Protein AF-A0A9J7LS93-F1 (afdb_monomer_lite)

InterPro domains:
  IPR001002 Chitin-binding, type 1 [PS50941] (354-412)
  IPR001002 Chitin-binding, type 1 [PS50941] (517-577)
  IPR001002 Chitin-binding, type 1 [SM00270] (356-398)
  IPR001002 Chitin-binding, type 1 [SM00270] (409-451)
  IPR001002 Chitin-binding, type 1 [SM00270] (464-506)
  IPR001002 Chitin-binding, type 1 [SM00270] (519-561)
  IPR001002 Chitin-binding, type 1 [SM00270] (574-616)
  IPR001002 Chitin-binding, type 1 [SM00270] (631-673)
  IPR036861 Endochitinase-like superfamily [G3DSA:3.30.60.10] (354-400)
  IPR036861 Endochitinase-like superfamily [G3DSA:3.30.60.10] (407-456)
  IPR036861 Endochitinase-like superfamily [G3DSA:3.30.60.10] (462-511)
  IPR036861 Endochitinase-like superfamily [G3DSA:3.30.60.10] (571-618)
  IPR036861 Endochitinase-like superfamily [G3DSA:3.30.60.10] (628-675)
  IPR036861 Endochitinase-like superfamily [SSF57016] (646-674)

Foldseek 3Di:
DPPFPWDCWLNCQPVVQCWTAGQLQIWHADPVFQWTAQAPSSQVRSCVRVPDDPDRRHGHGWWGWAFPDLLVVCVVQFLPQFPHFDDFAPWDFDPVFWAFQAPPLGKKKKFKKAKLAWKKKWWAPDVVQLQRIWMWIAACQWIFIDHSRTTDATFGDNQFHHPNDHDPDIWMKMKTWHADQVQQKIKIWIFTADPVDNATETQDIDIGNHHRSRTTGMTMGGDPIDMDIPDIDMDRNNPLPRYHYDQQWDDDPSDTDHNEAPQAPDFHDSDGNDHAQQRHPDGNFAWEQWPPRTIGHDPAAPPQWDQDPVRHYTDGPAAWEQDPVRTIDHDNDQPPQFAQAPVSHYTFGQADPQQFFAQVPGGRRGHRRAGDLLDQFRKAAPVRGTHDDCNRHPDDVIQGLHQADPVQFFDQVPGDSNDHGRAADQPDQFQKAAPVGGTHDDCNGPPDDVIGGRHQAQADPVQFADQVPGDNNHHRRAADQPDQFRKAAPVGGTHDDCNGQPDDVIGGSHCDQADPQQFFAQVPGDSNDRGRAADLPDQFQKAAPVRGTHDDCNRDPDPPMQGRNLALADPVQFFDQVPPDNNDRGRAADLPDQFQKAAPVGGTHDDCNGHVDDVIGGRVQPFDLADPVQFFAQVPGDSNDHRRAADQPDQFRKAAPVGGTHDDCNGDPDPPMGGRHDDDPDPDDDDPDPVGIDIGTD

pLDDT: mean 77.53, std 13.91, range [22.27, 96.0]

Structure (mmCIF, N/CA/C/O backbone):
data_AF-A0A9J7LS93-F1
#
_entry.id   AF-A0A9J7LS93-F1
#
loop_
_atom_site.group_PDB
_atom_site.id
_atom_site.type_symbol
_atom_site.label_atom_id
_atom_site.label_alt_id
_atom_site.label_comp_id
_atom_site.label_asym_id
_atom_site.label_entity_id
_atom_site.label_seq_id
_atom_site.pdbx_PDB_ins_code
_atom_site.Cartn_x
_atom_site.Cartn_y
_atom_site.Cartn_z
_atom_site.occupancy
_atom_site.B_iso_or_equiv
_atom_site.auth_seq_id
_atom_site.auth_comp_id
_atom_site.auth_asym_id
_atom_site.auth_atom_id
_atom_site.pdbx_PDB_model_num
ATOM 1 N N . MET A 1 1 ? -6.285 16.596 32.555 1.00 22.27 1 MET A N 1
ATOM 2 C CA . MET A 1 1 ? -5.382 17.615 31.987 1.00 22.27 1 MET A CA 1
ATOM 3 C C . MET A 1 1 ? -4.119 17.607 32.835 1.00 22.27 1 MET A C 1
ATOM 5 O O . MET A 1 1 ? -4.048 18.311 33.831 1.00 22.27 1 MET A O 1
ATOM 9 N N . HIS A 1 2 ? -3.165 16.728 32.522 1.00 24.47 2 HIS A N 1
ATOM 10 C CA . HIS A 1 2 ? -1.851 16.765 33.163 1.00 24.47 2 HIS A CA 1
ATOM 11 C C . HIS A 1 2 ? -1.003 17.787 32.398 1.00 24.47 2 HIS A C 1
ATOM 13 O O . HIS A 1 2 ? -0.443 17.478 31.352 1.00 24.47 2 HIS A O 1
ATOM 19 N N . MET A 1 3 ? -0.966 19.036 32.872 1.00 26.36 3 MET A N 1
ATOM 20 C CA . MET A 1 3 ? 0.056 19.990 32.434 1.00 26.36 3 MET A CA 1
ATOM 21 C C . MET A 1 3 ? 1.389 19.531 33.023 1.00 26.36 3 MET A C 1
ATOM 23 O O . MET A 1 3 ? 1.681 19.799 34.186 1.00 26.36 3 MET A O 1
ATOM 27 N N . TYR A 1 4 ? 2.180 18.789 32.251 1.00 41.97 4 TYR A N 1
ATOM 28 C CA . TYR A 1 4 ? 3.537 18.439 32.651 1.00 41.97 4 TYR A CA 1
ATOM 29 C C . TYR A 1 4 ? 4.398 19.700 32.596 1.00 41.97 4 TYR A C 1
ATOM 31 O O . TYR A 1 4 ? 4.711 20.204 31.521 1.00 41.97 4 TYR A O 1
ATOM 39 N N . ASN A 1 5 ? 4.778 20.220 33.761 1.00 47.03 5 ASN A N 1
ATOM 40 C CA . ASN A 1 5 ? 5.806 21.247 33.849 1.00 47.03 5 ASN A CA 1
ATOM 41 C C . ASN A 1 5 ? 7.158 20.548 33.615 1.00 47.03 5 ASN A C 1
ATOM 43 O O . ASN A 1 5 ? 7.636 19.812 34.485 1.00 47.03 5 ASN A O 1
ATOM 47 N N . SER A 1 6 ? 7.720 20.668 32.411 1.00 56.47 6 SER A N 1
ATOM 48 C CA . SER A 1 6 ? 9.019 20.079 32.073 1.00 56.47 6 SER A CA 1
ATOM 49 C C . SER A 1 6 ? 10.132 20.924 32.687 1.00 56.47 6 SER A C 1
ATOM 51 O O . SER A 1 6 ? 10.254 22.104 32.361 1.00 56.47 6 SER A O 1
ATOM 53 N N . ARG A 1 7 ? 10.949 20.335 33.566 1.00 65.31 7 ARG A N 1
ATOM 54 C CA . ARG A 1 7 ? 12.167 20.985 34.072 1.00 65.31 7 ARG A CA 1
ATOM 55 C C . ARG A 1 7 ? 13.378 20.529 33.265 1.00 65.31 7 ARG A C 1
ATOM 57 O O . ARG A 1 7 ? 13.436 19.384 32.824 1.00 65.31 7 ARG A O 1
ATOM 64 N N . ASP A 1 8 ? 14.344 21.418 33.080 1.00 75.88 8 ASP A N 1
ATOM 65 C CA . ASP A 1 8 ? 15.638 21.053 32.509 1.00 75.88 8 ASP A CA 1
ATOM 66 C C . ASP A 1 8 ? 16.573 20.604 33.640 1.00 75.88 8 ASP A C 1
ATOM 68 O O . ASP A 1 8 ? 17.196 21.421 34.317 1.00 75.88 8 ASP A O 1
ATOM 72 N N . ASN A 1 9 ? 16.584 19.302 33.934 1.00 78.62 9 ASN A N 1
ATOM 73 C CA . ASN A 1 9 ? 17.452 18.710 34.945 1.00 78.62 9 ASN A CA 1
ATOM 74 C C . ASN A 1 9 ? 17.945 17.327 34.515 1.00 78.62 9 ASN A C 1
ATOM 76 O O . ASN A 1 9 ? 17.273 16.588 33.801 1.00 78.62 9 ASN A O 1
ATOM 80 N N . GLY A 1 10 ? 19.164 16.976 34.928 1.00 76.75 10 GLY A N 1
ATOM 81 C CA . GLY A 1 10 ? 19.780 15.698 34.554 1.00 76.75 10 GLY A CA 1
ATOM 82 C C . GLY A 1 10 ? 20.063 15.535 33.059 1.00 76.75 10 GLY A C 1
ATOM 83 O O . GLY A 1 10 ? 20.255 14.404 32.613 1.00 76.75 10 GLY A O 1
ATOM 84 N N . GLY A 1 11 ? 20.087 16.639 32.302 1.00 77.00 11 GLY A N 1
ATOM 85 C CA . GLY A 1 11 ? 20.284 16.653 30.851 1.00 77.00 11 GLY A CA 1
ATOM 86 C C . GLY A 1 11 ? 19.007 16.437 30.033 1.00 77.00 11 GLY A C 1
ATOM 87 O O . GLY A 1 11 ? 19.118 16.095 28.858 1.00 77.00 11 GLY A O 1
ATOM 88 N N . SER A 1 12 ? 17.816 16.603 30.629 1.00 72.50 12 SER A N 1
ATOM 89 C CA . SER A 1 12 ? 16.518 16.473 29.944 1.00 72.50 12 SER A CA 1
ATOM 90 C C . SER A 1 12 ? 16.231 17.566 28.905 1.00 72.50 12 SER A C 1
ATOM 92 O O . SER A 1 12 ? 15.365 17.363 28.057 1.00 72.50 12 SER A O 1
ATOM 94 N N . GLY A 1 13 ? 16.933 18.703 28.938 1.00 61.56 13 GLY A N 1
ATOM 95 C CA . GLY A 1 13 ? 16.843 19.750 27.915 1.00 61.56 13 GLY A CA 1
ATOM 96 C C . GLY A 1 13 ? 17.552 19.420 26.598 1.00 61.56 13 GLY A C 1
ATOM 97 O O . GLY A 1 13 ? 17.266 20.055 25.583 1.00 61.56 13 GLY A O 1
ATOM 98 N N . ASP A 1 14 ? 18.435 18.415 26.584 1.00 70.94 14 ASP A N 1
ATOM 99 C CA . ASP A 1 14 ? 19.139 17.955 25.384 1.00 70.94 14 ASP A CA 1
ATOM 100 C C . ASP A 1 14 ? 18.499 16.673 24.837 1.00 70.94 14 ASP A C 1
ATOM 102 O O . ASP A 1 14 ? 18.544 15.596 25.440 1.00 70.94 14 ASP A O 1
ATOM 106 N N . THR A 1 15 ? 17.928 16.785 23.639 1.00 62.09 15 THR A N 1
ATOM 107 C CA . THR A 1 15 ? 17.251 15.686 22.946 1.00 62.09 15 THR A CA 1
ATOM 108 C C . THR A 1 15 ? 18.174 14.513 22.616 1.00 62.09 15 THR A C 1
ATOM 110 O O . THR A 1 15 ? 17.688 13.389 22.495 1.00 62.09 15 THR A O 1
ATOM 113 N N . ASN A 1 16 ? 19.491 14.726 22.511 1.00 71.44 16 ASN A N 1
ATOM 114 C CA . ASN A 1 16 ? 20.452 13.652 22.236 1.00 71.44 16 ASN A CA 1
ATOM 115 C C . ASN A 1 16 ? 20.626 12.704 23.425 1.00 71.44 16 ASN A C 1
ATOM 117 O O . ASN A 1 16 ? 20.915 11.522 23.238 1.00 71.44 16 ASN A O 1
ATOM 121 N N . ASN A 1 17 ? 20.393 13.200 24.642 1.00 73.31 17 ASN A N 1
ATOM 122 C CA . ASN A 1 17 ? 20.507 12.401 25.858 1.00 73.31 17 ASN A CA 1
ATOM 123 C C . ASN A 1 17 ? 19.332 11.439 26.038 1.00 73.31 17 ASN A C 1
ATOM 125 O O . ASN A 1 17 ? 19.402 10.546 26.881 1.00 73.31 17 ASN A O 1
ATOM 129 N N . LYS A 1 18 ? 18.259 11.605 25.249 1.00 82.88 18 LYS A N 1
ATOM 130 C CA . LYS A 1 18 ? 17.032 10.798 25.324 1.00 82.88 18 LYS A CA 1
ATOM 131 C C . LYS A 1 18 ? 16.448 10.789 26.737 1.00 82.88 18 LYS A C 1
ATOM 133 O O . LYS A 1 18 ? 15.942 9.771 27.199 1.00 82.88 18 LYS A O 1
ATOM 138 N N . LYS A 1 19 ? 16.527 11.916 27.442 1.00 81.50 19 LYS A N 1
ATOM 139 C CA . LYS A 1 19 ? 16.004 12.069 28.801 1.00 81.50 19 LYS A CA 1
ATOM 140 C C . LYS A 1 19 ? 14.760 12.937 28.805 1.00 81.50 19 LYS A C 1
ATOM 142 O O . LYS A 1 19 ? 14.656 13.894 28.049 1.00 81.50 19 LYS A O 1
ATOM 147 N N . VAL A 1 20 ? 13.824 12.602 29.679 1.00 81.12 20 VAL A N 1
ATOM 148 C CA . VAL A 1 20 ? 12.590 13.353 29.902 1.00 81.12 20 VAL A CA 1
ATOM 149 C C . VAL A 1 20 ? 12.481 13.646 31.386 1.00 81.12 20 VAL A C 1
ATOM 151 O O . VAL A 1 20 ? 12.702 12.763 32.211 1.00 81.12 20 VAL A O 1
ATOM 154 N N . SER A 1 21 ? 12.140 14.887 31.720 1.00 82.94 21 SER A N 1
ATOM 155 C CA . SER A 1 21 ? 11.851 15.294 33.092 1.00 82.94 21 SER A CA 1
ATOM 156 C C . SER A 1 21 ? 10.379 15.649 33.229 1.00 82.94 21 SER A C 1
ATOM 158 O O . SER A 1 21 ? 9.891 16.597 32.609 1.00 82.94 21 SER A O 1
ATOM 160 N N . CYS A 1 22 ? 9.670 14.891 34.058 1.00 77.12 22 CYS A N 1
ATOM 161 C CA . CYS A 1 22 ? 8.277 15.147 34.397 1.00 77.12 22 CYS A CA 1
ATOM 162 C C . CYS A 1 22 ? 8.222 15.745 35.804 1.00 77.12 22 CYS A C 1
ATOM 164 O O . CYS A 1 22 ? 8.534 15.060 36.775 1.00 77.12 22 CYS A O 1
ATOM 166 N N . PHE A 1 23 ? 7.854 17.026 35.926 1.00 75.44 23 PHE A N 1
ATOM 167 C CA . PHE A 1 23 ? 7.813 17.755 37.204 1.00 75.44 23 PHE A CA 1
ATOM 168 C C . PHE A 1 23 ? 9.147 17.794 37.975 1.00 75.44 23 PHE A C 1
ATOM 170 O O . PHE A 1 23 ? 9.154 18.110 39.159 1.00 75.44 23 PHE A O 1
ATOM 177 N N . GLY A 1 24 ? 10.280 17.515 37.321 1.00 79.19 24 GLY A N 1
ATOM 178 C CA . GLY A 1 24 ? 11.589 17.385 37.969 1.00 79.19 24 GLY A CA 1
ATOM 179 C C . GLY A 1 24 ? 12.057 15.945 38.174 1.00 79.19 24 GLY A C 1
ATOM 180 O O . GLY A 1 24 ? 13.207 15.743 38.555 1.00 79.19 24 GLY A O 1
ATOM 181 N N . PHE A 1 25 ? 11.214 14.946 37.902 1.00 86.38 25 PHE A N 1
ATOM 182 C CA . PHE A 1 25 ? 11.595 13.536 37.918 1.00 86.38 25 PHE A CA 1
ATOM 183 C C . PHE A 1 25 ? 12.172 13.133 36.558 1.00 86.38 25 PHE A C 1
ATOM 185 O O . PHE A 1 25 ? 11.453 13.106 35.558 1.00 86.38 25 PHE A O 1
ATOM 192 N N . VAL A 1 26 ? 13.472 12.849 36.526 1.00 88.69 26 VAL A N 1
ATOM 193 C CA . VAL A 1 26 ? 14.244 12.534 35.320 1.00 88.69 26 VAL A CA 1
ATOM 194 C C . VAL A 1 26 ? 14.154 11.049 35.011 1.00 88.69 26 VAL A C 1
ATOM 196 O O . VAL A 1 26 ? 14.281 10.198 35.890 1.00 88.69 26 VAL A O 1
ATOM 199 N N . MET A 1 27 ? 13.961 10.736 33.737 1.00 88.81 27 MET A N 1
ATOM 200 C CA . MET A 1 27 ? 13.884 9.377 33.227 1.00 88.81 27 MET A CA 1
ATOM 201 C C . MET A 1 27 ? 14.570 9.299 31.865 1.00 88.81 27 MET A C 1
ATOM 203 O O . MET A 1 27 ? 14.435 10.203 31.043 1.00 88.81 27 MET A O 1
ATOM 207 N N . THR A 1 28 ? 15.254 8.195 31.595 1.00 87.62 28 THR A N 1
ATOM 208 C CA . THR A 1 28 ? 15.874 7.908 30.298 1.00 87.62 28 THR A CA 1
ATOM 209 C C . THR A 1 28 ? 14.935 7.075 29.423 1.00 87.62 28 THR A C 1
ATOM 211 O O . THR A 1 28 ? 14.448 6.024 29.843 1.00 87.62 28 THR A O 1
ATOM 214 N N . TYR A 1 29 ? 14.695 7.534 28.196 1.00 80.44 29 TYR A N 1
ATOM 215 C CA . TYR A 1 29 ? 13.845 6.908 27.187 1.00 80.44 29 TYR A CA 1
ATOM 216 C C . TYR A 1 29 ? 14.617 5.893 26.339 1.00 80.44 29 TYR A C 1
ATOM 218 O O . TYR A 1 29 ? 15.659 6.197 25.756 1.00 80.44 29 TYR A O 1
ATOM 226 N N . ASN A 1 30 ? 14.065 4.689 26.208 1.00 74.69 30 ASN A N 1
ATOM 227 C CA . ASN A 1 30 ? 14.567 3.663 25.306 1.00 74.69 30 ASN A CA 1
ATOM 228 C C . ASN A 1 30 ? 13.686 3.582 24.050 1.00 74.69 30 ASN A C 1
ATOM 230 O O . ASN A 1 30 ? 12.601 3.004 24.079 1.00 74.69 30 ASN A O 1
ATOM 234 N N . GLU A 1 31 ? 14.182 4.106 22.928 1.00 62.72 31 GLU A N 1
ATOM 235 C CA . GLU A 1 31 ? 13.453 4.162 21.650 1.00 62.72 31 GLU A CA 1
ATOM 236 C C . GLU A 1 31 ? 13.032 2.793 21.103 1.00 62.72 31 GLU A C 1
ATOM 238 O O . GLU A 1 31 ? 11.980 2.681 20.480 1.00 62.72 31 GLU A O 1
ATOM 243 N N . ALA A 1 32 ? 13.825 1.743 21.341 1.00 57.41 32 ALA A N 1
ATOM 244 C CA . ALA A 1 32 ? 13.527 0.403 20.837 1.00 57.41 32 ALA A CA 1
ATOM 245 C C . ALA A 1 32 ? 12.339 -0.242 21.564 1.00 57.41 32 ALA A C 1
ATOM 247 O O . ALA A 1 32 ? 11.621 -1.057 20.990 1.00 57.41 32 ALA A O 1
ATOM 248 N N . THR A 1 33 ? 12.135 0.110 22.833 1.00 57.53 33 THR A N 1
ATOM 249 C CA . THR A 1 33 ? 11.108 -0.506 23.689 1.00 57.53 33 THR A CA 1
ATOM 250 C C . THR A 1 33 ? 9.956 0.435 24.029 1.00 57.53 33 THR A C 1
ATOM 252 O O . THR A 1 33 ? 8.924 -0.027 24.514 1.00 57.53 33 THR A O 1
ATOM 255 N N . GLY A 1 34 ? 10.117 1.741 23.800 1.00 63.84 34 GLY A N 1
ATOM 256 C CA . GLY A 1 34 ? 9.169 2.775 24.210 1.00 63.84 34 GLY A CA 1
ATOM 257 C C . GLY A 1 34 ? 9.104 2.985 25.727 1.00 63.84 34 GLY A C 1
ATOM 258 O O . GLY A 1 34 ? 8.177 3.625 26.213 1.00 63.84 34 GLY A O 1
ATOM 259 N N . VAL A 1 35 ? 10.038 2.423 26.500 1.00 73.38 35 VAL A N 1
ATOM 260 C CA . VAL A 1 35 ? 10.008 2.427 27.972 1.00 73.38 35 VAL A CA 1
ATOM 261 C C . VAL A 1 35 ? 10.943 3.495 28.531 1.00 73.38 35 VAL A C 1
ATOM 263 O O . VAL A 1 35 ? 12.035 3.715 28.011 1.00 73.38 35 VAL A O 1
ATOM 266 N N . PHE A 1 36 ? 10.522 4.116 29.628 1.00 80.44 36 PHE A N 1
ATOM 267 C CA . PHE A 1 36 ? 11.331 5.006 30.447 1.00 80.44 36 PHE A CA 1
ATOM 268 C C . PHE A 1 36 ? 11.883 4.263 31.660 1.00 80.44 36 PHE A C 1
ATOM 270 O O . PHE A 1 36 ? 11.144 3.617 32.412 1.00 80.44 36 PHE A O 1
ATOM 277 N N . SER A 1 37 ? 13.186 4.389 31.870 1.00 89.69 37 SER A N 1
ATOM 278 C CA . SER A 1 37 ? 13.888 3.853 33.033 1.00 89.69 37 SER A CA 1
ATOM 279 C C . SER A 1 37 ? 14.663 4.942 33.755 1.00 89.69 37 SER A C 1
ATOM 281 O O . SER A 1 37 ? 15.164 5.862 33.117 1.00 89.69 37 SER A O 1
ATOM 283 N N . VAL A 1 38 ? 14.808 4.821 35.069 1.00 90.19 38 VAL A N 1
ATOM 284 C CA . VAL A 1 38 ? 15.604 5.760 35.869 1.00 90.19 38 VAL A CA 1
ATOM 285 C C . VAL A 1 38 ? 17.008 5.195 36.016 1.00 90.19 38 VAL A C 1
ATOM 287 O O . VAL A 1 38 ? 17.194 4.150 36.631 1.00 90.19 38 VAL A O 1
ATOM 290 N N . THR A 1 39 ? 18.019 5.855 35.464 1.00 90.88 39 THR A N 1
ATOM 291 C CA . THR A 1 39 ? 19.419 5.501 35.744 1.00 90.88 39 THR A CA 1
ATOM 292 C C . THR A 1 39 ? 19.844 6.041 37.118 1.00 90.88 39 THR A C 1
ATOM 294 O O . THR A 1 39 ? 19.195 6.942 37.652 1.00 90.88 39 THR A O 1
ATOM 297 N N . PRO A 1 40 ? 20.948 5.561 37.720 1.00 91.00 40 PRO A N 1
ATOM 298 C CA . PRO A 1 40 ? 21.476 6.158 38.952 1.00 91.00 40 PRO A CA 1
ATOM 299 C C . PRO A 1 40 ? 21.732 7.672 38.836 1.00 91.00 40 PRO A C 1
ATOM 301 O O . PRO A 1 40 ? 21.520 8.414 39.791 1.00 91.00 40 PRO A O 1
ATOM 304 N N . GLN A 1 41 ? 22.126 8.137 37.647 1.00 90.06 41 GLN A N 1
ATOM 305 C CA . GLN A 1 41 ? 22.315 9.558 37.346 1.00 90.06 41 GLN A CA 1
ATOM 306 C C . GLN A 1 41 ? 20.979 10.311 37.308 1.00 90.06 41 GLN A C 1
ATOM 308 O O . GLN A 1 41 ? 20.886 11.424 37.818 1.00 90.06 41 GLN A O 1
ATOM 313 N N . ASP A 1 42 ? 19.934 9.694 36.752 1.00 90.88 42 ASP A N 1
ATOM 314 C CA . ASP A 1 42 ? 18.588 10.273 36.724 1.00 90.88 42 ASP A CA 1
ATOM 315 C C . ASP A 1 42 ? 17.983 10.360 38.128 1.00 90.88 42 ASP A C 1
ATOM 317 O O . ASP A 1 42 ? 17.349 11.357 38.465 1.00 90.88 42 ASP A O 1
ATOM 321 N N . GLN A 1 43 ? 18.219 9.350 38.973 1.00 90.44 43 GLN A N 1
ATOM 322 C CA . GLN A 1 43 ? 17.806 9.357 40.378 1.00 90.44 43 GLN A CA 1
ATOM 323 C C . GLN A 1 43 ? 18.430 10.549 41.113 1.00 90.44 43 GLN A C 1
ATOM 325 O O . GLN A 1 43 ? 17.730 11.258 41.833 1.00 90.44 43 GLN A O 1
ATOM 330 N N . GLU A 1 44 ? 19.727 10.791 40.924 1.00 90.31 44 GLU A N 1
ATOM 331 C CA . GLU A 1 44 ? 20.418 11.898 41.586 1.00 90.31 44 GLU A CA 1
ATOM 332 C C . GLU A 1 44 ? 19.966 13.261 41.048 1.00 90.31 44 GLU A C 1
ATOM 334 O O . GLU A 1 44 ? 19.636 14.160 41.822 1.00 90.31 44 GLU A O 1
ATOM 339 N N . ALA A 1 45 ? 19.819 13.388 39.728 1.00 88.88 45 ALA A N 1
ATOM 340 C CA . ALA A 1 45 ? 19.280 14.591 39.099 1.00 88.88 45 ALA A CA 1
ATOM 341 C C . ALA A 1 45 ? 17.829 14.892 39.511 1.00 88.88 45 ALA A C 1
ATOM 343 O O . ALA A 1 45 ? 17.432 16.056 39.605 1.00 88.88 45 ALA A O 1
ATOM 344 N N . SER A 1 46 ? 17.035 13.852 39.776 1.00 90.19 46 SER A N 1
ATOM 345 C CA . SER A 1 46 ? 15.673 13.989 40.292 1.00 90.19 46 SER A CA 1
ATOM 346 C C . SER A 1 46 ? 15.673 14.483 41.734 1.00 90.19 46 SER A C 1
ATOM 348 O O . SER A 1 46 ? 14.895 15.374 42.068 1.00 90.19 46 SER A O 1
ATOM 350 N N . LYS A 1 47 ? 16.571 13.969 42.588 1.00 90.81 47 LYS A N 1
ATOM 351 C CA . LYS A 1 47 ? 16.694 14.421 43.984 1.00 90.81 47 LYS A CA 1
ATOM 352 C C . LYS A 1 47 ? 17.109 15.882 44.105 1.00 90.81 47 LYS A C 1
ATOM 354 O O . LYS A 1 47 ? 16.611 16.579 44.980 1.00 90.81 47 LYS A O 1
ATOM 359 N N . GLN A 1 48 ? 17.983 16.364 43.222 1.00 87.50 48 GLN A N 1
ATOM 360 C CA . GLN A 1 48 ? 18.404 17.772 43.225 1.00 87.50 48 GLN A CA 1
ATOM 361 C C . GLN A 1 48 ? 17.224 18.741 43.065 1.00 87.50 48 GLN A C 1
ATOM 363 O O . GLN A 1 48 ? 17.286 19.878 43.523 1.00 87.50 48 GLN A O 1
ATOM 368 N N . VAL A 1 49 ? 16.145 18.285 42.427 1.00 84.50 49 VAL A N 1
ATOM 369 C CA . VAL A 1 49 ? 14.972 19.099 42.107 1.00 84.50 49 VAL A CA 1
ATOM 370 C C . VAL A 1 49 ? 13.780 18.800 43.016 1.00 84.50 49 VAL A C 1
ATOM 372 O O . VAL A 1 49 ? 13.050 19.719 43.383 1.00 84.50 49 VAL A O 1
ATOM 375 N N . LEU A 1 50 ? 13.575 17.530 43.367 1.00 85.94 50 LEU A N 1
ATOM 376 C CA . LEU A 1 50 ? 12.431 17.041 44.143 1.00 85.94 50 LEU A CA 1
ATOM 377 C C . LEU A 1 50 ? 12.758 16.785 45.623 1.00 85.94 50 LEU A C 1
ATOM 379 O O . LEU A 1 50 ? 11.863 16.445 46.394 1.00 85.94 50 LEU A O 1
ATOM 383 N N . GLY A 1 51 ? 14.020 16.934 46.032 1.00 86.31 51 GLY A N 1
ATOM 384 C CA . GLY A 1 51 ? 14.493 16.577 47.366 1.00 86.31 51 GLY A CA 1
ATOM 385 C C . GLY A 1 51 ? 14.558 15.061 47.576 1.00 86.31 51 GLY A C 1
ATOM 386 O O . GLY A 1 51 ? 14.873 14.292 46.665 1.00 86.31 51 GLY A O 1
ATOM 387 N N . ASN A 1 52 ? 14.263 14.605 48.795 1.00 84.19 52 ASN A N 1
ATOM 388 C CA . ASN A 1 52 ? 14.233 13.174 49.093 1.00 84.19 52 ASN A CA 1
ATOM 389 C C . ASN A 1 52 ? 13.042 12.501 48.405 1.00 84.19 52 ASN A C 1
ATOM 391 O O . ASN A 1 52 ? 11.885 12.719 48.759 1.00 84.19 52 ASN A O 1
ATOM 395 N N . LEU A 1 53 ? 13.343 11.633 47.441 1.00 82.06 53 LEU A N 1
ATOM 396 C CA . LEU A 1 53 ? 12.341 10.798 46.793 1.00 82.06 53 LEU A CA 1
ATOM 397 C C . LEU A 1 53 ? 11.832 9.711 47.761 1.00 82.06 53 LEU A C 1
ATOM 399 O O . LEU A 1 53 ? 12.626 9.178 48.538 1.00 82.06 53 LEU A O 1
ATOM 403 N N . PRO A 1 54 ? 10.547 9.305 47.681 1.00 81.12 54 PRO A N 1
ATOM 404 C CA . PRO A 1 54 ? 9.959 8.317 48.596 1.00 81.12 54 PRO A CA 1
ATOM 405 C C . PRO A 1 54 ? 10.655 6.950 48.587 1.00 81.12 54 PRO A C 1
ATOM 407 O O . PRO A 1 54 ? 10.532 6.177 49.534 1.00 81.12 54 PRO A O 1
ATOM 410 N N . ARG A 1 55 ? 11.329 6.618 47.480 1.00 85.19 55 ARG A N 1
ATOM 411 C CA . ARG A 1 55 ? 12.049 5.363 47.247 1.00 85.19 55 ARG A CA 1
ATOM 412 C C . ARG A 1 55 ? 13.264 5.625 46.358 1.00 85.19 55 ARG A C 1
ATOM 414 O O . ARG A 1 55 ? 13.358 6.660 45.692 1.00 85.19 55 ARG A O 1
ATOM 421 N N . ASN A 1 56 ? 14.181 4.662 46.322 1.00 88.88 56 ASN A N 1
ATOM 422 C CA . ASN A 1 56 ? 15.237 4.635 45.319 1.00 88.88 56 ASN A CA 1
ATOM 423 C C . ASN A 1 56 ? 14.707 3.983 44.034 1.00 88.88 56 ASN A C 1
ATOM 425 O O . ASN A 1 56 ? 14.444 2.782 44.033 1.00 88.88 56 ASN A O 1
ATOM 429 N N . TYR A 1 57 ? 14.551 4.765 42.965 1.00 85.62 57 TYR A N 1
ATOM 430 C CA . TYR A 1 57 ? 14.041 4.290 41.676 1.00 85.62 57 TYR A CA 1
ATOM 431 C C . TYR A 1 57 ? 15.157 3.907 40.699 1.00 85.62 57 TYR A C 1
ATOM 433 O O . TYR A 1 57 ? 14.865 3.528 39.569 1.00 85.62 57 TYR A O 1
ATOM 441 N N . ALA A 1 58 ? 16.432 3.976 41.099 1.00 87.50 58 ALA A N 1
ATOM 442 C CA . ALA A 1 58 ? 17.539 3.607 40.223 1.00 87.50 58 ALA A CA 1
ATOM 443 C C . ALA A 1 58 ? 17.360 2.184 39.652 1.00 87.50 58 ALA A C 1
ATOM 445 O O . ALA A 1 58 ? 17.123 1.218 40.378 1.00 87.50 58 ALA A O 1
ATOM 446 N N . ASN A 1 59 ? 17.504 2.073 38.333 1.00 84.62 59 ASN A N 1
ATOM 447 C CA . ASN A 1 59 ? 17.300 0.899 37.481 1.00 84.62 59 ASN A CA 1
ATOM 448 C C . ASN A 1 59 ? 15.846 0.419 37.331 1.00 84.62 59 ASN A C 1
ATOM 450 O O . ASN A 1 59 ? 15.610 -0.635 36.737 1.00 84.62 59 ASN A O 1
ATOM 454 N N . TRP A 1 60 ? 14.859 1.167 37.824 1.00 83.88 60 TRP A N 1
ATOM 455 C CA . TRP A 1 60 ? 13.453 0.814 37.637 1.00 83.88 60 TRP A CA 1
ATOM 456 C C . TRP A 1 60 ? 12.949 1.283 36.275 1.00 83.88 60 TRP A C 1
ATOM 458 O O . TRP A 1 60 ? 13.322 2.348 35.783 1.00 83.88 60 TRP A O 1
ATOM 468 N N . LYS A 1 61 ? 12.054 0.489 35.683 1.00 81.88 61 LYS A N 1
ATOM 469 C CA . LYS A 1 61 ? 11.203 0.914 34.567 1.00 81.88 61 LYS A CA 1
ATOM 470 C C . LYS A 1 61 ? 9.987 1.594 35.175 1.00 81.88 61 LYS A C 1
ATOM 472 O O . LYS A 1 61 ? 9.230 0.943 35.885 1.00 81.88 61 LYS A O 1
ATOM 477 N N . VAL A 1 62 ? 9.848 2.888 34.935 1.00 78.75 62 VAL A N 1
ATOM 478 C CA . VAL A 1 62 ? 8.914 3.751 35.674 1.00 78.75 62 VAL A CA 1
ATOM 479 C C . VAL A 1 62 ? 7.809 4.312 34.800 1.00 78.75 62 VAL A C 1
ATOM 481 O O . VAL A 1 62 ? 6.792 4.731 35.333 1.00 78.75 62 VAL A O 1
ATOM 484 N N . ALA A 1 63 ? 7.986 4.317 33.478 1.00 71.12 63 ALA A N 1
ATOM 485 C CA . ALA A 1 63 ? 6.949 4.763 32.562 1.00 71.12 63 ALA A CA 1
ATOM 486 C C . ALA A 1 63 ? 7.097 4.156 31.162 1.00 71.12 63 ALA A C 1
ATOM 488 O O . ALA A 1 63 ? 8.086 3.489 30.848 1.00 71.12 63 ALA A O 1
ATOM 489 N N . ARG A 1 64 ? 6.123 4.415 30.292 1.00 69.44 64 ARG A N 1
ATOM 490 C CA . ARG A 1 64 ? 6.131 4.074 28.864 1.00 69.44 64 ARG A CA 1
ATOM 491 C C . ARG A 1 64 ? 5.586 5.239 28.038 1.00 69.44 64 ARG A C 1
ATOM 493 O O . ARG A 1 64 ? 4.655 5.906 28.472 1.00 69.44 64 ARG A O 1
ATOM 500 N N . ALA A 1 65 ? 6.155 5.466 26.857 1.00 63.19 65 ALA A N 1
ATOM 501 C CA . ALA A 1 65 ? 5.587 6.350 25.845 1.00 63.19 65 ALA A CA 1
ATOM 502 C C . ALA A 1 65 ? 4.497 5.607 25.055 1.00 63.19 65 ALA A C 1
ATOM 504 O O . ALA A 1 65 ? 4.773 4.575 24.442 1.00 63.19 65 ALA A O 1
ATOM 505 N N . GLU A 1 66 ? 3.280 6.140 25.041 1.00 55.22 66 GLU A N 1
ATOM 506 C CA . GLU A 1 66 ? 2.141 5.618 24.275 1.00 55.22 66 GLU A CA 1
ATOM 507 C C . GLU A 1 66 ? 1.614 6.681 23.314 1.00 55.22 66 GLU A C 1
ATOM 509 O O . GLU A 1 66 ? 1.701 7.866 23.613 1.00 55.22 66 GLU A O 1
ATOM 514 N N . TYR A 1 67 ? 1.061 6.287 22.166 1.00 53.41 67 TYR A N 1
ATOM 515 C CA . TYR A 1 67 ? 0.423 7.235 21.248 1.00 53.41 67 TYR A CA 1
ATOM 516 C C . TYR A 1 67 ? -0.901 7.751 21.815 1.00 53.41 67 TYR A C 1
ATOM 518 O O . TYR A 1 67 ? -1.633 7.012 22.460 1.00 53.41 67 TYR A O 1
ATOM 526 N N . VAL A 1 68 ? -1.223 9.011 21.519 1.00 49.16 68 VAL A N 1
ATOM 527 C CA . VAL A 1 68 ? -2.473 9.652 21.970 1.00 49.16 68 VAL A CA 1
ATOM 528 C C . VAL A 1 68 ? -3.699 9.177 21.168 1.00 49.16 68 VAL A C 1
ATOM 530 O O . VAL A 1 68 ? -4.807 9.205 21.687 1.00 49.16 68 VAL A O 1
ATOM 533 N N . SER A 1 69 ? -3.521 8.715 19.921 1.00 50.81 69 SER A N 1
ATOM 534 C CA . SER A 1 69 ? -4.602 8.147 19.102 1.00 50.81 69 SER A CA 1
ATOM 535 C C . SER A 1 69 ? -4.151 6.890 18.342 1.00 50.81 69 SER A C 1
ATOM 537 O O . SER A 1 69 ? -3.202 6.956 17.546 1.00 50.81 69 SER A O 1
ATOM 539 N N . PRO A 1 70 ? -4.861 5.757 18.498 1.00 48.25 70 PRO A N 1
ATOM 540 C CA . PRO A 1 70 ? -4.651 4.560 17.683 1.00 48.25 70 PRO A CA 1
ATOM 541 C C . PRO A 1 70 ? -4.897 4.788 16.181 1.00 48.25 70 PRO A C 1
ATOM 543 O O . PRO A 1 70 ? -4.223 4.177 15.348 1.00 48.25 70 PRO A O 1
ATOM 546 N N . LEU A 1 71 ? -5.822 5.690 15.815 1.00 48.59 71 LEU A N 1
ATOM 547 C CA . LEU A 1 71 ? -6.195 5.974 14.423 1.00 48.59 71 LEU A CA 1
ATOM 548 C C . LEU A 1 71 ? -5.079 6.723 13.678 1.00 48.59 71 LEU A C 1
ATOM 550 O O . LEU A 1 71 ? -4.702 6.322 12.577 1.00 48.59 71 LEU A O 1
ATOM 554 N N . GLU A 1 72 ? -4.500 7.756 14.297 1.00 48.97 72 GLU A N 1
ATOM 555 C CA . GLU A 1 72 ? -3.377 8.507 13.716 1.00 48.97 72 GLU A CA 1
ATOM 556 C C . GLU A 1 72 ? -2.125 7.630 13.570 1.00 48.97 72 GLU A C 1
ATOM 558 O O . GLU A 1 72 ? -1.392 7.736 12.585 1.00 48.97 72 GLU A O 1
ATOM 563 N N . HIS A 1 73 ? -1.894 6.710 14.513 1.00 47.97 73 HIS A N 1
ATOM 564 C CA . HIS A 1 73 ? -0.770 5.782 14.441 1.00 47.97 73 HIS A CA 1
ATOM 565 C C . HIS A 1 73 ? -0.971 4.680 13.384 1.00 47.97 73 HIS A C 1
ATOM 567 O O . HIS A 1 73 ? -0.049 4.388 12.619 1.00 47.97 73 HIS A O 1
ATOM 573 N N . SER A 1 74 ? -2.182 4.117 13.283 1.00 45.91 74 SER A N 1
ATOM 574 C CA . SER A 1 74 ? -2.562 3.167 12.225 1.00 45.91 74 SER A CA 1
ATOM 575 C C . SER A 1 74 ? -2.394 3.778 10.827 1.00 45.91 74 SER A C 1
ATOM 577 O O . SER A 1 74 ? -1.855 3.137 9.921 1.00 45.91 74 SER A O 1
ATOM 579 N N . GLN A 1 75 ? -2.779 5.048 10.662 1.00 47.72 75 GLN A N 1
ATOM 580 C CA . GLN A 1 75 ? -2.595 5.799 9.417 1.00 47.72 75 GLN A CA 1
ATOM 581 C C . GLN A 1 75 ? -1.116 6.108 9.126 1.00 47.72 75 GLN A C 1
ATOM 583 O O . GLN A 1 75 ? -0.697 6.056 7.970 1.00 47.72 75 GLN A O 1
ATOM 588 N N . ALA A 1 76 ? -0.303 6.376 10.153 1.00 42.12 76 ALA A N 1
ATOM 589 C CA . ALA A 1 76 ? 1.113 6.714 9.997 1.00 42.12 76 ALA A CA 1
ATOM 590 C C . ALA A 1 76 ? 2.027 5.515 9.673 1.00 42.12 76 ALA A C 1
ATOM 592 O O . ALA A 1 76 ? 3.116 5.715 9.135 1.00 42.12 76 ALA A O 1
ATOM 593 N N . LYS A 1 77 ? 1.624 4.278 10.003 1.00 40.78 77 LYS A N 1
ATOM 594 C CA . LYS A 1 77 ? 2.502 3.092 9.945 1.00 40.78 77 LYS A CA 1
ATOM 595 C C . LYS A 1 77 ? 2.042 1.964 9.025 1.00 40.78 77 LYS A C 1
ATOM 597 O O . LYS A 1 77 ? 2.422 0.820 9.262 1.00 40.78 77 LYS A O 1
ATOM 602 N N . GLY A 1 78 ? 1.269 2.278 7.981 1.00 43.00 78 GLY A N 1
ATOM 603 C CA . GLY A 1 78 ? 1.029 1.393 6.833 1.00 43.00 78 GLY A CA 1
ATOM 604 C C . GLY A 1 78 ? 0.965 -0.095 7.196 1.00 43.00 78 GLY A C 1
ATOM 605 O O . GLY A 1 78 ? 1.943 -0.816 7.032 1.00 43.00 78 GLY A O 1
ATOM 606 N N . ARG A 1 79 ? -0.187 -0.552 7.701 1.00 41.19 79 ARG A N 1
ATOM 607 C CA . ARG A 1 79 ? -0.535 -1.975 7.927 1.00 41.19 79 ARG A CA 1
ATOM 608 C C . ARG A 1 79 ? 0.207 -2.740 9.025 1.00 41.19 79 ARG A C 1
ATOM 610 O O . ARG A 1 79 ? -0.202 -3.857 9.327 1.00 41.19 79 ARG A O 1
ATOM 617 N N . SER A 1 80 ? 1.215 -2.178 9.690 1.00 41.59 80 SER A N 1
ATOM 618 C CA . SER A 1 80 ? 1.839 -2.835 10.851 1.00 41.59 80 SER A CA 1
ATOM 619 C C . SER A 1 80 ? 1.081 -2.525 12.152 1.00 41.59 80 SER A C 1
ATOM 621 O O . SER A 1 80 ? 1.577 -1.808 13.020 1.00 41.59 80 SER A O 1
ATOM 623 N N . LEU A 1 81 ? -0.119 -3.090 12.314 1.00 45.41 81 LEU A N 1
ATOM 624 C CA . LEU A 1 81 ? -0.951 -2.926 13.522 1.00 45.41 81 LEU A CA 1
ATOM 625 C C . LEU A 1 81 ? -0.428 -3.713 14.740 1.00 45.41 81 LEU A C 1
ATOM 627 O O . LEU A 1 81 ? -0.801 -3.433 15.874 1.00 45.41 81 LEU A O 1
ATOM 631 N N . ALA A 1 82 ? 0.493 -4.659 14.530 1.00 39.50 82 ALA A N 1
ATOM 632 C CA . ALA A 1 82 ? 1.019 -5.537 15.578 1.00 39.50 82 ALA A CA 1
ATOM 633 C C . ALA A 1 82 ? 1.915 -4.838 16.624 1.00 39.50 82 ALA A C 1
ATOM 635 O O . ALA A 1 82 ? 2.265 -5.459 17.629 1.00 39.50 82 ALA A O 1
ATOM 636 N N . SER A 1 83 ? 2.313 -3.578 16.399 1.00 40.59 83 SER A N 1
ATOM 637 C CA . SER A 1 83 ? 3.150 -2.810 17.334 1.00 40.59 83 SER A CA 1
ATOM 638 C C . SER A 1 83 ? 2.368 -1.864 18.249 1.00 40.59 83 SER A C 1
ATOM 640 O O . SER A 1 83 ? 2.991 -1.172 19.051 1.00 40.59 83 SER A O 1
ATOM 642 N N . ILE A 1 84 ? 1.037 -1.799 18.124 1.00 50.50 84 ILE A N 1
ATOM 643 C CA . ILE A 1 84 ? 0.197 -0.922 18.949 1.00 50.50 84 ILE A CA 1
ATOM 644 C C . ILE A 1 84 ? -0.103 -1.641 20.263 1.00 50.50 84 ILE A C 1
ATOM 646 O O . ILE A 1 84 ? -0.810 -2.650 20.281 1.00 50.50 84 ILE A O 1
ATOM 650 N N . VAL A 1 85 ? 0.491 -1.129 21.339 1.00 55.66 85 VAL A N 1
ATOM 651 C CA . VAL A 1 85 ? 0.287 -1.591 22.710 1.00 55.66 85 VAL A CA 1
ATOM 652 C C . VAL A 1 85 ? -0.376 -0.455 23.470 1.00 55.66 85 VAL A C 1
ATOM 654 O O . VAL A 1 85 ? 0.277 0.554 23.722 1.00 55.66 85 VAL A O 1
ATOM 657 N N . GLU A 1 86 ? -1.641 -0.629 23.832 1.00 62.16 86 GLU A N 1
ATOM 658 C CA . GLU A 1 86 ? -2.349 0.264 24.747 1.00 62.16 86 GLU A CA 1
ATOM 659 C C . GLU A 1 86 ? -2.777 -0.544 25.970 1.00 62.16 86 GLU A C 1
ATOM 661 O O . GLU A 1 86 ? -3.191 -1.697 25.838 1.00 62.16 86 GLU A O 1
ATOM 666 N N . ALA A 1 87 ? -2.570 0.003 27.169 1.00 66.38 87 ALA A N 1
ATOM 667 C CA . ALA A 1 87 ? -2.870 -0.685 28.414 1.00 66.38 87 ALA A CA 1
ATOM 668 C C . ALA A 1 87 ? -3.951 0.049 29.206 1.00 66.38 87 ALA A C 1
ATOM 670 O O . ALA A 1 87 ? -3.817 1.249 29.428 1.00 66.38 87 ALA A O 1
ATOM 671 N N . PRO A 1 88 ? -4.977 -0.660 29.706 1.00 74.50 88 PRO A N 1
ATOM 672 C CA . PRO A 1 88 ? -5.956 -0.045 30.586 1.00 74.50 88 PRO A CA 1
ATOM 673 C C . PRO A 1 88 ? -5.295 0.413 31.892 1.00 74.50 88 PRO A C 1
ATOM 675 O O . PRO A 1 88 ? -4.530 -0.336 32.517 1.00 74.50 88 PRO A O 1
ATOM 678 N N . CYS A 1 89 ? -5.628 1.624 32.330 1.00 69.38 89 CYS A N 1
ATOM 679 C CA . CYS A 1 89 ? -5.373 2.078 33.690 1.00 69.38 89 CYS A CA 1
ATOM 680 C C . CYS A 1 89 ? -6.375 1.405 34.644 1.00 69.38 89 CYS A C 1
ATOM 682 O O . CYS A 1 89 ? -7.433 0.930 34.233 1.00 69.38 89 CYS A O 1
ATOM 684 N N . THR A 1 90 ? -6.051 1.392 35.941 1.00 68.62 90 THR A N 1
ATOM 685 C CA . THR A 1 90 ? -7.031 1.187 37.032 1.00 68.62 90 THR A CA 1
ATOM 686 C C . THR A 1 90 ? -7.886 -0.094 36.985 1.00 68.62 90 THR A C 1
ATOM 688 O O . THR A 1 90 ? -8.932 -0.149 37.628 1.00 68.62 90 THR A O 1
ATOM 691 N N . VAL A 1 91 ? -7.425 -1.162 36.323 1.00 81.75 91 VAL A N 1
ATOM 692 C CA . VAL A 1 91 ? -8.135 -2.456 36.290 1.00 81.75 91 VAL A CA 1
ATOM 693 C C . VAL A 1 91 ? -8.184 -3.084 37.685 1.00 81.75 91 VAL A C 1
ATOM 695 O O . VAL A 1 91 ? -7.143 -3.393 38.274 1.00 81.75 91 VAL A O 1
ATOM 698 N N . LYS A 1 92 ? -9.394 -3.311 38.208 1.00 82.06 92 LYS A N 1
ATOM 699 C CA . LYS A 1 92 ? -9.620 -3.934 39.523 1.00 82.06 92 LYS A CA 1
ATOM 700 C C . LYS A 1 92 ? -10.300 -5.288 39.381 1.00 82.06 92 LYS A C 1
ATOM 702 O O . LYS A 1 92 ? -11.428 -5.395 38.902 1.00 82.06 92 LYS A O 1
ATOM 707 N N . TRP A 1 93 ? -9.623 -6.328 39.845 1.00 84.94 93 TRP A N 1
ATOM 708 C CA . TRP A 1 93 ? -10.133 -7.694 39.813 1.00 84.94 93 TRP A CA 1
ATOM 709 C C . TRP A 1 93 ? -10.895 -8.019 41.094 1.00 84.94 93 TRP A C 1
ATOM 711 O O . TRP A 1 93 ? -10.491 -7.615 42.184 1.00 84.94 93 TRP A O 1
ATOM 721 N N . SER A 1 94 ? -11.986 -8.765 40.955 1.00 82.94 94 SER A N 1
ATOM 722 C CA . SER A 1 94 ? -12.806 -9.242 42.066 1.00 82.94 94 SER A CA 1
ATOM 723 C C . SER A 1 94 ? -13.285 -10.658 41.777 1.00 82.94 94 SER A C 1
ATOM 725 O O . SER A 1 94 ? -13.559 -11.001 40.628 1.00 82.94 94 SER A O 1
ATOM 727 N N . ASN A 1 95 ? -13.461 -11.464 42.826 1.00 80.75 95 ASN A N 1
ATOM 728 C CA . ASN A 1 95 ? -14.051 -12.798 42.706 1.00 80.75 95 ASN A CA 1
ATOM 729 C C . ASN A 1 95 ? -15.518 -12.761 42.256 1.00 80.75 95 ASN A C 1
ATOM 731 O O . ASN A 1 95 ? -16.021 -13.781 41.798 1.00 80.75 95 ASN A O 1
ATOM 735 N N . SER A 1 96 ? -16.188 -11.609 42.368 1.00 84.31 96 SER A N 1
ATOM 736 C CA . SER A 1 96 ? -17.536 -11.392 41.831 1.00 84.31 96 SER A CA 1
ATOM 737 C C . SER A 1 96 ? -17.566 -11.258 40.305 1.00 84.31 96 SER A C 1
ATOM 739 O O . SER A 1 96 ? -18.631 -11.393 39.715 1.00 84.31 96 SER A O 1
ATOM 741 N N . TYR A 1 97 ? -16.427 -10.995 39.653 1.00 90.19 97 TYR A N 1
ATOM 742 C CA . TYR A 1 97 ? -16.352 -10.773 38.207 1.00 90.19 97 TYR A CA 1
ATOM 743 C C . TYR A 1 97 ? -15.887 -12.027 37.474 1.00 90.19 97 TYR A C 1
ATOM 745 O O . TYR A 1 97 ? -14.779 -12.090 36.935 1.00 90.19 97 TYR A O 1
ATOM 753 N N . GLN A 1 98 ? -16.743 -13.045 37.486 1.00 92.19 98 GLN A N 1
ATOM 754 C CA . GLN A 1 98 ? -16.500 -14.315 36.809 1.00 92.19 98 GLN A CA 1
ATOM 755 C C . GLN A 1 98 ? -17.354 -14.448 35.552 1.00 92.19 98 GLN A C 1
ATOM 757 O O . GLN A 1 98 ? -18.497 -14.002 35.507 1.00 92.19 98 GLN A O 1
ATOM 762 N N . ILE A 1 99 ? -16.797 -15.097 34.535 1.00 93.19 99 ILE A N 1
ATOM 763 C CA . ILE A 1 99 ? -17.478 -15.429 33.283 1.00 93.19 99 ILE A CA 1
ATOM 764 C C . ILE A 1 99 ? -16.985 -16.796 32.805 1.00 93.19 99 ILE A C 1
ATOM 766 O O . ILE A 1 99 ? -15.835 -17.156 33.050 1.00 93.19 99 ILE A O 1
ATOM 770 N N . LYS A 1 100 ? -17.846 -17.564 32.130 1.00 91.81 100 LYS A N 1
ATOM 771 C CA . LYS A 1 100 ? -17.522 -18.908 31.622 1.00 91.81 100 LYS A CA 1
ATOM 772 C C . LYS A 1 100 ? -17.848 -19.052 30.129 1.00 91.81 100 LYS A C 1
ATOM 774 O O . LYS A 1 100 ? -18.869 -19.637 29.781 1.00 91.81 100 LYS A O 1
ATOM 779 N N . PRO A 1 101 ? -17.001 -18.528 29.229 1.00 90.38 101 PRO A N 1
ATOM 780 C CA . PRO A 1 101 ? -17.256 -18.543 27.784 1.00 90.38 101 PRO A CA 1
ATOM 781 C C . PRO A 1 101 ? -17.273 -19.927 27.125 1.00 90.38 101 PRO A C 1
ATOM 783 O O . PRO A 1 101 ? -17.731 -20.040 25.993 1.00 90.38 101 PRO A O 1
ATOM 786 N N . ALA A 1 102 ? -16.753 -20.951 27.806 1.00 88.38 102 ALA A N 1
ATOM 787 C CA . ALA A 1 102 ? -16.712 -22.332 27.321 1.00 88.38 102 ALA A CA 1
ATOM 788 C C . ALA A 1 102 ? -18.037 -23.101 27.516 1.00 88.38 102 ALA A C 1
ATOM 790 O O . ALA A 1 102 ? -18.141 -24.254 27.107 1.00 88.38 102 ALA A O 1
ATOM 791 N N . GLU A 1 103 ? -19.037 -22.501 28.170 1.00 86.69 103 GLU A N 1
ATOM 792 C CA . GLU A 1 103 ? -20.378 -23.088 28.273 1.00 86.69 103 GLU A CA 1
ATOM 793 C C . GLU A 1 103 ? -21.121 -22.994 26.927 1.00 86.69 103 GLU A C 1
ATOM 795 O O . GLU A 1 103 ? -20.856 -22.104 26.115 1.00 86.69 103 GLU A O 1
ATOM 800 N N . GLU A 1 104 ? -22.060 -23.915 26.681 1.00 79.31 104 GLU A N 1
ATOM 801 C CA . GLU A 1 104 ? -22.814 -23.974 25.423 1.00 79.31 104 GLU A CA 1
ATOM 802 C C . GLU A 1 104 ? -23.518 -22.635 25.128 1.00 79.31 104 GLU A C 1
ATOM 804 O O . GLU A 1 104 ? -24.121 -22.010 26.007 1.00 79.31 104 GLU A O 1
ATOM 809 N N . GLY A 1 105 ? -23.375 -22.152 23.889 1.00 76.44 105 GLY A N 1
ATOM 810 C CA . GLY A 1 105 ? -23.870 -20.839 23.459 1.00 76.44 105 GLY A CA 1
ATOM 811 C C . GLY A 1 105 ? -23.013 -19.637 23.886 1.00 76.44 105 GLY A C 1
ATOM 812 O O . GLY A 1 105 ? -23.318 -18.513 23.487 1.00 76.44 105 GLY A O 1
ATOM 813 N N . GLY A 1 106 ? -21.935 -19.844 24.650 1.00 88.19 106 GLY A N 1
ATOM 814 C CA . GLY A 1 106 ? -21.058 -18.783 25.144 1.00 88.19 106 GLY A CA 1
ATOM 815 C C . GLY A 1 106 ? -21.709 -17.896 26.211 1.00 88.19 106 GLY A C 1
ATOM 816 O O . GLY A 1 106 ? -22.838 -18.119 26.665 1.00 88.19 106 GLY A O 1
ATOM 817 N N . ARG A 1 107 ? -20.989 -16.855 26.641 1.00 91.06 107 ARG A N 1
ATOM 818 C CA . ARG A 1 107 ? -21.463 -15.893 27.652 1.00 91.06 107 ARG A CA 1
ATOM 819 C C . ARG A 1 107 ? -21.210 -14.463 27.199 1.00 91.06 107 ARG A C 1
ATOM 821 O O . ARG A 1 107 ? -20.174 -14.170 26.602 1.00 91.06 107 ARG A O 1
ATOM 828 N N . CYS A 1 108 ? -22.148 -13.578 27.511 1.00 89.50 108 CYS A N 1
ATOM 829 C CA . CYS A 1 108 ? -22.045 -12.152 27.239 1.00 89.50 108 CYS A CA 1
ATOM 830 C C . CYS A 1 108 ? -21.949 -11.366 28.538 1.00 89.50 108 CYS A C 1
ATOM 832 O O . CYS A 1 108 ? -22.724 -11.595 29.460 1.00 89.50 108 CYS A O 1
ATOM 834 N N . LEU A 1 109 ? -21.038 -10.403 28.587 1.00 92.50 109 LEU A N 1
ATOM 835 C CA . LEU A 1 109 ? -21.067 -9.326 29.562 1.00 92.50 109 LEU A CA 1
ATOM 836 C C . LEU A 1 109 ? -21.890 -8.182 28.973 1.00 92.50 109 LEU A C 1
ATOM 838 O O . LEU A 1 109 ? -21.443 -7.541 28.023 1.00 92.50 109 LEU A O 1
ATOM 842 N N . TYR A 1 110 ? -23.071 -7.944 29.534 1.00 90.88 110 TYR A N 1
ATOM 843 C CA . TYR A 1 110 ? -23.896 -6.773 29.252 1.00 90.88 110 TYR A CA 1
ATOM 844 C C . TYR A 1 110 ? -23.649 -5.728 30.335 1.00 90.88 110 TYR A C 1
ATOM 846 O O . TYR A 1 110 ? -23.669 -6.060 31.521 1.00 90.88 110 TYR A O 1
ATOM 854 N N . PHE A 1 111 ? -23.406 -4.478 29.952 1.00 91.38 111 PHE A N 1
ATOM 855 C CA . PHE A 1 111 ? -23.135 -3.413 30.909 1.00 91.38 111 PHE A CA 1
ATOM 856 C C . PHE A 1 111 ? -23.562 -2.041 30.393 1.00 91.38 111 PHE A C 1
ATOM 858 O O . PHE A 1 111 ? -23.541 -1.775 29.196 1.00 91.38 111 PHE A O 1
ATOM 865 N N . VAL A 1 112 ? -23.919 -1.155 31.316 1.00 90.81 112 VAL A N 1
ATOM 866 C CA . VAL A 1 112 ? -24.307 0.228 31.036 1.00 90.81 112 VAL A CA 1
ATOM 867 C C . VAL A 1 112 ? -23.230 1.140 31.598 1.00 90.81 112 VAL A C 1
ATOM 869 O O . VAL A 1 112 ? -22.963 1.110 32.802 1.00 90.81 112 VAL A O 1
ATOM 872 N N . ALA A 1 113 ? -22.591 1.926 30.731 1.00 90.69 113 ALA A N 1
ATOM 873 C CA . ALA A 1 113 ? -21.432 2.726 31.112 1.00 90.69 113 ALA A CA 1
ATOM 874 C C . ALA A 1 113 ? -21.411 4.127 30.498 1.00 90.69 113 ALA A C 1
ATOM 876 O O . ALA A 1 113 ? -21.948 4.350 29.410 1.00 90.69 113 ALA A O 1
ATOM 877 N N . ALA A 1 114 ? -20.726 5.039 31.188 1.00 89.19 114 ALA A N 1
ATOM 878 C CA . ALA A 1 114 ? -20.417 6.390 30.733 1.00 89.19 114 ALA A CA 1
ATOM 879 C C . ALA A 1 114 ? -18.950 6.738 31.031 1.00 89.19 114 ALA A C 1
ATOM 881 O O . ALA A 1 114 ? -18.392 6.356 32.063 1.00 89.19 114 ALA A O 1
ATOM 882 N N . SER A 1 115 ? -18.311 7.468 30.116 1.00 86.69 115 SER A N 1
ATOM 883 C CA . SER A 1 115 ? -16.991 8.061 30.335 1.00 86.69 115 SER A CA 1
ATOM 884 C C . SER A 1 115 ? -16.710 9.153 29.304 1.00 86.69 115 SER A C 1
ATOM 886 O O . SER A 1 115 ? -17.085 9.047 28.137 1.00 86.69 115 SER A O 1
ATOM 888 N N . SER A 1 116 ? -15.975 10.182 29.734 1.00 83.00 116 SER A N 1
ATOM 889 C CA . SER A 1 116 ? -15.425 11.235 28.869 1.00 83.00 116 SER A CA 1
ATOM 890 C C . SER A 1 116 ? -14.080 10.852 28.253 1.00 83.00 116 SER A C 1
ATOM 892 O O . SER A 1 116 ? -13.481 11.639 27.522 1.00 83.00 116 SER A O 1
ATOM 894 N N . GLY A 1 117 ? -13.588 9.653 28.567 1.00 81.69 117 GLY A N 1
ATOM 895 C CA . GLY A 1 117 ? -12.420 9.042 27.953 1.00 81.69 117 GLY A CA 1
ATOM 896 C C . GLY A 1 117 ? -12.716 7.609 27.529 1.00 81.69 117 GLY A C 1
ATOM 897 O O . GLY A 1 117 ? -13.859 7.242 27.253 1.00 81.69 117 GLY A O 1
ATOM 898 N N . ASP A 1 118 ? -11.664 6.804 27.474 1.00 85.56 118 ASP A N 1
ATOM 899 C CA . ASP A 1 118 ? -11.756 5.426 27.008 1.00 85.56 118 ASP A CA 1
ATOM 900 C C . ASP A 1 118 ? -12.290 4.498 28.096 1.00 85.56 118 ASP A C 1
ATOM 902 O O . ASP A 1 118 ? -11.804 4.493 29.232 1.00 85.56 118 ASP A O 1
ATOM 906 N N . ILE A 1 119 ? -13.256 3.669 27.708 1.00 90.38 119 ILE A N 1
ATOM 907 C CA . ILE A 1 119 ? -13.773 2.575 28.524 1.00 90.38 119 ILE A CA 1
ATOM 908 C C . ILE A 1 119 ? -13.027 1.311 28.119 1.00 90.38 119 ILE A C 1
ATOM 910 O O . ILE A 1 119 ? -13.107 0.885 26.966 1.00 90.38 119 ILE A O 1
ATOM 914 N N . PHE A 1 120 ? -12.332 0.684 29.064 1.00 92.06 120 PHE A N 1
ATOM 915 C CA . PHE A 1 120 ? -11.706 -0.609 28.840 1.00 92.06 120 PHE A CA 1
ATOM 916 C C . PHE A 1 120 ? -12.498 -1.728 29.500 1.00 92.06 120 PHE A C 1
ATOM 918 O O . PHE A 1 120 ? -12.839 -1.652 30.679 1.00 92.06 120 PHE A O 1
ATOM 925 N N . VAL A 1 121 ? -12.716 -2.810 28.758 1.00 94.88 121 VAL A N 1
ATOM 926 C CA . VAL A 1 121 ? -13.258 -4.063 29.287 1.00 94.88 121 VAL A CA 1
ATOM 927 C C . VAL A 1 121 ? -12.227 -5.157 29.084 1.00 94.88 121 VAL A C 1
ATOM 929 O O . VAL A 1 121 ? -11.795 -5.408 27.961 1.00 94.88 121 VAL A O 1
ATOM 932 N N . VAL A 1 122 ? -11.804 -5.796 30.169 1.00 94.81 122 VAL A N 1
ATOM 933 C CA . VAL A 1 122 ? -10.683 -6.739 30.186 1.00 94.81 122 VAL A CA 1
ATOM 934 C C . VAL A 1 122 ? -11.189 -8.122 30.559 1.00 94.81 122 VAL A C 1
ATOM 936 O O . VAL A 1 122 ? -11.808 -8.283 31.601 1.00 94.81 122 VAL A O 1
ATOM 939 N N . PHE A 1 123 ? -10.867 -9.123 29.750 1.00 96.00 123 PHE A N 1
ATOM 940 C CA . PHE A 1 123 ? -11.108 -10.541 29.994 1.00 96.00 123 PHE A CA 1
ATOM 941 C C . PHE A 1 123 ? -9.777 -11.256 30.197 1.00 96.00 123 PHE A C 1
ATOM 943 O O . PHE A 1 123 ? -8.819 -11.009 29.462 1.00 96.00 123 PHE A O 1
ATOM 950 N N . SER A 1 124 ? -9.693 -12.143 31.187 1.00 94.19 124 SER A N 1
ATOM 951 C CA . SER A 1 124 ? -8.431 -12.800 31.528 1.00 94.19 124 SER A CA 1
ATOM 952 C C . SER A 1 124 ? -8.608 -14.201 32.107 1.00 94.19 124 SER A C 1
ATOM 954 O O . SER A 1 124 ? -9.613 -14.522 32.749 1.00 94.19 124 SER A O 1
ATOM 956 N N . VAL A 1 125 ? -7.579 -15.023 31.899 1.00 93.50 125 VAL A N 1
ATOM 957 C CA . VAL A 1 125 ? -7.358 -16.283 32.623 1.00 93.50 125 VAL A CA 1
ATOM 958 C C . VAL A 1 125 ? -6.581 -16.009 33.904 1.00 93.50 125 VAL A C 1
ATOM 960 O O . VAL A 1 125 ? -6.991 -16.404 34.994 1.00 93.50 125 VAL A O 1
ATOM 963 N N . ILE A 1 126 ? -5.450 -15.314 33.757 1.00 89.81 126 ILE A N 1
ATOM 964 C CA . ILE A 1 126 ? -4.535 -14.958 34.831 1.00 89.81 126 ILE A CA 1
ATOM 965 C C . ILE A 1 126 ? -4.450 -13.431 34.847 1.00 89.81 126 ILE A C 1
ATOM 967 O O . ILE A 1 126 ? -3.657 -12.847 34.104 1.00 89.81 126 ILE A O 1
ATOM 971 N N . PRO A 1 127 ? -5.212 -12.761 35.729 1.00 88.00 127 PRO A N 1
ATOM 972 C CA . PRO A 1 127 ? -5.197 -11.310 35.863 1.00 88.00 127 PRO A CA 1
ATOM 973 C C . PRO A 1 127 ? -3.802 -10.687 35.919 1.00 88.00 127 PRO A C 1
ATOM 975 O O . PRO A 1 127 ? -3.577 -9.629 35.360 1.00 88.00 127 PRO A O 1
ATOM 978 N N . ARG A 1 128 ? -2.815 -11.336 36.540 1.00 84.81 128 ARG A N 1
ATOM 979 C CA . ARG A 1 128 ? -1.450 -10.791 36.617 1.00 84.81 128 ARG A CA 1
ATOM 980 C C . ARG A 1 128 ? -0.648 -10.927 35.313 1.00 84.81 128 ARG A C 1
ATOM 982 O O . ARG A 1 128 ? 0.288 -10.160 35.103 1.00 84.81 128 ARG A O 1
ATOM 989 N N . ASP A 1 129 ? -0.991 -11.886 34.457 1.00 85.06 129 ASP A N 1
ATOM 990 C CA . ASP A 1 129 ? -0.285 -12.166 33.208 1.00 85.06 129 ASP A CA 1
ATOM 991 C C . ASP A 1 129 ? -1.046 -11.586 32.011 1.00 85.06 129 ASP A C 1
ATOM 993 O O . ASP A 1 129 ? -2.009 -12.168 31.505 1.00 85.06 129 ASP A O 1
ATOM 997 N N . LYS A 1 130 ? -0.559 -10.441 31.523 1.00 85.75 130 LYS A N 1
ATOM 998 C CA . LYS A 1 130 ? -1.146 -9.700 30.399 1.00 85.75 130 LYS A CA 1
ATOM 999 C C . LYS A 1 130 ? -1.169 -10.481 29.084 1.00 85.75 130 LYS A C 1
ATOM 1001 O O . LYS A 1 130 ? -1.933 -10.120 28.196 1.00 85.75 130 LYS A O 1
ATOM 1006 N N . SER A 1 131 ? -0.355 -11.528 28.930 1.00 86.69 131 SER A N 1
ATOM 1007 C CA . SER A 1 131 ? -0.393 -12.374 27.730 1.00 86.69 131 SER A CA 1
ATOM 1008 C C . SER A 1 131 ? -1.691 -13.186 27.631 1.00 86.69 131 SER A C 1
ATOM 1010 O O . SER A 1 131 ? -2.123 -13.523 26.532 1.00 86.69 131 SER A O 1
ATOM 1012 N N . THR A 1 132 ? -2.356 -13.413 28.769 1.00 91.25 132 THR A N 1
ATOM 1013 C CA . THR A 1 132 ? -3.625 -14.149 28.874 1.00 91.25 132 THR A CA 1
ATOM 1014 C C . THR A 1 132 ? -4.861 -13.257 28.729 1.00 91.25 132 THR A C 1
ATOM 1016 O O . THR A 1 132 ? -5.973 -13.678 29.048 1.00 91.25 132 THR A O 1
ATOM 1019 N N . TRP A 1 133 ? -4.672 -12.000 28.317 1.00 92.19 133 TRP A N 1
ATOM 1020 C CA . TRP A 1 133 ? -5.740 -11.010 28.263 1.00 92.19 133 TRP A CA 1
ATOM 1021 C C . TRP A 1 133 ? -6.314 -10.867 26.857 1.00 92.19 133 TRP A C 1
ATOM 1023 O O . TRP A 1 133 ? -5.566 -10.709 25.886 1.00 92.19 133 TRP A O 1
ATOM 1033 N N . TYR A 1 134 ? -7.639 -10.771 26.790 1.00 94.81 134 TYR A N 1
ATOM 1034 C CA . TYR A 1 134 ? -8.321 -9.988 25.765 1.00 94.81 134 TYR A CA 1
ATOM 1035 C C . TYR A 1 134 ? -8.792 -8.690 26.401 1.00 94.81 134 TYR A C 1
ATOM 1037 O O . TYR A 1 134 ? -9.333 -8.713 27.502 1.00 94.81 134 TYR A O 1
ATOM 1045 N N . HIS A 1 135 ? -8.616 -7.553 25.742 1.00 92.81 135 HIS A N 1
ATOM 1046 C CA . HIS A 1 135 ? -9.262 -6.334 26.213 1.00 92.81 135 HIS A CA 1
ATOM 1047 C C . HIS A 1 135 ? -9.781 -5.492 25.068 1.00 92.81 135 HIS A C 1
ATOM 1049 O O . HIS A 1 135 ? -9.180 -5.424 23.997 1.00 92.81 135 HIS A O 1
ATOM 1055 N N . LEU A 1 136 ? -10.919 -4.869 25.328 1.00 93.25 136 LEU A N 1
ATOM 1056 C CA . LEU A 1 136 ? -11.601 -3.985 24.415 1.00 93.25 136 LEU A CA 1
ATOM 1057 C C . LEU A 1 136 ? -11.476 -2.553 24.919 1.00 93.25 136 LEU A C 1
ATOM 1059 O O . LEU A 1 136 ? -11.762 -2.299 26.083 1.00 93.25 136 LEU A O 1
ATOM 1063 N N . GLN A 1 137 ? -11.075 -1.644 24.044 1.00 90.19 137 GLN A N 1
ATOM 1064 C CA . GLN A 1 137 ? -11.072 -0.202 24.254 1.00 90.19 137 GLN A CA 1
ATOM 1065 C C . GLN A 1 137 ? -12.235 0.395 23.467 1.00 90.19 137 GLN A C 1
ATOM 1067 O O . GLN A 1 13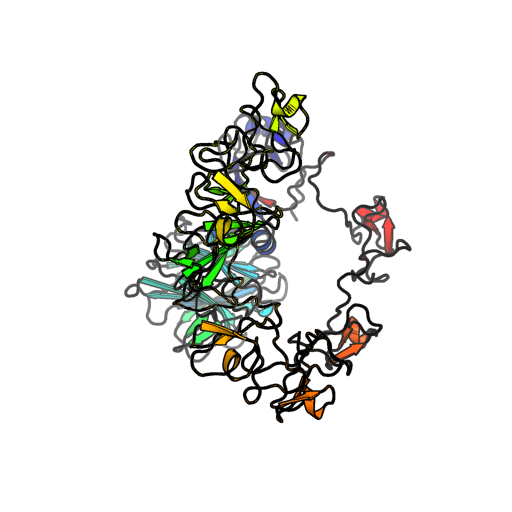7 ? -12.278 0.272 22.243 1.00 90.19 137 GLN A O 1
ATOM 1072 N N . ILE A 1 138 ? -13.165 1.040 24.160 1.00 90.56 138 ILE A N 1
ATOM 1073 C CA . ILE A 1 138 ? -14.314 1.727 23.574 1.00 90.56 138 ILE A CA 1
ATOM 1074 C C . ILE A 1 138 ? -14.084 3.228 23.764 1.00 90.56 138 ILE A C 1
ATOM 1076 O O . ILE A 1 138 ? -14.138 3.729 24.888 1.00 90.56 138 ILE A O 1
ATOM 1080 N N . SER A 1 139 ? -13.807 3.939 22.670 1.00 85.50 139 SER A N 1
ATOM 1081 C CA . SER A 1 139 ? -13.554 5.384 22.674 1.00 85.50 139 SER A CA 1
ATOM 1082 C C . SER A 1 139 ? -14.502 6.131 21.742 1.00 85.50 139 SER A C 1
ATOM 1084 O O . SER A 1 139 ? -15.143 5.542 20.868 1.00 85.50 139 SER A O 1
ATOM 1086 N N . PHE A 1 140 ? -14.523 7.460 21.861 1.00 80.31 140 PHE A N 1
ATOM 1087 C CA . PHE A 1 140 ? -15.229 8.354 20.935 1.00 80.31 140 PHE A CA 1
ATOM 1088 C C . PHE A 1 140 ? -14.603 8.372 19.522 1.00 80.31 140 PHE A C 1
ATOM 1090 O O . PHE A 1 140 ? -15.194 8.883 18.562 1.00 80.31 140 PHE A O 1
ATOM 1097 N N . GLN A 1 141 ? -13.390 7.824 19.363 1.00 73.31 141 GLN A N 1
ATOM 1098 C CA . GLN A 1 141 ? -12.682 7.730 18.083 1.00 73.31 141 GLN A CA 1
ATOM 1099 C C . GLN A 1 141 ? -12.905 6.388 17.379 1.00 73.31 141 GLN A C 1
ATOM 1101 O O . GLN A 1 141 ? -12.833 6.333 16.152 1.00 73.31 141 GLN A O 1
ATOM 1106 N N . GLY A 1 142 ? -13.197 5.322 18.122 1.00 80.81 142 GLY A N 1
ATOM 1107 C CA . GLY A 1 142 ? -13.428 3.983 17.590 1.00 80.81 142 GLY A CA 1
ATOM 1108 C C . GLY A 1 142 ? -13.345 2.914 18.673 1.00 80.81 142 GLY A C 1
ATOM 1109 O O . GLY A 1 142 ? -13.151 3.210 19.851 1.00 80.81 142 GLY A O 1
ATOM 1110 N N . VAL A 1 143 ? -13.460 1.661 18.256 1.00 86.69 143 VAL A N 1
ATOM 1111 C CA . VAL A 1 143 ? -13.394 0.501 19.143 1.00 86.69 143 VAL A CA 1
ATOM 1112 C C . VAL A 1 143 ? -12.237 -0.391 18.732 1.00 86.69 143 VAL A C 1
ATOM 1114 O O . VAL A 1 143 ? -12.089 -0.725 17.560 1.00 86.69 143 VAL A O 1
ATOM 1117 N N . ALA A 1 144 ? -11.397 -0.773 19.687 1.00 86.25 144 ALA A N 1
ATOM 1118 C CA . ALA A 1 144 ? -10.197 -1.562 19.444 1.00 86.25 144 ALA A CA 1
ATOM 1119 C C . ALA A 1 144 ? -10.169 -2.803 20.338 1.00 86.25 144 ALA A C 1
ATOM 1121 O O . ALA A 1 144 ? -10.380 -2.714 21.544 1.00 86.25 144 ALA A O 1
ATOM 1122 N N . LEU A 1 145 ? -9.886 -3.964 19.748 1.00 89.19 145 LEU A N 1
ATOM 1123 C CA . LEU A 1 145 ? -9.698 -5.227 20.455 1.00 89.19 145 LEU A CA 1
ATOM 1124 C C . LEU A 1 145 ? -8.230 -5.617 20.446 1.00 89.19 145 LEU A C 1
ATOM 1126 O O . LEU A 1 145 ? -7.591 -5.673 19.391 1.00 89.19 145 LEU A O 1
ATOM 1130 N N . TYR A 1 146 ? -7.740 -5.991 21.617 1.00 88.50 146 TYR A N 1
ATOM 1131 C CA . TYR A 1 146 ? -6.371 -6.404 21.842 1.00 88.50 146 TYR A CA 1
ATOM 1132 C C . TYR A 1 146 ? -6.321 -7.825 22.405 1.00 88.50 146 TYR A C 1
ATOM 1134 O O . TYR A 1 146 ? -7.127 -8.192 23.262 1.00 88.50 146 TYR A O 1
ATOM 1142 N N . LYS A 1 147 ? -5.326 -8.603 21.972 1.00 90.12 147 LYS A N 1
ATOM 1143 C CA . LYS A 1 147 ? -4.945 -9.899 22.552 1.00 90.12 147 LYS A CA 1
ATOM 1144 C C . LYS A 1 147 ? -3.504 -9.823 23.019 1.00 90.12 147 LYS A C 1
ATOM 1146 O O . LYS A 1 147 ? -2.627 -9.463 22.236 1.00 90.12 147 LYS A O 1
ATOM 1151 N N . GLY A 1 148 ? -3.238 -10.161 24.277 1.00 85.81 148 GLY A N 1
ATOM 1152 C CA . GLY A 1 148 ? -1.871 -10.157 24.798 1.00 85.81 148 GLY A CA 1
ATOM 1153 C C . GLY A 1 148 ? -1.176 -8.803 24.620 1.00 85.81 148 GLY A C 1
ATOM 1154 O O . GLY A 1 148 ? 0.001 -8.757 24.264 1.00 85.81 148 GLY A O 1
ATOM 1155 N N . MET A 1 149 ? -1.922 -7.707 24.802 1.00 79.12 149 MET A N 1
ATOM 1156 C CA . MET A 1 149 ? -1.472 -6.323 24.586 1.00 79.12 149 MET A CA 1
ATOM 1157 C C . MET A 1 149 ? -1.186 -5.925 23.132 1.00 79.12 149 MET A C 1
ATOM 1159 O O . MET A 1 149 ? -0.587 -4.881 22.905 1.00 79.12 149 MET A O 1
ATOM 1163 N N . LYS A 1 150 ? -1.594 -6.726 22.145 1.00 79.12 150 LYS A N 1
ATOM 1164 C CA . LYS A 1 150 ? -1.428 -6.416 20.720 1.00 79.12 150 LYS A CA 1
ATOM 1165 C C . LYS A 1 150 ? -2.780 -6.180 20.076 1.00 79.12 150 LYS A C 1
ATOM 1167 O O . LYS A 1 150 ? -3.683 -6.993 20.261 1.00 79.12 150 LYS A O 1
ATOM 1172 N N . LEU A 1 151 ? -2.905 -5.104 19.305 1.00 76.75 151 LEU A N 1
ATOM 1173 C CA . LEU A 1 151 ? -4.119 -4.808 18.548 1.00 76.75 151 LEU A CA 1
ATOM 1174 C C . LEU A 1 151 ? -4.389 -5.918 17.521 1.00 76.75 151 LEU A C 1
ATOM 1176 O O . LEU A 1 151 ? -3.538 -6.213 16.680 1.00 76.75 151 LEU A O 1
ATOM 1180 N N . VAL A 1 152 ? -5.575 -6.521 17.585 1.00 81.50 152 VAL A N 1
ATOM 1181 C CA . VAL A 1 152 ? -6.005 -7.602 16.680 1.00 81.50 152 VAL A CA 1
ATOM 1182 C C . VAL A 1 152 ? -7.204 -7.222 15.813 1.00 81.50 152 VAL A C 1
ATOM 1184 O O . VAL A 1 152 ? -7.364 -7.778 14.725 1.00 81.50 152 VAL A O 1
ATOM 1187 N N . LYS A 1 153 ? -8.031 -6.266 16.253 1.00 81.19 153 LYS A N 1
ATOM 1188 C CA . LYS A 1 153 ? -9.185 -5.772 15.490 1.00 81.19 153 LYS A CA 1
ATOM 1189 C C . LYS A 1 153 ? -9.494 -4.320 15.856 1.00 81.19 153 LYS A C 1
ATOM 1191 O O . LYS A 1 153 ? -9.288 -3.912 16.993 1.00 81.19 153 LYS A O 1
ATOM 1196 N N . TYR A 1 154 ? -9.984 -3.559 14.883 1.00 80.62 154 TYR A N 1
ATOM 1197 C CA . TYR A 1 154 ? -10.440 -2.182 15.052 1.00 80.62 154 TYR A CA 1
ATOM 1198 C C . TYR A 1 154 ? -11.755 -1.973 14.294 1.00 80.62 154 TYR A C 1
ATOM 1200 O O . TYR A 1 154 ? -11.919 -2.523 13.202 1.00 80.62 154 TYR A O 1
ATOM 1208 N N . GLU A 1 155 ? -12.651 -1.179 14.874 1.00 80.12 155 GLU A N 1
ATOM 1209 C CA . GLU A 1 155 ? -13.915 -0.728 14.301 1.00 80.12 155 GLU A CA 1
ATOM 1210 C C . GLU A 1 155 ? -14.015 0.802 14.397 1.00 80.12 155 GLU A C 1
ATOM 1212 O O . GLU A 1 155 ? -13.885 1.395 15.469 1.00 80.12 155 GLU A O 1
ATOM 1217 N N . GLY A 1 156 ? -14.228 1.452 13.252 1.00 72.81 156 GLY A N 1
ATOM 1218 C CA . GLY A 1 156 ? -14.212 2.908 13.115 1.00 72.81 156 GLY A CA 1
ATOM 1219 C C . GLY A 1 156 ? -15.590 3.542 12.926 1.00 72.81 156 GLY A C 1
ATOM 1220 O O . GLY A 1 156 ? -15.677 4.771 12.878 1.00 72.81 156 GLY A O 1
ATOM 1221 N N . ALA A 1 157 ? -16.667 2.766 12.787 1.00 73.56 157 ALA A N 1
ATOM 1222 C CA . ALA A 1 157 ? -18.018 3.281 12.593 1.00 73.56 157 ALA A CA 1
ATOM 1223 C C . ALA A 1 157 ? -18.408 4.234 13.728 1.00 73.56 157 ALA A C 1
ATOM 1225 O O . ALA A 1 157 ? -18.256 3.900 14.897 1.00 73.56 157 ALA A O 1
ATOM 1226 N N . LYS A 1 158 ? -18.922 5.428 13.396 1.00 80.25 158 LYS A N 1
ATOM 1227 C CA . LYS A 1 158 ? -19.337 6.435 14.395 1.00 80.25 158 LYS A CA 1
ATOM 1228 C C . LYS A 1 158 ? -20.388 5.899 15.365 1.00 80.25 158 LYS A C 1
ATOM 1230 O O . LYS A 1 158 ? -20.360 6.246 16.536 1.00 80.25 158 LYS A O 1
ATOM 1235 N N . SER A 1 159 ? -21.274 5.042 14.874 1.00 81.94 159 SER A N 1
ATOM 1236 C CA . SER A 1 159 ? -22.345 4.432 15.655 1.00 81.94 159 SER A CA 1
ATOM 1237 C C . SER A 1 159 ? -21.887 3.274 16.544 1.00 81.94 159 SER A C 1
ATOM 1239 O O . SER A 1 159 ? -22.697 2.778 17.309 1.00 81.94 159 SER A O 1
ATOM 1241 N N . ALA A 1 160 ? -20.619 2.851 16.464 1.00 83.38 160 ALA A N 1
ATOM 1242 C CA . ALA A 1 160 ? -20.033 1.826 17.331 1.00 83.38 160 ALA A CA 1
ATOM 1243 C C . ALA A 1 160 ? -19.283 2.413 18.542 1.00 83.38 160 ALA A C 1
ATOM 1245 O O . ALA A 1 160 ? -18.713 1.664 19.323 1.00 83.38 160 ALA A O 1
ATOM 1246 N N . ARG A 1 161 ? -19.182 3.741 18.651 1.00 86.81 161 ARG A N 1
ATOM 1247 C CA . ARG A 1 161 ? -18.256 4.445 19.556 1.00 86.81 161 ARG A CA 1
ATOM 1248 C C . ARG A 1 161 ? -18.907 4.789 20.889 1.00 86.81 161 ARG A C 1
ATOM 1250 O O . ARG A 1 161 ? -20.130 4.813 20.976 1.00 86.81 161 ARG A O 1
ATOM 1257 N N . SER A 1 162 ? -18.090 5.132 21.888 1.00 82.62 162 SER A N 1
ATOM 1258 C CA . SER A 1 162 ? -18.616 5.717 23.127 1.00 82.62 162 SER A CA 1
ATOM 1259 C C . SER A 1 162 ? -19.088 7.158 22.923 1.00 82.62 162 SER A C 1
ATOM 1261 O O . SER A 1 162 ? -18.649 7.856 22.004 1.00 82.62 162 SER A O 1
ATOM 1263 N N . LEU A 1 163 ? -19.963 7.614 23.822 1.00 81.69 163 LEU A N 1
ATOM 1264 C CA . LEU A 1 163 ? -20.539 8.962 23.787 1.00 81.69 163 LEU A CA 1
ATOM 1265 C C . LEU A 1 163 ? -19.536 10.075 24.145 1.00 81.69 163 LEU A C 1
ATOM 1267 O O . LEU A 1 163 ? -19.772 11.229 23.800 1.00 81.69 163 LEU A O 1
ATOM 1271 N N . GLY A 1 164 ? -18.417 9.750 24.806 1.00 73.88 164 GLY A N 1
ATOM 1272 C CA . GLY A 1 164 ? -17.391 10.730 25.183 1.00 73.88 164 GLY A CA 1
ATOM 1273 C C . GLY A 1 164 ? -17.844 11.754 26.233 1.00 73.88 164 GLY A C 1
ATOM 1274 O O . GLY A 1 164 ? -17.206 12.796 26.382 1.00 73.88 164 GLY A O 1
ATOM 1275 N N . ASP A 1 165 ? -18.910 11.459 26.979 1.00 75.06 165 ASP A N 1
ATOM 1276 C CA . ASP A 1 165 ? -19.433 12.278 28.073 1.00 75.06 165 ASP A CA 1
ATOM 1277 C C . ASP A 1 165 ? -19.406 11.480 29.386 1.00 75.06 165 ASP A C 1
ATOM 1279 O O . ASP A 1 165 ? -19.661 10.276 29.403 1.00 75.06 165 ASP A O 1
ATOM 1283 N N . SER A 1 166 ? -19.051 12.137 30.492 1.00 62.91 166 SER A N 1
ATOM 1284 C CA . SER A 1 166 ? -18.884 11.492 31.802 1.00 62.91 166 SER A CA 1
ATOM 1285 C C . SER A 1 166 ? -19.914 11.903 32.846 1.00 62.91 166 SER A C 1
ATOM 1287 O O . SER A 1 166 ? -19.645 11.681 34.019 1.00 62.91 166 SER A O 1
ATOM 1289 N N . LYS A 1 167 ? -20.994 12.617 32.501 1.00 59.59 167 LYS A N 1
ATOM 1290 C CA . LYS A 1 167 ? -21.854 13.211 33.541 1.00 59.59 167 LYS A CA 1
ATOM 1291 C C . LYS A 1 167 ? -23.341 12.924 33.414 1.00 59.59 167 LYS A C 1
ATOM 1293 O O . LYS A 1 167 ? -24.005 13.008 34.442 1.00 59.59 167 LYS A O 1
ATOM 1298 N N . LEU A 1 168 ? -23.877 12.607 32.230 1.00 60.16 168 LEU A N 1
ATOM 1299 C CA . LEU A 1 168 ? -25.332 12.404 32.075 1.00 60.16 168 LEU A CA 1
ATOM 1300 C C . LEU A 1 168 ? -25.760 11.383 31.008 1.00 60.16 168 LEU A C 1
ATOM 1302 O O . LEU A 1 168 ? -26.954 11.118 30.885 1.00 60.16 168 LEU A O 1
ATOM 1306 N N . LEU A 1 169 ? -24.832 10.822 30.229 1.00 76.19 169 LEU A N 1
ATOM 1307 C CA . LEU A 1 169 ? -25.173 9.973 29.088 1.00 76.19 169 LEU A CA 1
ATOM 1308 C C . LEU A 1 169 ? -24.565 8.581 29.236 1.00 76.19 169 LEU A C 1
ATOM 1310 O O . LEU A 1 169 ? -23.375 8.374 29.006 1.00 76.19 169 LEU A O 1
ATOM 1314 N N . PHE A 1 170 ? -25.416 7.630 29.604 1.00 85.50 170 PHE A N 1
ATOM 1315 C CA . PHE A 1 170 ? -25.071 6.220 29.684 1.00 85.50 170 PHE A CA 1
ATOM 1316 C C . PHE A 1 170 ? -25.462 5.503 28.403 1.00 85.50 170 PHE A C 1
ATOM 1318 O O . PHE A 1 170 ? -26.475 5.826 27.786 1.00 85.50 170 PHE A O 1
ATOM 1325 N N . GLN A 1 171 ? -24.661 4.514 28.023 1.00 89.25 171 GLN A N 1
ATOM 1326 C CA . GLN A 1 171 ? -24.946 3.678 26.870 1.00 89.25 171 GLN A CA 1
ATOM 1327 C C . GLN A 1 171 ? -24.815 2.196 27.242 1.00 89.25 171 GLN A C 1
ATOM 1329 O O . GLN A 1 171 ? -23.856 1.827 27.932 1.00 89.25 171 GLN A O 1
ATOM 1334 N N . PRO A 1 172 ? -25.762 1.343 26.813 1.00 91.25 172 PRO A N 1
ATOM 1335 C CA . PRO A 1 172 ? -25.657 -0.098 26.979 1.00 91.25 172 PRO A CA 1
ATOM 1336 C C . PRO A 1 172 ? -24.705 -0.713 25.949 1.00 91.25 172 PRO A C 1
ATOM 1338 O O . PRO A 1 172 ? -24.848 -0.535 24.739 1.00 91.25 172 PRO A O 1
ATOM 1341 N N . TYR A 1 173 ? -23.763 -1.512 26.427 1.00 92.12 173 TYR A N 1
ATOM 1342 C CA . TYR A 1 173 ? -22.818 -2.272 25.620 1.00 92.12 173 TYR A CA 1
ATOM 1343 C C . TYR A 1 173 ? -22.910 -3.752 25.964 1.00 92.12 173 TYR A C 1
ATOM 1345 O O . TYR A 1 173 ? -23.240 -4.132 27.089 1.00 92.12 173 TYR A O 1
ATOM 1353 N N . PHE A 1 174 ? -22.538 -4.601 25.011 1.00 91.75 174 PHE A N 1
ATOM 1354 C CA . PHE A 1 174 ? -22.341 -6.016 25.283 1.00 91.75 174 PHE A CA 1
ATOM 1355 C C . PHE A 1 174 ? -21.086 -6.551 24.602 1.00 91.75 174 PHE A C 1
ATOM 1357 O O . PHE A 1 174 ? -20.726 -6.154 23.490 1.00 91.75 174 PHE A O 1
ATOM 1364 N N . ILE A 1 175 ? -20.419 -7.482 25.282 1.00 93.38 175 ILE A N 1
ATOM 1365 C CA . ILE A 1 175 ? -19.292 -8.238 24.739 1.00 93.38 175 ILE A CA 1
ATOM 1366 C C . ILE A 1 175 ? -19.529 -9.708 25.019 1.00 93.38 175 ILE A C 1
ATOM 1368 O O . ILE A 1 175 ? -19.649 -10.104 26.176 1.00 93.38 175 ILE A O 1
ATOM 1372 N N . CYS A 1 176 ? -19.560 -10.523 23.973 1.00 91.31 176 CYS A N 1
ATOM 1373 C CA . CYS A 1 176 ? -19.763 -11.956 24.112 1.00 91.31 176 CYS A CA 1
ATOM 1374 C C . CYS A 1 176 ? -18.547 -12.738 23.669 1.00 91.31 176 CYS A C 1
ATOM 1376 O O . CYS A 1 176 ? -17.927 -12.408 22.657 1.00 91.31 176 CYS A O 1
ATOM 1378 N N . LEU A 1 177 ? -18.263 -13.795 24.421 1.00 93.50 177 LEU A N 1
ATOM 1379 C CA . LEU A 1 177 ? -17.188 -14.731 24.166 1.00 93.50 177 LEU A CA 1
ATOM 1380 C C . LEU A 1 177 ? -17.773 -16.145 24.075 1.00 93.50 177 LEU A C 1
ATOM 1382 O O . LEU A 1 177 ? -18.558 -16.560 24.930 1.00 93.50 177 LEU A O 1
ATOM 1386 N N . GLU A 1 178 ? -17.366 -16.873 23.044 1.00 92.56 178 GLU A N 1
ATOM 1387 C CA . GLU A 1 178 ? -17.628 -18.302 22.849 1.00 92.56 178 GLU A CA 1
ATOM 1388 C C . GLU A 1 178 ? -16.269 -18.990 22.670 1.00 92.56 178 GLU A C 1
ATOM 1390 O O . GLU A 1 178 ? -15.559 -18.729 21.692 1.00 92.56 178 GLU A O 1
ATOM 1395 N N . GLU A 1 179 ? -15.876 -19.819 23.637 1.00 93.06 179 GLU A N 1
ATOM 1396 C CA . GLU A 1 179 ? -14.648 -20.618 23.576 1.00 93.06 179 GLU A CA 1
ATOM 1397 C C . GLU A 1 179 ? -14.984 -22.055 23.177 1.00 93.06 179 GLU A C 1
ATOM 1399 O O . GLU A 1 179 ? -15.658 -22.777 23.903 1.00 93.06 179 GLU A O 1
ATOM 1404 N N . ASP A 1 180 ? -14.493 -22.475 22.013 1.00 89.12 180 ASP A N 1
ATOM 1405 C CA . ASP A 1 180 ? -14.720 -23.808 21.463 1.00 89.12 180 ASP A CA 1
ATOM 1406 C C . ASP A 1 180 ? -13.385 -24.558 21.437 1.00 89.12 180 ASP A C 1
ATOM 1408 O O . ASP A 1 180 ? -12.503 -24.313 20.602 1.00 89.12 180 ASP A O 1
ATOM 1412 N N . HIS A 1 181 ? -13.226 -25.445 22.419 1.00 87.06 181 HIS A N 1
ATOM 1413 C CA . HIS A 1 181 ? -12.016 -26.237 22.616 1.00 87.06 181 HIS A CA 1
ATOM 1414 C C . HIS A 1 181 ? -11.848 -27.335 21.561 1.00 87.06 181 HIS A C 1
ATOM 1416 O O . HIS A 1 181 ? -10.718 -27.730 21.285 1.00 87.06 181 HIS A O 1
ATOM 1422 N N . GLU A 1 182 ? -12.924 -27.807 20.932 1.00 86.44 182 GLU A N 1
ATOM 1423 C CA . GLU A 1 182 ? -12.833 -28.822 19.879 1.00 86.44 182 GLU A CA 1
ATOM 1424 C C . GLU A 1 182 ? -12.300 -28.211 18.584 1.00 86.44 182 GLU A C 1
ATOM 1426 O O . GLU A 1 182 ? -11.386 -28.747 17.959 1.00 86.44 182 GLU A O 1
ATOM 1431 N N . LYS A 1 183 ? -12.821 -27.038 18.209 1.00 85.19 183 LYS A N 1
ATOM 1432 C CA . LYS A 1 183 ? -12.414 -26.319 16.992 1.00 85.19 183 LYS A CA 1
ATOM 1433 C C . LYS A 1 183 ? -11.231 -25.377 17.206 1.00 85.19 183 LYS A C 1
ATOM 1435 O O . LYS A 1 183 ? -10.863 -24.675 16.267 1.00 85.19 183 LYS A O 1
ATOM 1440 N N . GLN A 1 184 ? -10.654 -25.360 18.411 1.00 89.12 184 GLN A N 1
ATOM 1441 C CA . GLN A 1 184 ? -9.521 -24.513 18.802 1.00 89.12 184 GLN A CA 1
ATOM 1442 C C . GLN A 1 184 ? -9.738 -23.048 18.400 1.00 89.12 184 GLN A C 1
ATOM 1444 O O . GLN A 1 184 ? -8.950 -22.470 17.652 1.00 89.12 184 GLN A O 1
ATOM 1449 N N . ARG A 1 185 ? -10.856 -22.471 18.854 1.00 89.69 185 ARG A N 1
ATOM 1450 C CA . ARG A 1 185 ? -11.252 -21.113 18.472 1.00 89.69 185 ARG A CA 1
ATOM 1451 C C . ARG A 1 185 ? -11.887 -20.336 19.616 1.00 89.69 185 ARG A C 1
ATOM 1453 O O . ARG A 1 185 ? -12.646 -20.887 20.413 1.00 89.69 185 ARG A O 1
ATOM 1460 N N . THR A 1 186 ? -11.660 -19.029 19.623 1.00 92.19 186 THR A N 1
ATOM 1461 C CA . THR A 1 186 ? -12.399 -18.087 20.471 1.00 92.19 186 THR A CA 1
ATOM 1462 C C . THR A 1 186 ? -13.113 -17.082 19.583 1.00 92.19 186 THR A C 1
ATOM 1464 O O . THR A 1 186 ? -12.477 -16.327 18.848 1.00 92.19 186 THR A O 1
ATOM 1467 N N . TYR A 1 187 ? -14.438 -17.052 19.656 1.00 91.12 187 TYR A N 1
ATOM 1468 C CA . TYR A 1 187 ? -15.249 -16.087 18.929 1.00 91.12 187 TYR A CA 1
ATOM 1469 C C . TYR A 1 187 ? -15.683 -14.963 19.870 1.00 91.12 187 TYR A C 1
ATOM 1471 O O . TYR A 1 187 ? -16.298 -15.211 20.905 1.00 91.12 187 TYR A O 1
ATOM 1479 N N . ILE A 1 188 ? -15.335 -13.727 19.512 1.00 92.75 188 ILE A N 1
ATOM 1480 C CA . ILE A 1 188 ? -15.605 -12.520 20.294 1.00 92.75 188 ILE A CA 1
ATOM 1481 C C . ILE A 1 188 ? -16.486 -11.593 19.462 1.00 92.75 188 ILE A C 1
ATOM 1483 O O . ILE A 1 188 ? -16.157 -11.292 18.313 1.00 92.75 188 ILE A O 1
ATOM 1487 N N . LYS A 1 189 ? -17.581 -11.103 20.044 1.00 90.75 189 LYS A N 1
ATOM 1488 C CA . LYS A 1 189 ? -18.436 -10.072 19.437 1.00 90.75 189 LYS A CA 1
ATOM 1489 C C . LYS A 1 189 ? -18.634 -8.904 20.389 1.00 90.75 189 LYS A C 1
ATOM 1491 O O . LYS A 1 189 ? -18.776 -9.104 21.592 1.00 90.75 189 LYS A O 1
ATOM 1496 N N . TYR A 1 190 ? -18.651 -7.704 19.830 1.00 92.50 190 TYR A N 1
ATOM 1497 C CA . TYR A 1 190 ? -18.949 -6.457 20.515 1.00 92.50 190 TYR A CA 1
ATOM 1498 C C . TYR A 1 190 ? -20.115 -5.757 19.823 1.00 92.50 190 TYR A C 1
ATOM 1500 O O . TYR A 1 190 ? -20.193 -5.718 18.587 1.00 92.50 190 TYR A O 1
ATOM 1508 N N . GLY A 1 191 ? -20.985 -5.165 20.630 1.00 90.75 191 GLY A N 1
ATOM 1509 C CA . GLY A 1 191 ? -22.080 -4.361 20.134 1.00 90.75 191 GLY A CA 1
ATOM 1510 C C . GLY A 1 191 ? -22.664 -3.414 21.168 1.00 90.75 191 GLY A C 1
ATOM 1511 O O . GLY A 1 191 ? -22.226 -3.346 22.320 1.00 90.75 191 GLY A O 1
ATOM 1512 N N . ILE A 1 192 ? -23.670 -2.679 20.709 1.00 89.19 192 ILE A N 1
ATOM 1513 C CA . ILE A 1 192 ? -24.433 -1.716 21.500 1.00 89.19 192 ILE A CA 1
ATOM 1514 C C . ILE A 1 192 ? -25.828 -2.295 21.710 1.00 89.19 192 ILE A C 1
ATOM 1516 O O . ILE A 1 192 ? -26.478 -2.709 20.746 1.00 89.19 192 ILE A O 1
ATOM 1520 N N . GLY A 1 193 ? -26.238 -2.389 22.971 1.00 84.81 193 GLY A N 1
ATOM 1521 C CA . GLY A 1 193 ? -27.539 -2.924 23.366 1.00 84.81 193 GLY A CA 1
ATOM 1522 C C . GLY A 1 193 ? -28.665 -1.904 23.205 1.00 84.81 193 GLY A C 1
ATOM 1523 O O . GLY A 1 193 ? -28.441 -0.757 22.824 1.00 84.81 193 GLY A O 1
ATOM 1524 N N . SER A 1 194 ? -29.885 -2.323 23.521 1.00 73.94 194 SER A N 1
ATOM 1525 C CA . SER A 1 194 ? -31.030 -1.433 23.705 1.00 73.94 194 SER A CA 1
ATOM 1526 C C . SER A 1 194 ? -31.283 -1.205 25.193 1.00 73.94 194 SER A C 1
ATOM 1528 O O . SER A 1 194 ? -31.160 -2.123 25.996 1.00 73.94 194 SER A O 1
ATOM 1530 N N . ASP A 1 195 ? -31.743 -0.009 25.560 1.00 65.81 195 ASP A N 1
ATOM 1531 C CA . ASP A 1 195 ? -32.112 0.328 26.944 1.00 65.81 195 ASP A CA 1
ATOM 1532 C C . ASP A 1 195 ? -33.237 -0.564 27.508 1.00 65.81 195 ASP A C 1
ATOM 1534 O O . ASP A 1 195 ? -33.427 -0.649 28.719 1.00 65.81 195 ASP A O 1
ATOM 1538 N N . THR A 1 196 ? -34.001 -1.223 26.630 1.00 57.47 196 THR A N 1
ATOM 1539 C CA . THR A 1 196 ? -35.238 -1.947 26.977 1.00 57.47 196 THR A CA 1
ATOM 1540 C C . THR A 1 196 ? -35.187 -3.441 26.678 1.00 57.47 196 THR A C 1
ATOM 1542 O O . THR A 1 196 ? -36.138 -4.159 26.983 1.00 57.47 196 THR A O 1
ATOM 1545 N N . SER A 1 197 ? -34.105 -3.933 26.071 1.00 62.72 197 SER A N 1
ATOM 1546 C CA . SER A 1 197 ? -33.987 -5.344 25.713 1.00 62.72 197 SER A CA 1
ATOM 1547 C C . SER A 1 197 ? -32.533 -5.765 25.534 1.00 62.72 197 SER A C 1
ATOM 1549 O O . SER A 1 197 ? -31.676 -4.961 25.181 1.00 62.72 197 SER A O 1
ATOM 1551 N N . GLU A 1 198 ? -32.263 -7.057 25.710 1.00 58.06 198 GLU A N 1
ATOM 1552 C CA . GLU A 1 198 ? -30.947 -7.651 25.430 1.00 58.06 198 GLU A CA 1
ATOM 1553 C C . GLU A 1 198 ? -30.670 -7.778 23.916 1.00 58.06 198 GLU A C 1
ATOM 1555 O O . GLU A 1 198 ? -29.647 -8.328 23.506 1.00 58.06 198 GLU A O 1
ATOM 1560 N N . LYS A 1 199 ? -31.558 -7.213 23.080 1.00 67.12 199 LYS A N 1
ATOM 1561 C CA . LYS A 1 199 ? -31.354 -7.020 21.643 1.00 67.12 199 LYS A CA 1
ATOM 1562 C C . LYS A 1 199 ? -30.300 -5.952 21.419 1.00 67.12 199 LYS A C 1
ATOM 1564 O O . LYS A 1 199 ? -30.284 -4.917 22.088 1.00 67.12 199 LYS A O 1
ATOM 1569 N N . GLY A 1 200 ? -29.435 -6.175 20.441 1.00 78.25 200 GLY A N 1
ATOM 1570 C CA . GLY A 1 200 ? -28.328 -5.266 20.203 1.00 78.25 200 GLY A CA 1
ATOM 1571 C C . GLY A 1 200 ? -27.749 -5.346 18.803 1.00 78.25 200 GLY A C 1
ATOM 1572 O O . GLY A 1 200 ? -27.867 -6.352 18.101 1.00 78.25 200 GLY A O 1
ATOM 1573 N N . LEU A 1 201 ? -27.108 -4.251 18.411 1.00 87.06 201 LEU A N 1
ATOM 1574 C CA . LEU A 1 201 ? -26.429 -4.098 17.135 1.00 87.06 201 LEU A CA 1
ATOM 1575 C C . LEU A 1 201 ? -24.986 -4.580 17.267 1.00 87.06 201 LEU A C 1
ATOM 1577 O O . LEU A 1 201 ? -24.206 -4.020 18.042 1.00 87.06 201 LEU A O 1
ATOM 1581 N N . VAL A 1 202 ? -24.618 -5.610 16.506 1.00 88.56 202 VAL A N 1
ATOM 1582 C CA . VAL A 1 202 ? -23.258 -6.161 16.501 1.00 88.56 202 VAL A CA 1
ATOM 1583 C C . VAL A 1 202 ? -22.406 -5.367 15.522 1.00 88.56 202 VAL A C 1
ATOM 1585 O O . VAL A 1 202 ? -22.584 -5.469 14.311 1.00 88.56 202 VAL A O 1
ATOM 1588 N N . TYR A 1 203 ? -21.459 -4.596 16.049 1.00 86.75 203 TYR A N 1
ATOM 1589 C CA . TYR A 1 203 ? -20.575 -3.750 15.246 1.00 86.75 203 TYR A CA 1
ATOM 1590 C C . TYR A 1 203 ? -19.250 -4.416 14.913 1.00 86.75 203 TYR A C 1
ATOM 1592 O O . TYR A 1 203 ? -18.662 -4.133 13.876 1.00 86.75 203 TYR A O 1
ATOM 1600 N N . MET A 1 204 ? -18.757 -5.290 15.790 1.00 88.69 204 MET A N 1
ATOM 1601 C CA . MET A 1 204 ? -17.437 -5.876 15.625 1.00 88.69 204 MET A CA 1
ATOM 1602 C C . MET A 1 204 ? -17.447 -7.344 16.022 1.00 88.69 204 MET A C 1
ATOM 1604 O O . MET A 1 204 ? -17.935 -7.715 17.087 1.00 88.69 204 MET A O 1
ATOM 1608 N N . VAL A 1 205 ? -16.842 -8.170 15.174 1.00 89.94 205 VAL A N 1
ATOM 1609 C CA . VAL A 1 205 ? -16.606 -9.590 15.438 1.00 89.94 205 VAL A CA 1
ATOM 1610 C C . VAL A 1 205 ? -15.142 -9.922 15.196 1.00 89.94 205 VAL A C 1
ATOM 1612 O O . VAL A 1 205 ? -14.498 -9.372 14.299 1.00 89.94 205 VAL A O 1
ATOM 1615 N N . TYR A 1 206 ? -14.610 -10.823 16.009 1.00 90.06 206 TYR A N 1
ATOM 1616 C CA . TYR A 1 206 ? -13.252 -11.325 15.902 1.00 90.06 206 TYR A CA 1
ATOM 1617 C C . TYR A 1 206 ? -13.249 -12.826 16.173 1.00 90.06 206 TYR A C 1
ATOM 1619 O O . TYR A 1 206 ? -13.700 -13.285 17.219 1.00 90.06 206 TYR A O 1
ATOM 1627 N N . ASN A 1 207 ? -12.748 -13.587 15.204 1.00 88.88 207 ASN A N 1
ATOM 1628 C CA . ASN A 1 207 ? -12.570 -15.026 15.320 1.00 88.88 207 ASN A CA 1
ATOM 1629 C C . ASN A 1 207 ? -11.080 -15.324 15.509 1.00 88.88 207 ASN A C 1
ATOM 1631 O O . ASN A 1 207 ? -10.291 -15.162 14.573 1.00 88.88 207 ASN A O 1
ATOM 1635 N N . ASP A 1 208 ? -10.702 -15.713 16.721 1.00 89.88 208 ASP A N 1
ATOM 1636 C CA . ASP A 1 208 ? -9.348 -16.132 17.049 1.00 89.88 208 ASP A CA 1
ATOM 1637 C C . ASP A 1 208 ? -9.159 -17.604 16.688 1.00 89.88 208 ASP A C 1
ATOM 1639 O O . ASP A 1 208 ? -9.829 -18.467 17.248 1.00 89.88 208 ASP A O 1
ATOM 1643 N N . ALA A 1 209 ? -8.248 -17.881 15.755 1.00 84.31 209 ALA A N 1
ATOM 1644 C CA . ALA A 1 209 ? -7.933 -19.236 15.294 1.00 84.31 209 ALA A CA 1
ATOM 1645 C C . ALA A 1 209 ? -6.861 -19.945 16.151 1.00 84.31 209 ALA A C 1
ATOM 1647 O O . ALA A 1 209 ? -6.263 -20.923 15.705 1.00 84.31 209 ALA A O 1
ATOM 1648 N N . GLY A 1 210 ? -6.542 -19.409 17.331 1.00 84.56 210 GLY A N 1
ATOM 1649 C CA . GLY A 1 210 ? -5.647 -20.035 18.296 1.00 84.56 210 GLY A CA 1
ATOM 1650 C C . GLY A 1 210 ? -6.392 -20.822 19.381 1.00 84.56 210 GLY A C 1
ATOM 1651 O O . GLY A 1 210 ? -7.594 -20.629 19.571 1.00 84.56 210 GLY A O 1
ATOM 1652 N N . PRO A 1 211 ? -5.666 -21.649 20.157 1.00 87.06 211 PRO A N 1
ATOM 1653 C CA . PRO A 1 211 ? -6.229 -22.345 21.306 1.00 87.06 211 PRO A CA 1
ATOM 1654 C C . PRO A 1 211 ? -6.956 -21.376 22.249 1.00 87.06 211 PRO A C 1
ATOM 1656 O O . PRO A 1 211 ? -6.383 -20.326 22.582 1.00 87.06 211 PRO A O 1
ATOM 1659 N N . PRO A 1 212 ? -8.184 -21.708 22.691 1.00 91.44 212 PRO A N 1
ATOM 1660 C CA . PRO A 1 212 ? -8.896 -20.906 23.671 1.00 91.44 212 PRO A CA 1
ATOM 1661 C C . PRO A 1 212 ? -8.053 -20.702 24.926 1.00 91.44 212 PRO A C 1
ATOM 1663 O O . PRO A 1 212 ? -7.375 -21.624 25.385 1.00 91.44 212 PRO A O 1
ATOM 1666 N N . LEU A 1 213 ? -8.086 -19.491 25.481 1.00 91.44 213 LEU A N 1
ATOM 1667 C CA . LEU A 1 213 ? -7.281 -19.169 26.658 1.00 91.44 213 LEU A CA 1
ATOM 1668 C C . LEU A 1 213 ? -7.888 -19.800 27.923 1.00 91.44 213 LEU A C 1
ATOM 1670 O O . LEU A 1 213 ? -7.161 -20.086 28.873 1.00 91.44 213 LEU A O 1
ATOM 1674 N N . GLY A 1 214 ? -9.200 -20.052 27.929 1.00 92.38 214 GLY A N 1
ATOM 1675 C CA . GLY A 1 214 ? -9.934 -20.525 29.098 1.00 92.38 214 GLY A CA 1
ATOM 1676 C C . GLY A 1 214 ? -10.265 -19.357 30.019 1.00 92.38 214 GLY A C 1
ATOM 1677 O O . GLY A 1 214 ? -9.872 -19.354 31.187 1.00 92.38 214 GLY A O 1
ATOM 1678 N N . ILE A 1 215 ? -10.916 -18.332 29.468 1.00 94.56 215 ILE A N 1
ATOM 1679 C CA . ILE A 1 215 ? -11.236 -17.077 30.155 1.00 94.56 215 ILE A CA 1
ATOM 1680 C C . ILE A 1 215 ? -12.122 -17.351 31.375 1.00 94.56 215 ILE A C 1
ATOM 1682 O O . ILE A 1 215 ? -13.085 -18.111 31.305 1.00 94.56 215 ILE A O 1
ATOM 1686 N N . ARG A 1 216 ? -11.794 -16.711 32.505 1.00 93.25 216 ARG A N 1
ATOM 1687 C CA . ARG A 1 216 ? -12.500 -16.909 33.788 1.00 93.25 216 ARG A CA 1
ATOM 1688 C C . ARG A 1 216 ? -12.978 -15.623 34.427 1.00 93.25 216 ARG A C 1
ATOM 1690 O O . ARG A 1 216 ? -13.942 -15.642 35.187 1.00 93.25 216 ARG A O 1
ATOM 1697 N N . PHE A 1 217 ? -12.294 -14.521 34.145 1.00 94.56 217 PHE A N 1
ATOM 1698 C CA . PHE A 1 217 ? -12.537 -13.248 34.799 1.00 94.56 217 PHE A CA 1
ATOM 1699 C C . PHE A 1 217 ? -12.799 -12.154 33.781 1.00 94.56 217 PHE A C 1
ATOM 1701 O O . PHE A 1 217 ? -12.223 -12.164 32.689 1.00 94.56 217 PHE A O 1
ATOM 1708 N N . TYR A 1 218 ? -13.610 -11.183 34.186 1.00 95.31 218 TYR A N 1
ATOM 1709 C CA . TYR A 1 218 ? -13.721 -9.899 33.510 1.00 95.31 218 TYR A CA 1
ATOM 1710 C C . TYR A 1 218 ? -13.447 -8.748 34.486 1.00 95.31 218 TYR A C 1
ATOM 1712 O O . TYR A 1 218 ? -13.436 -8.928 35.703 1.00 95.31 218 TYR A O 1
ATOM 1720 N N . SER A 1 219 ? -13.176 -7.561 33.961 1.00 94.12 219 SER A N 1
ATOM 1721 C CA . SER A 1 219 ? -13.020 -6.336 34.741 1.00 94.12 219 SER A CA 1
ATOM 1722 C C . SER A 1 219 ? -13.183 -5.112 33.839 1.00 94.12 219 SER A C 1
ATOM 1724 O O . SER A 1 219 ? -13.147 -5.222 32.612 1.00 94.12 219 SER A O 1
ATOM 1726 N N . PHE A 1 220 ? -13.331 -3.947 34.459 1.00 91.75 220 PHE A N 1
ATOM 1727 C CA . PHE A 1 220 ? -13.353 -2.653 33.794 1.00 91.75 220 PHE A CA 1
ATOM 1728 C C . PHE A 1 220 ? -12.085 -1.871 34.140 1.00 91.75 220 PHE A C 1
ATOM 1730 O O . PHE A 1 220 ? -11.563 -1.965 35.255 1.00 91.75 220 PHE A O 1
ATOM 1737 N N . GLY A 1 221 ? -11.594 -1.101 33.179 1.00 86.50 221 GLY A N 1
ATOM 1738 C CA . GLY A 1 221 ? -10.494 -0.162 33.346 1.00 86.50 221 GLY A CA 1
ATOM 1739 C C . GLY A 1 221 ? -10.830 1.168 32.688 1.00 86.50 221 GLY A C 1
ATOM 1740 O O . GLY A 1 221 ? -11.631 1.223 31.755 1.00 86.50 221 GLY A O 1
ATOM 1741 N N . GLY A 1 222 ? -10.221 2.239 33.181 1.00 81.19 222 GLY A N 1
ATOM 1742 C CA . GLY A 1 222 ? -10.281 3.544 32.529 1.00 81.19 222 GLY A CA 1
ATOM 1743 C C . GLY A 1 222 ? -9.037 3.814 31.692 1.00 81.19 222 GLY A C 1
ATOM 1744 O O . GLY A 1 222 ? -8.030 3.111 31.794 1.00 81.19 222 GLY A O 1
ATOM 1745 N N . GLY A 1 223 ? -9.104 4.856 30.870 1.00 71.88 223 GLY A N 1
ATOM 1746 C CA . GLY A 1 223 ? -7.924 5.518 30.317 1.00 71.88 223 GLY A CA 1
ATOM 1747 C C . GLY A 1 223 ? -7.470 6.664 31.222 1.00 71.88 223 GLY A C 1
ATOM 1748 O O . GLY A 1 223 ? -7.054 6.466 32.362 1.00 71.88 223 GLY A O 1
ATOM 1749 N N . GLU A 1 224 ? -7.577 7.891 30.712 1.00 67.62 224 GLU A N 1
ATOM 1750 C CA . GLU A 1 224 ? -7.271 9.131 31.451 1.00 67.62 224 GLU A CA 1
ATOM 1751 C C . GLU A 1 224 ? -8.430 9.639 32.319 1.00 67.62 224 GLU A C 1
ATOM 1753 O O . GLU A 1 224 ? -8.289 10.617 33.060 1.00 67.62 224 GLU A O 1
ATOM 1758 N N . LYS A 1 225 ? -9.604 9.032 32.160 1.00 80.31 225 LYS A N 1
ATOM 1759 C CA . LYS A 1 225 ? -10.856 9.429 32.791 1.00 80.31 225 LYS A CA 1
ATOM 1760 C C . LYS A 1 225 ? -11.449 8.236 33.511 1.00 80.31 225 LYS A C 1
ATOM 1762 O O . LYS A 1 225 ? -11.267 7.096 33.083 1.00 80.31 225 LYS A O 1
ATOM 1767 N N . ASP A 1 226 ? -12.165 8.531 34.585 1.00 81.44 226 ASP A N 1
ATOM 1768 C CA . ASP A 1 226 ? -12.913 7.516 35.302 1.00 81.44 226 ASP A CA 1
ATOM 1769 C C . ASP A 1 226 ? -14.036 6.964 34.416 1.00 81.44 226 ASP A C 1
ATOM 1771 O O . ASP A 1 226 ? -14.563 7.639 33.522 1.00 81.44 226 ASP A O 1
ATOM 1775 N N . VAL A 1 227 ? -14.354 5.697 34.650 1.00 85.44 227 VAL A N 1
ATOM 1776 C CA . VAL A 1 227 ? -15.438 4.982 33.982 1.00 85.44 227 VAL A CA 1
ATOM 1777 C C . VAL A 1 227 ? -16.520 4.741 35.015 1.00 85.44 227 VAL A C 1
ATOM 1779 O O . VAL A 1 227 ? -16.266 4.129 36.054 1.00 85.44 227 VAL A O 1
ATOM 1782 N N . GLU A 1 228 ? -17.724 5.204 34.712 1.00 88.38 228 GLU A N 1
ATOM 1783 C CA . GLU A 1 228 ? -18.900 4.953 35.530 1.00 88.38 228 GLU A CA 1
ATOM 1784 C C . GLU A 1 228 ? -19.655 3.760 34.953 1.00 88.38 228 GLU A C 1
ATOM 1786 O O . GLU A 1 228 ? -20.049 3.772 33.788 1.00 88.38 228 GLU A O 1
ATOM 1791 N N . ILE A 1 229 ? -19.838 2.723 35.771 1.00 88.50 229 ILE A N 1
ATOM 1792 C CA . ILE A 1 229 ? -20.624 1.535 35.434 1.00 88.50 229 ILE A CA 1
ATOM 1793 C C . ILE A 1 229 ? -21.902 1.585 36.267 1.00 88.50 229 ILE A C 1
ATOM 1795 O O . ILE A 1 229 ? -21.838 1.476 37.491 1.00 88.50 229 ILE A O 1
ATOM 1799 N N . MET A 1 230 ? -23.049 1.755 35.614 1.00 87.62 230 MET A N 1
ATOM 1800 C CA . MET A 1 230 ? -24.354 1.721 36.286 1.00 87.62 230 MET A CA 1
ATOM 1801 C C . MET A 1 230 ? -24.839 0.298 36.524 1.00 87.62 230 MET A C 1
ATOM 1803 O O . MET A 1 230 ? -25.454 0.013 37.546 1.00 87.62 230 MET A O 1
ATOM 1807 N N . ASP A 1 231 ? -24.581 -0.581 35.564 1.00 88.00 231 ASP A N 1
ATOM 1808 C CA . ASP A 1 231 ? -25.077 -1.947 35.567 1.00 88.00 231 ASP A CA 1
ATOM 1809 C C . ASP A 1 231 ? -24.089 -2.841 34.819 1.00 88.00 231 ASP A C 1
ATOM 1811 O O . ASP A 1 231 ? -23.483 -2.413 33.835 1.00 88.00 231 ASP A O 1
ATOM 1815 N N . ALA A 1 232 ? -23.903 -4.065 35.302 1.00 90.38 232 ALA A N 1
ATOM 1816 C CA . ALA A 1 232 ? -23.057 -5.071 34.678 1.00 90.38 232 ALA A CA 1
ATOM 1817 C C . ALA A 1 232 ? -23.534 -6.468 35.081 1.00 90.38 232 ALA A C 1
ATOM 1819 O O . ALA A 1 232 ? -23.514 -6.827 36.260 1.00 90.38 232 ALA A O 1
ATOM 1820 N N . ARG A 1 233 ? -23.911 -7.281 34.094 1.00 89.50 233 ARG A N 1
ATOM 1821 C CA . ARG A 1 233 ? -24.396 -8.648 34.301 1.00 89.50 233 ARG A CA 1
ATOM 1822 C C . ARG A 1 233 ? -23.902 -9.599 33.221 1.00 89.50 233 ARG A C 1
ATOM 1824 O O . ARG A 1 233 ? -23.619 -9.197 32.093 1.00 89.50 233 ARG A O 1
ATOM 1831 N N . ILE A 1 234 ? -23.821 -10.876 33.582 1.00 90.12 234 ILE A N 1
ATOM 1832 C CA . ILE A 1 234 ? -23.566 -11.955 32.630 1.00 90.12 234 ILE A CA 1
ATOM 1833 C C . ILE A 1 234 ? -24.903 -12.495 32.133 1.00 90.12 234 ILE A C 1
ATOM 1835 O O . ILE A 1 234 ? -25.756 -12.852 32.941 1.00 90.12 234 ILE A O 1
ATOM 1839 N N . ILE A 1 235 ? -25.055 -12.566 30.814 1.00 86.50 235 ILE A N 1
ATOM 1840 C CA . ILE A 1 235 ? -26.229 -13.116 30.128 1.00 86.50 235 ILE A CA 1
ATOM 1841 C C . ILE A 1 235 ? -25.798 -14.259 29.198 1.00 86.50 235 ILE A C 1
ATOM 1843 O O . ILE A 1 235 ? -24.613 -14.399 28.855 1.00 86.50 235 ILE A O 1
ATOM 1847 N N . GLU A 1 236 ? -26.743 -15.106 28.800 1.00 81.19 236 GLU A N 1
ATOM 1848 C CA . GLU A 1 236 ? -26.469 -16.215 27.885 1.00 81.19 236 GLU A CA 1
ATOM 1849 C C . GLU A 1 236 ? -26.128 -15.698 26.481 1.00 81.19 236 GLU A C 1
ATOM 1851 O O . GLU A 1 236 ? -26.798 -14.825 25.935 1.00 81.19 236 GLU A O 1
ATOM 1856 N N . GLY A 1 237 ? -25.075 -16.243 25.860 1.00 65.00 237 GLY A N 1
ATOM 1857 C CA . GLY A 1 237 ? -24.650 -15.804 24.526 1.00 65.00 237 GLY A CA 1
ATOM 1858 C C . GLY A 1 237 ? -25.546 -16.275 23.375 1.00 65.00 237 GLY A C 1
ATOM 1859 O O . GLY A 1 237 ? -25.430 -15.755 22.256 1.00 65.00 237 GLY A O 1
ATOM 1860 N N . GLY A 1 238 ? -26.436 -17.230 23.670 1.00 53.84 238 GLY A N 1
ATOM 1861 C CA . GLY A 1 238 ? -27.241 -18.019 22.741 1.00 53.84 238 GLY A CA 1
ATOM 1862 C C . GLY A 1 238 ? -28.562 -17.407 22.273 1.00 53.84 238 GLY A C 1
ATOM 1863 O O . GLY A 1 238 ? -29.289 -18.091 21.559 1.00 53.84 238 GLY A O 1
ATOM 1864 N N . ALA A 1 239 ? -28.878 -16.143 22.578 1.00 49.56 239 ALA A N 1
ATOM 1865 C CA . ALA A 1 239 ? -30.021 -15.447 21.970 1.00 49.56 239 ALA A CA 1
ATOM 1866 C C . ALA A 1 239 ? -29.746 -15.116 20.482 1.00 49.56 239 ALA A C 1
ATOM 1868 O O . ALA A 1 239 ? -29.670 -13.964 20.062 1.00 49.56 239 ALA A O 1
ATOM 1869 N N . GLN A 1 240 ? -29.554 -16.151 19.660 1.00 46.44 240 GLN A N 1
ATOM 1870 C CA . GLN A 1 240 ? -29.263 -16.105 18.222 1.00 46.44 240 GLN A CA 1
ATOM 1871 C C . GLN A 1 240 ? -30.393 -15.466 17.388 1.00 46.44 240 GLN A C 1
ATOM 1873 O O . GLN A 1 240 ? -30.211 -15.250 16.194 1.00 46.44 240 GLN A O 1
ATOM 1878 N N . GLY A 1 241 ? -31.539 -15.135 17.993 1.00 46.50 241 GLY A N 1
ATOM 1879 C CA . GLY A 1 241 ? -32.694 -14.537 17.316 1.00 46.50 241 GLY A CA 1
ATOM 1880 C C . GLY A 1 241 ? -32.853 -13.020 17.467 1.00 46.50 241 GLY A C 1
ATOM 1881 O O . GLY A 1 241 ? -33.816 -12.475 16.936 1.00 46.50 241 GLY A O 1
ATOM 1882 N N . GLU A 1 242 ? -31.969 -12.331 18.196 1.00 56.22 242 GLU A N 1
ATOM 1883 C CA . GLU A 1 242 ? -32.237 -10.953 18.648 1.00 56.22 242 GLU A CA 1
ATOM 1884 C C . GLU A 1 242 ? -31.089 -9.949 18.437 1.00 56.22 242 GLU A C 1
ATOM 1886 O O . GLU A 1 242 ? -31.147 -8.817 18.914 1.00 56.22 242 GLU A O 1
ATOM 1891 N N . MET A 1 243 ? -30.045 -10.334 17.701 1.00 68.19 243 MET A N 1
ATOM 1892 C CA . MET A 1 243 ? -28.896 -9.474 17.406 1.00 68.19 243 MET A CA 1
ATOM 1893 C C . MET A 1 243 ? -28.792 -9.200 15.905 1.00 68.19 243 MET A C 1
ATOM 1895 O O . MET A 1 243 ? -28.714 -10.131 15.105 1.00 68.19 243 MET A O 1
ATOM 1899 N N . GLU A 1 244 ? -28.761 -7.924 15.527 1.00 81.31 244 GLU A N 1
ATOM 1900 C CA . GLU A 1 244 ? -28.667 -7.486 14.132 1.00 81.31 244 GLU A CA 1
ATOM 1901 C C . GLU A 1 244 ? -27.210 -7.140 13.787 1.00 81.31 244 GLU A C 1
ATOM 1903 O O . GLU A 1 244 ? -26.540 -6.380 14.494 1.00 81.31 244 GLU A O 1
ATOM 1908 N N . CYS A 1 245 ? -26.688 -7.737 12.713 1.00 85.19 245 CYS A N 1
ATOM 1909 C CA . CYS A 1 245 ? -25.318 -7.505 12.259 1.00 85.19 245 CYS A CA 1
ATOM 1910 C C . CYS A 1 245 ? -25.211 -6.144 11.559 1.00 85.19 245 CYS A C 1
ATOM 1912 O O . CYS A 1 245 ? -25.959 -5.861 10.627 1.00 85.19 245 CYS A O 1
ATOM 1914 N N . THR A 1 246 ? -24.262 -5.310 11.980 1.00 83.56 246 THR A N 1
ATOM 1915 C CA . THR A 1 246 ? -24.013 -3.982 11.406 1.00 83.56 246 THR A CA 1
ATOM 1916 C C . THR A 1 246 ? -22.507 -3.679 11.367 1.00 83.56 246 THR A C 1
ATOM 1918 O O . THR A 1 246 ? -21.679 -4.571 11.559 1.00 83.56 246 THR A O 1
ATOM 1921 N N . GLY A 1 247 ? -22.112 -2.446 11.041 1.00 68.12 247 GLY A N 1
ATOM 1922 C CA . GLY A 1 247 ? -20.713 -1.999 11.120 1.00 68.12 247 GLY A CA 1
ATOM 1923 C C . GLY A 1 247 ? -19.739 -2.683 10.153 1.00 68.12 247 GLY A C 1
ATOM 1924 O O . GLY A 1 247 ? -18.536 -2.575 10.334 1.00 68.12 247 GLY A O 1
ATOM 1925 N N . GLY A 1 248 ? -20.222 -3.379 9.117 1.00 74.88 248 GLY A N 1
ATOM 1926 C CA . GLY A 1 248 ? -19.383 -4.201 8.227 1.00 74.88 248 GLY A CA 1
ATOM 1927 C C . GLY A 1 248 ? -19.374 -5.693 8.580 1.00 74.88 248 GLY A C 1
ATOM 1928 O O . GLY A 1 248 ? -18.525 -6.446 8.095 1.00 74.88 248 GLY A O 1
ATOM 1929 N N . THR A 1 249 ? -20.316 -6.128 9.414 1.00 82.00 249 THR A N 1
ATOM 1930 C CA . THR A 1 249 ? -20.613 -7.540 9.653 1.00 82.00 249 THR A CA 1
ATOM 1931 C C . THR A 1 249 ? -21.889 -7.957 8.923 1.00 82.00 249 THR A C 1
ATOM 1933 O O . THR A 1 249 ? -22.792 -7.150 8.717 1.00 82.00 249 THR A O 1
ATOM 1936 N N . VAL A 1 250 ? -21.963 -9.222 8.512 1.00 84.50 250 VAL A N 1
ATOM 1937 C CA . VAL A 1 250 ? -23.130 -9.821 7.848 1.00 84.50 250 VAL A CA 1
ATOM 1938 C C . VAL A 1 250 ? -23.522 -11.114 8.539 1.00 84.50 250 VAL A C 1
ATOM 1940 O O . VAL A 1 250 ? -22.667 -11.838 9.050 1.00 84.50 250 VAL A O 1
ATOM 1943 N N . LEU A 1 251 ? -24.815 -11.422 8.539 1.00 85.44 251 LEU A N 1
ATOM 1944 C CA . LEU A 1 251 ? -25.322 -12.667 9.100 1.00 85.44 251 LEU A CA 1
ATOM 1945 C C . LEU A 1 251 ? -24.994 -13.834 8.155 1.00 85.44 251 LEU A C 1
ATOM 1947 O O . LEU A 1 251 ? -25.425 -13.843 7.002 1.00 85.44 251 LEU A O 1
ATOM 1951 N N . LYS A 1 252 ? -24.240 -14.824 8.640 1.00 82.94 252 LYS A N 1
ATOM 1952 C CA . LYS A 1 252 ? -24.017 -16.115 7.970 1.00 82.94 252 LYS A CA 1
ATOM 1953 C C . LYS A 1 252 ? -24.148 -17.240 8.986 1.00 82.94 252 LYS A C 1
ATOM 1955 O O . LYS A 1 252 ? -23.579 -17.155 10.069 1.00 82.94 252 LYS A O 1
ATOM 1960 N N . ASP A 1 253 ? -24.911 -18.274 8.646 1.00 80.12 253 ASP A N 1
ATOM 1961 C CA . ASP A 1 253 ? -25.130 -19.453 9.498 1.00 80.12 253 ASP A CA 1
ATOM 1962 C C . ASP A 1 253 ? -25.571 -19.097 10.936 1.00 80.12 253 ASP A C 1
ATOM 1964 O O . ASP A 1 253 ? -25.096 -19.671 11.915 1.00 80.12 253 ASP A O 1
ATOM 1968 N N . GLY A 1 254 ? -26.437 -18.083 11.077 1.00 77.00 254 GLY A N 1
ATOM 1969 C CA . GLY A 1 254 ? -26.923 -17.607 12.380 1.00 77.00 254 GLY A CA 1
ATOM 1970 C C . GLY A 1 254 ? -25.889 -16.847 13.226 1.00 77.00 254 GLY A C 1
ATOM 1971 O O . GLY A 1 254 ? -26.143 -16.572 14.397 1.00 77.00 254 GLY A O 1
ATOM 1972 N N . LYS A 1 255 ? -24.722 -16.491 12.665 1.00 81.38 255 LYS A N 1
ATOM 1973 C CA . LYS A 1 255 ? -23.668 -15.716 13.339 1.00 81.38 255 LYS A CA 1
ATOM 1974 C C . LYS A 1 255 ? -23.264 -14.490 12.519 1.00 81.38 255 LYS A C 1
ATOM 1976 O O . LYS A 1 255 ? -23.187 -14.543 11.294 1.00 81.38 255 LYS A O 1
ATOM 1981 N N . CYS A 1 256 ? -22.959 -13.379 13.186 1.00 85.69 256 CYS A N 1
ATOM 1982 C CA . CYS A 1 256 ? -22.370 -12.226 12.508 1.00 85.69 256 CYS A CA 1
ATOM 1983 C C . CYS A 1 256 ? -20.912 -12.532 12.144 1.00 85.69 256 CYS A C 1
ATOM 1985 O O . CYS A 1 256 ? -20.105 -12.907 12.996 1.00 85.69 256 CYS A O 1
ATOM 1987 N N . VAL A 1 257 ? -20.546 -12.367 10.881 1.00 85.62 257 VAL A N 1
ATOM 1988 C CA . VAL A 1 257 ? -19.173 -12.550 10.400 1.00 85.62 257 VAL A CA 1
ATOM 1989 C C . VAL A 1 257 ? -18.699 -11.299 9.679 1.00 85.62 257 VAL A C 1
ATOM 1991 O O . VAL A 1 257 ? -19.507 -10.510 9.196 1.00 85.62 257 VAL A O 1
ATOM 1994 N N . GLU A 1 258 ? -17.384 -11.104 9.607 1.00 84.81 258 GLU A N 1
ATOM 1995 C CA . GLU A 1 258 ? -16.806 -9.980 8.869 1.00 84.81 258 GLU A CA 1
ATOM 1996 C C . GLU A 1 258 ? -17.155 -10.085 7.373 1.00 84.81 258 GLU A C 1
ATOM 1998 O O . GLU A 1 258 ? -16.987 -11.142 6.755 1.00 84.81 258 GLU A O 1
ATOM 2003 N N . ASP A 1 259 ? -17.603 -8.983 6.774 1.00 85.62 259 ASP A N 1
ATOM 2004 C CA . ASP A 1 259 ? -17.958 -8.919 5.355 1.00 85.62 259 ASP A CA 1
ATOM 2005 C C . ASP A 1 259 ? -16.762 -8.483 4.494 1.00 85.62 259 ASP A C 1
ATOM 2007 O O . ASP A 1 259 ? -16.729 -7.404 3.902 1.00 85.62 259 ASP A O 1
ATOM 2011 N N . CYS A 1 260 ? -15.727 -9.321 4.482 1.00 84.94 260 CYS A N 1
ATOM 2012 C CA . CYS A 1 260 ? -14.456 -9.029 3.823 1.00 84.94 260 CYS A CA 1
ATOM 2013 C C . CYS A 1 260 ? -14.454 -9.361 2.322 1.00 84.94 260 CYS A C 1
ATOM 2015 O O . CYS A 1 260 ? -15.313 -10.078 1.806 1.00 84.94 260 CYS A O 1
ATOM 2017 N N . HIS A 1 261 ? -13.412 -8.905 1.615 1.00 87.81 261 HIS A N 1
ATOM 2018 C CA . HIS A 1 261 ? -13.137 -9.372 0.255 1.00 87.81 261 HIS A CA 1
ATOM 2019 C C . HIS A 1 261 ? -12.971 -10.912 0.229 1.00 87.81 261 HIS A C 1
ATOM 2021 O O . HIS A 1 261 ? -12.344 -11.454 1.143 1.00 87.81 261 HIS A O 1
ATOM 2027 N N . PRO A 1 262 ? -13.443 -11.630 -0.814 1.00 89.12 262 PRO A N 1
ATOM 2028 C CA . PRO A 1 262 ? -13.413 -13.103 -0.868 1.00 89.12 262 PRO A CA 1
ATOM 2029 C C . PRO A 1 262 ? -12.026 -13.746 -0.710 1.00 89.12 262 PRO A C 1
ATOM 2031 O O . PRO A 1 262 ? -11.901 -14.878 -0.247 1.00 89.12 262 PRO A O 1
ATOM 2034 N N . GLU A 1 263 ? -10.982 -13.005 -1.083 1.00 90.38 263 GLU A N 1
ATOM 2035 C CA . GLU A 1 263 ? -9.578 -13.429 -0.979 1.00 90.38 263 GLU A CA 1
ATOM 2036 C C . GLU A 1 263 ? -8.923 -13.107 0.374 1.00 90.38 263 GLU A C 1
ATOM 2038 O O . GLU A 1 263 ? -7.723 -13.334 0.537 1.00 90.38 263 GLU A O 1
ATOM 2043 N N . CYS A 1 264 ? -9.673 -12.562 1.336 1.00 86.50 264 CYS A N 1
ATOM 2044 C CA . CYS A 1 264 ? -9.179 -12.256 2.674 1.00 86.50 264 CYS A CA 1
ATOM 2045 C C . CYS A 1 264 ? -9.542 -13.356 3.683 1.00 86.50 264 CYS A C 1
ATOM 2047 O O . CYS A 1 264 ? -10.697 -13.766 3.780 1.00 86.50 264 CYS A O 1
ATOM 2049 N N . ASN A 1 265 ? -8.587 -13.717 4.539 1.00 80.56 265 ASN A N 1
ATOM 2050 C CA . ASN A 1 265 ? -8.848 -14.371 5.821 1.00 80.56 265 ASN A CA 1
ATOM 2051 C C . ASN A 1 265 ? -8.959 -13.286 6.909 1.00 80.56 265 ASN A C 1
ATOM 2053 O O . ASN A 1 265 ? -7.992 -12.963 7.599 1.00 80.56 265 ASN A O 1
ATOM 2057 N N . GLY A 1 266 ? -10.144 -12.677 7.007 1.00 77.56 266 GLY A N 1
ATOM 2058 C CA . GLY A 1 266 ? -10.404 -11.510 7.858 1.00 77.56 266 GLY A CA 1
ATOM 2059 C C . GLY A 1 266 ? -9.859 -10.201 7.271 1.00 77.56 266 GLY A C 1
ATOM 2060 O O . GLY A 1 266 ? -8.951 -10.197 6.436 1.00 77.56 266 GLY A O 1
ATOM 2061 N N . CYS A 1 267 ? -10.409 -9.065 7.697 1.00 78.25 267 CYS A N 1
ATOM 2062 C CA . CYS A 1 267 ? -10.077 -7.754 7.134 1.00 78.25 267 CYS A CA 1
ATOM 2063 C C . CYS A 1 267 ? -9.995 -6.657 8.196 1.00 78.25 267 CYS A C 1
ATOM 2065 O O . CYS A 1 267 ? -10.549 -6.758 9.294 1.00 78.25 267 CYS A O 1
ATOM 2067 N N . ILE A 1 268 ? -9.256 -5.605 7.856 1.00 71.69 268 ILE A N 1
ATOM 2068 C CA . ILE A 1 268 ? -9.080 -4.405 8.670 1.00 71.69 268 ILE A CA 1
ATOM 2069 C C . ILE A 1 268 ? -9.355 -3.204 7.759 1.00 71.69 268 ILE A C 1
ATOM 2071 O O . ILE A 1 268 ? -8.421 -2.604 7.222 1.00 71.69 268 ILE A O 1
ATOM 2075 N N . PRO A 1 269 ? -10.639 -2.922 7.491 1.00 67.00 269 PRO A N 1
ATOM 2076 C CA . PRO A 1 269 ? -11.019 -1.911 6.520 1.00 67.00 269 PRO A CA 1
ATOM 2077 C C . PRO A 1 269 ? -10.668 -0.506 7.031 1.00 67.00 269 PRO A C 1
ATOM 2079 O O . PRO A 1 269 ? -10.885 -0.193 8.201 1.00 67.00 269 PRO A O 1
ATOM 2082 N N . MET A 1 270 ? -10.133 0.366 6.166 1.00 61.41 270 MET A N 1
ATOM 2083 C CA . MET A 1 270 ? -9.829 1.760 6.536 1.00 61.41 270 MET A CA 1
ATOM 2084 C C . MET A 1 270 ? -11.088 2.631 6.621 1.00 61.41 270 MET A C 1
ATOM 2086 O O . MET A 1 270 ? -11.059 3.728 7.177 1.00 61.41 270 MET A O 1
ATOM 2090 N N . SER A 1 271 ? -12.194 2.153 6.055 1.00 60.69 271 SER A N 1
ATOM 2091 C CA . SER A 1 271 ? -13.508 2.786 6.108 1.00 60.69 271 SER A CA 1
ATOM 2092 C C . SER A 1 271 ? -14.586 1.722 6.281 1.00 60.69 271 SER A C 1
ATOM 2094 O O . SER A 1 271 ? -14.452 0.612 5.768 1.00 60.69 271 SER A O 1
ATOM 2096 N N . SER A 1 272 ? -15.643 2.041 7.028 1.00 57.62 272 SER A N 1
ATOM 2097 C CA . SER A 1 272 ? -16.716 1.082 7.311 1.00 57.62 272 SER A CA 1
ATOM 2098 C C . SER A 1 272 ? -17.322 0.537 6.010 1.00 57.62 272 SER A C 1
ATOM 2100 O O . SER A 1 272 ? -17.598 1.298 5.083 1.00 57.62 272 SER A O 1
ATOM 2102 N N . GLY A 1 273 ? -17.475 -0.787 5.925 1.00 63.66 273 GLY A N 1
ATOM 2103 C CA . GLY A 1 273 ? -18.006 -1.481 4.746 1.00 63.66 273 GLY A CA 1
ATOM 2104 C C . GLY A 1 273 ? -17.030 -1.667 3.575 1.00 63.66 273 GLY A C 1
ATOM 2105 O O . GLY A 1 273 ? -17.421 -2.227 2.551 1.00 63.66 273 GLY A O 1
ATOM 2106 N N . SER A 1 274 ? -15.770 -1.233 3.688 1.00 70.50 274 SER A N 1
ATOM 2107 C CA . SER A 1 274 ? -14.783 -1.431 2.622 1.00 70.50 274 SER A CA 1
ATOM 2108 C C . SER A 1 274 ? -14.420 -2.909 2.430 1.00 70.50 274 SER A C 1
ATOM 2110 O O . SER A 1 274 ? -14.135 -3.634 3.383 1.00 70.50 274 SER A O 1
ATOM 2112 N N . LYS A 1 275 ? -14.396 -3.348 1.164 1.00 81.88 275 LYS A N 1
ATOM 2113 C CA . LYS A 1 275 ? -14.079 -4.727 0.746 1.00 81.88 275 LYS A CA 1
ATOM 2114 C C . LYS A 1 275 ? -12.895 -4.780 -0.208 1.00 81.88 275 LYS A C 1
ATOM 2116 O O . LYS A 1 275 ? -12.897 -5.525 -1.189 1.00 81.88 275 LYS A O 1
ATOM 2121 N N . LEU A 1 276 ? -11.883 -3.955 0.030 1.00 81.50 276 LEU A N 1
ATOM 2122 C CA . LEU A 1 276 ? -10.694 -3.967 -0.809 1.00 81.50 276 LEU A CA 1
ATOM 2123 C C . LEU A 1 276 ? -9.872 -5.229 -0.539 1.00 81.50 276 LEU A C 1
ATOM 2125 O O . LEU A 1 276 ? -9.559 -5.562 0.601 1.00 81.50 276 LEU A O 1
ATOM 2129 N N . ASN A 1 277 ? -9.405 -5.877 -1.605 1.00 83.88 277 ASN A N 1
ATOM 2130 C CA . ASN A 1 277 ? -8.469 -7.006 -1.529 1.00 83.88 277 ASN A CA 1
ATOM 2131 C C . ASN A 1 277 ? -7.079 -6.633 -0.993 1.00 83.88 277 ASN A C 1
ATOM 2133 O O . ASN A 1 277 ? -6.184 -7.473 -0.927 1.00 83.88 277 ASN A O 1
ATOM 2137 N N . THR A 1 278 ? -6.880 -5.365 -0.649 1.00 83.06 278 THR A N 1
ATOM 2138 C CA . THR A 1 278 ? -5.673 -4.888 0.003 1.00 83.06 278 THR A CA 1
ATOM 2139 C C . THR A 1 278 ? -5.894 -4.640 1.496 1.00 83.06 278 THR A C 1
ATOM 2141 O O . THR A 1 278 ? -4.928 -4.472 2.215 1.00 83.06 278 THR A O 1
ATOM 2144 N N . GLU A 1 279 ? -7.120 -4.662 2.007 1.00 79.44 279 GLU A N 1
ATOM 2145 C CA . GLU A 1 279 ? -7.410 -4.460 3.436 1.00 79.44 279 GLU A CA 1
ATOM 2146 C C . GLU A 1 279 ? -7.574 -5.793 4.179 1.00 79.44 279 GLU A C 1
ATOM 2148 O O . GLU A 1 279 ? -8.216 -5.881 5.225 1.00 79.44 279 GLU A O 1
ATOM 2153 N N . CYS A 1 280 ? -6.994 -6.858 3.629 1.00 79.38 280 CYS A N 1
ATOM 2154 C CA . CYS A 1 280 ? -6.986 -8.167 4.256 1.00 79.38 280 CYS A CA 1
ATOM 2155 C C . CYS A 1 280 ? -6.011 -8.202 5.435 1.00 79.38 280 CYS A C 1
ATOM 2157 O O . CYS A 1 280 ? -4.903 -7.668 5.360 1.00 79.38 280 CYS A O 1
ATOM 2159 N N . ARG A 1 281 ? -6.395 -8.919 6.493 1.00 77.94 281 ARG A N 1
ATOM 2160 C CA . ARG A 1 281 ? -5.492 -9.294 7.587 1.00 77.94 281 ARG A CA 1
ATOM 2161 C C . ARG A 1 281 ? -4.454 -10.304 7.101 1.00 77.94 281 ARG A C 1
ATOM 2163 O O . ARG A 1 281 ? -3.273 -10.176 7.403 1.00 77.94 281 ARG A O 1
ATOM 2170 N N . SER A 1 282 ? -4.899 -11.276 6.310 1.00 81.06 282 SER A N 1
ATOM 2171 C CA . SER A 1 282 ? -4.048 -12.194 5.556 1.00 81.06 282 SER A CA 1
ATOM 2172 C C . SER A 1 282 ? -4.754 -12.660 4.283 1.00 81.06 282 SER A C 1
ATOM 2174 O O . SER A 1 282 ? -5.980 -12.579 4.163 1.00 81.06 282 SER A O 1
ATOM 2176 N N . CYS A 1 283 ? -3.972 -13.111 3.302 1.00 86.06 283 CYS A N 1
ATOM 2177 C CA . CYS A 1 283 ? -4.507 -13.616 2.043 1.00 86.06 283 CYS A CA 1
ATOM 2178 C C . CYS A 1 283 ? -4.938 -15.074 2.180 1.00 86.06 283 CYS A C 1
ATOM 2180 O O . CYS A 1 283 ? -4.258 -15.871 2.823 1.00 86.06 283 CYS A O 1
ATOM 2182 N N . LYS A 1 284 ? -6.054 -15.418 1.537 1.00 87.75 284 LYS A N 1
ATOM 2183 C CA . LYS A 1 284 ? -6.566 -16.788 1.483 1.00 87.75 284 LYS A CA 1
ATOM 2184 C C . LYS A 1 284 ? -5.740 -17.687 0.562 1.00 87.75 284 LYS A C 1
ATOM 2186 O O . LYS A 1 284 ? -5.493 -18.834 0.912 1.00 87.75 284 LYS A O 1
ATOM 2191 N N . HIS A 1 285 ? -5.322 -17.156 -0.589 1.00 89.62 285 HIS A N 1
ATOM 2192 C CA . HIS A 1 285 ? -4.564 -17.895 -1.601 1.00 89.62 285 HIS A CA 1
ATOM 2193 C C . HIS A 1 285 ? -3.182 -17.278 -1.834 1.00 89.62 285 HIS A C 1
ATOM 2195 O O . HIS A 1 285 ? -2.203 -17.762 -1.275 1.00 89.62 285 HIS A O 1
ATOM 2201 N N . PHE A 1 286 ? -3.092 -16.194 -2.616 1.00 90.75 286 PHE A N 1
ATOM 2202 C CA . PHE A 1 286 ? -1.810 -15.578 -2.962 1.00 90.75 286 PHE A CA 1
ATOM 2203 C C . PHE A 1 286 ? -1.738 -14.098 -2.595 1.00 90.75 286 PHE A C 1
ATOM 2205 O O . PHE A 1 286 ? -2.745 -13.388 -2.576 1.00 90.75 286 PHE A O 1
ATOM 2212 N N . SER A 1 287 ? -0.516 -13.628 -2.359 1.00 89.88 287 SER A N 1
ATOM 2213 C CA . SER A 1 287 ? -0.187 -12.248 -2.023 1.00 89.88 287 SER A CA 1
ATOM 2214 C C . SER A 1 287 ? 0.708 -11.601 -3.086 1.00 89.88 287 SER A C 1
ATOM 2216 O O . SER A 1 287 ? 1.643 -12.211 -3.603 1.00 89.88 287 SER A O 1
ATOM 2218 N N . ILE A 1 288 ? 0.427 -10.344 -3.423 1.00 85.62 288 ILE A N 1
ATOM 2219 C CA . ILE A 1 288 ? 1.261 -9.499 -4.283 1.00 85.62 288 ILE A CA 1
ATOM 2220 C C . ILE A 1 288 ? 1.735 -8.313 -3.449 1.00 85.62 288 ILE A C 1
ATOM 2222 O O . ILE A 1 288 ? 0.923 -7.539 -2.939 1.00 85.62 288 ILE A O 1
ATOM 2226 N N . HIS A 1 289 ? 3.048 -8.144 -3.341 1.00 79.00 289 HIS A N 1
ATOM 2227 C CA . HIS A 1 289 ? 3.643 -7.012 -2.641 1.00 79.00 289 HIS A CA 1
ATOM 2228 C C . HIS A 1 289 ? 3.655 -5.779 -3.555 1.00 79.00 289 HIS A C 1
ATOM 2230 O O . HIS A 1 289 ? 4.274 -5.782 -4.618 1.00 79.00 289 HIS A O 1
ATOM 2236 N N . LYS A 1 290 ? 2.957 -4.718 -3.145 1.00 69.12 290 LYS A N 1
ATOM 2237 C CA . LYS A 1 290 ? 2.925 -3.412 -3.814 1.00 69.12 290 LYS A CA 1
ATOM 2238 C C . LYS A 1 290 ? 3.767 -2.379 -3.063 1.00 69.12 290 LYS A C 1
ATOM 2240 O O . LYS A 1 290 ? 4.156 -2.570 -1.909 1.00 69.12 290 LYS A O 1
ATOM 2245 N N . ARG A 1 291 ? 4.037 -1.254 -3.735 1.00 55.03 291 ARG A N 1
ATOM 2246 C CA . ARG A 1 291 ? 4.789 -0.114 -3.187 1.00 55.03 291 ARG A CA 1
ATOM 2247 C C . ARG A 1 291 ? 4.211 0.325 -1.832 1.00 55.03 291 ARG A C 1
ATOM 2249 O O . ARG A 1 291 ? 2.996 0.362 -1.656 1.00 55.03 291 ARG A O 1
ATOM 2256 N N . GLY A 1 292 ? 5.090 0.656 -0.883 1.00 54.72 292 GLY A N 1
ATOM 2257 C CA . GLY A 1 292 ? 4.706 1.124 0.456 1.00 54.72 292 GLY A CA 1
ATOM 2258 C C . GLY A 1 292 ? 4.313 0.019 1.445 1.00 54.72 292 GLY A C 1
ATOM 2259 O O . GLY A 1 292 ? 3.598 0.303 2.398 1.00 54.72 292 GLY A O 1
ATOM 2260 N N . GLY A 1 293 ? 4.726 -1.235 1.215 1.00 61.38 293 GLY A N 1
ATOM 2261 C CA . GLY A 1 293 ? 4.424 -2.364 2.115 1.00 61.38 293 GLY A CA 1
ATOM 2262 C C . GLY A 1 293 ? 2.980 -2.872 2.019 1.00 61.38 293 GLY A C 1
ATOM 2263 O O . GLY A 1 293 ? 2.517 -3.627 2.869 1.00 61.38 293 GLY A O 1
ATOM 2264 N N . THR A 1 294 ? 2.248 -2.455 0.984 1.00 69.12 294 THR A N 1
ATOM 2265 C CA . THR A 1 294 ? 0.850 -2.834 0.768 1.00 69.12 294 THR A CA 1
ATOM 2266 C C . THR A 1 294 ? 0.767 -4.211 0.115 1.00 69.12 294 THR A C 1
ATOM 2268 O O . THR A 1 294 ? 1.213 -4.401 -1.009 1.00 69.12 294 THR A O 1
ATOM 2271 N N . ILE A 1 295 ? 0.160 -5.172 0.803 1.00 81.44 295 ILE A N 1
ATOM 2272 C CA . ILE A 1 295 ? -0.155 -6.507 0.288 1.00 81.44 295 ILE A CA 1
ATOM 2273 C C . ILE A 1 295 ? -1.517 -6.500 -0.425 1.00 81.44 295 ILE A C 1
ATOM 2275 O O . ILE A 1 295 ? -2.521 -6.049 0.127 1.00 81.44 295 ILE A O 1
ATOM 2279 N N . GLN A 1 296 ? -1.569 -7.020 -1.646 1.00 88.06 296 GLN A N 1
ATOM 2280 C CA . GLN A 1 296 ? -2.813 -7.296 -2.361 1.00 88.06 296 GLN A CA 1
ATOM 2281 C C . GLN A 1 296 ? -3.059 -8.803 -2.423 1.00 88.06 296 GLN A C 1
ATOM 2283 O O . GLN A 1 296 ? -2.207 -9.541 -2.910 1.00 88.06 296 GLN A O 1
ATOM 2288 N N . CYS A 1 297 ? -4.237 -9.247 -1.997 1.00 89.94 297 CYS A N 1
ATOM 2289 C CA . CYS A 1 297 ? -4.636 -10.647 -2.051 1.00 89.94 297 CYS A CA 1
ATOM 2290 C C . CYS A 1 297 ? -5.346 -10.980 -3.366 1.00 89.94 297 CYS A C 1
ATOM 2292 O O . CYS A 1 297 ? -6.223 -10.240 -3.821 1.00 89.94 297 CYS A O 1
ATOM 2294 N N . VAL A 1 298 ? -4.960 -12.096 -3.984 1.00 90.25 298 VAL A N 1
ATOM 2295 C CA . VAL A 1 298 ? -5.498 -12.561 -5.268 1.00 90.25 298 VAL A CA 1
ATOM 2296 C C . VAL A 1 298 ? -5.720 -14.072 -5.255 1.00 90.25 298 VAL A C 1
ATOM 2298 O O . VAL A 1 298 ? -4.968 -14.815 -4.625 1.00 90.25 298 VAL A O 1
ATOM 2301 N N . ALA A 1 299 ? -6.724 -14.528 -6.008 1.00 90.12 299 ALA A N 1
ATOM 2302 C CA . ALA A 1 299 ? -7.058 -15.950 -6.108 1.00 90.12 299 ALA A CA 1
ATOM 2303 C C . ALA A 1 299 ? -6.019 -16.753 -6.907 1.00 90.12 299 ALA A C 1
ATOM 2305 O O . ALA A 1 299 ? -5.814 -17.939 -6.665 1.00 90.12 299 ALA A O 1
ATOM 2306 N N . LYS A 1 300 ? -5.371 -16.112 -7.889 1.00 90.44 300 LYS A N 1
ATOM 2307 C CA . LYS A 1 300 ? -4.338 -16.695 -8.758 1.00 90.44 300 LYS A CA 1
ATOM 2308 C C . LYS A 1 300 ? -3.283 -15.645 -9.084 1.00 90.44 300 LYS A C 1
ATOM 2310 O O . LYS A 1 300 ? -3.615 -14.465 -9.214 1.00 90.44 300 LYS A O 1
ATOM 2315 N N . CYS A 1 301 ? -2.034 -16.072 -9.264 1.00 84.12 301 CYS A N 1
ATOM 2316 C CA . CYS A 1 301 ? -0.995 -15.164 -9.737 1.00 84.12 301 CYS A CA 1
ATOM 2317 C C . CYS A 1 301 ? -1.291 -14.670 -11.167 1.00 84.12 301 CYS A C 1
ATOM 2319 O O . CYS A 1 301 ? -1.730 -15.467 -12.002 1.00 84.12 301 CYS A O 1
ATOM 2321 N N . PRO A 1 302 ? -1.049 -13.377 -11.459 1.00 84.81 302 PRO A N 1
ATOM 2322 C CA . PRO A 1 302 ? -1.131 -12.823 -12.811 1.00 84.81 302 PRO A CA 1
ATOM 2323 C C . PRO A 1 302 ? -0.271 -13.587 -13.830 1.00 84.81 302 PRO A C 1
ATOM 2325 O O . PRO A 1 302 ? 0.676 -14.275 -13.461 1.00 84.81 302 PRO A O 1
ATOM 2328 N N . VAL A 1 303 ? -0.585 -13.459 -15.124 1.00 80.12 303 VAL A N 1
ATOM 2329 C CA . VAL A 1 303 ? 0.022 -14.254 -16.216 1.00 80.12 303 VAL A CA 1
ATOM 2330 C C . VAL A 1 303 ? 1.549 -14.113 -16.297 1.00 80.12 303 VAL A C 1
ATOM 2332 O O . VAL A 1 303 ? 2.230 -15.061 -16.682 1.00 80.12 303 VAL A O 1
ATOM 2335 N N . ASP A 1 304 ? 2.099 -12.969 -15.917 1.00 78.69 304 ASP A N 1
ATOM 2336 C CA . ASP A 1 304 ? 3.530 -12.644 -15.880 1.00 78.69 304 ASP A CA 1
ATOM 2337 C C . ASP A 1 304 ? 4.214 -13.015 -14.548 1.00 78.69 304 ASP A C 1
ATOM 2339 O O . ASP A 1 304 ? 5.429 -12.860 -14.388 1.00 78.69 304 ASP A O 1
ATOM 2343 N N . MET A 1 305 ? 3.451 -13.570 -13.604 1.00 85.00 305 MET A N 1
ATOM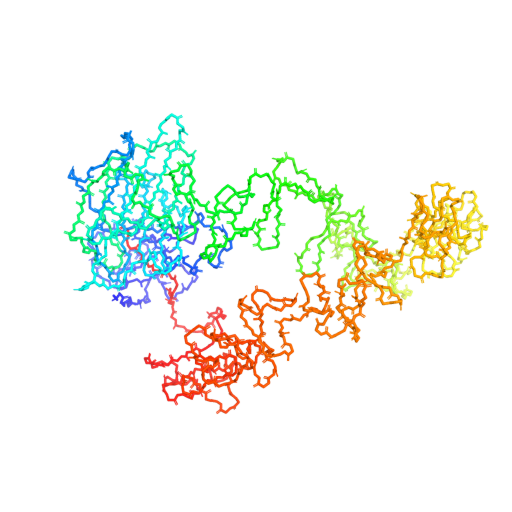 2344 C CA . MET A 1 305 ? 3.900 -13.979 -12.279 1.00 85.00 305 MET A CA 1
ATOM 2345 C C . MET A 1 305 ? 3.691 -15.481 -12.035 1.00 85.00 305 MET A C 1
ATOM 2347 O O . MET A 1 305 ? 2.874 -16.151 -12.663 1.00 85.00 305 MET A O 1
ATOM 2351 N N . LYS A 1 306 ? 4.468 -16.035 -11.111 1.00 85.19 306 LYS A N 1
ATOM 2352 C CA . LYS A 1 306 ? 4.374 -17.409 -10.611 1.00 85.19 306 LYS A CA 1
ATOM 2353 C C . LYS A 1 306 ? 4.407 -17.404 -9.090 1.00 85.19 306 LYS A C 1
ATOM 2355 O O . LYS A 1 306 ? 4.909 -16.453 -8.490 1.00 85.19 306 LYS A O 1
ATOM 2360 N N . ALA A 1 307 ? 3.908 -18.473 -8.478 1.00 87.50 307 ALA A N 1
ATOM 2361 C CA . ALA A 1 307 ? 4.082 -18.678 -7.049 1.00 87.50 307 ALA A CA 1
ATOM 2362 C C . ALA A 1 307 ? 5.582 -18.708 -6.701 1.00 87.50 307 ALA A C 1
ATOM 2364 O O . ALA A 1 307 ? 6.418 -19.244 -7.443 1.00 87.50 307 ALA A O 1
ATOM 2365 N N . ALA A 1 308 ? 5.928 -18.049 -5.606 1.00 82.38 308 ALA A N 1
ATOM 2366 C CA . ALA A 1 308 ? 7.239 -18.105 -5.002 1.00 82.38 308 ALA A CA 1
ATOM 2367 C C . ALA A 1 308 ? 7.421 -19.432 -4.263 1.00 82.38 308 ALA A C 1
ATOM 2369 O O . ALA A 1 308 ? 6.526 -20.275 -4.224 1.00 82.38 308 ALA A O 1
ATOM 2370 N N . ASP A 1 309 ? 8.616 -19.629 -3.715 1.00 79.88 309 ASP A N 1
ATOM 2371 C CA . ASP A 1 309 ? 8.990 -20.891 -3.072 1.00 79.88 309 ASP A CA 1
ATOM 2372 C C . ASP A 1 309 ? 8.206 -21.122 -1.763 1.00 79.88 309 ASP A C 1
ATOM 2374 O O . ASP A 1 309 ? 8.087 -22.251 -1.304 1.00 79.88 309 ASP A O 1
ATOM 2378 N N . ASP A 1 310 ? 7.607 -20.063 -1.208 1.00 78.38 310 ASP A N 1
ATOM 2379 C CA . ASP A 1 310 ? 6.686 -20.112 -0.067 1.00 78.38 310 ASP A CA 1
ATOM 2380 C C . ASP A 1 310 ? 5.267 -20.596 -0.431 1.00 78.38 310 ASP A C 1
ATOM 2382 O O . ASP A 1 310 ? 4.437 -20.786 0.454 1.00 78.38 310 ASP A O 1
ATOM 2386 N N . GLY A 1 311 ? 4.963 -20.761 -1.723 1.00 81.94 311 GLY A N 1
ATOM 2387 C CA . GLY A 1 311 ? 3.654 -21.182 -2.225 1.00 81.94 311 GLY A CA 1
ATOM 2388 C C . GLY A 1 311 ? 2.526 -20.152 -2.080 1.00 81.94 311 GLY A C 1
ATOM 2389 O O . GLY A 1 311 ? 1.439 -20.390 -2.599 1.00 81.94 311 GLY A O 1
ATOM 2390 N N . VAL A 1 312 ? 2.766 -19.007 -1.433 1.00 83.12 312 VAL A N 1
ATOM 2391 C CA . VAL A 1 312 ? 1.734 -18.015 -1.065 1.00 83.12 312 VAL A CA 1
ATOM 2392 C C . VAL A 1 312 ? 2.023 -16.610 -1.594 1.00 83.12 312 VAL A C 1
ATOM 2394 O O . VAL A 1 312 ? 1.151 -15.741 -1.559 1.00 83.12 312 VAL A O 1
ATOM 2397 N N . THR A 1 313 ? 3.216 -16.355 -2.130 1.00 86.38 313 THR A N 1
ATOM 2398 C CA . THR A 1 313 ? 3.583 -15.056 -2.708 1.00 86.38 313 THR A CA 1
ATOM 2399 C C . THR A 1 313 ? 3.692 -15.147 -4.225 1.00 86.38 313 THR A C 1
ATOM 2401 O O . THR A 1 313 ? 4.315 -16.056 -4.761 1.00 86.38 313 THR A O 1
ATOM 2404 N N . CYS A 1 314 ? 3.127 -14.189 -4.956 1.00 87.06 314 CYS A N 1
ATOM 2405 C CA . CYS A 1 314 ? 3.341 -14.071 -6.396 1.00 87.06 314 CYS A CA 1
ATOM 2406 C C . CYS A 1 314 ? 4.616 -13.272 -6.686 1.00 87.06 314 CYS A C 1
ATOM 2408 O O . CYS A 1 314 ? 4.787 -12.152 -6.202 1.00 87.06 314 CYS A O 1
ATOM 2410 N N . ARG A 1 315 ? 5.491 -13.832 -7.524 1.00 85.44 315 ARG A N 1
ATOM 2411 C CA . ARG A 1 315 ? 6.728 -13.202 -8.013 1.00 85.44 315 ARG A CA 1
ATOM 2412 C C . ARG A 1 315 ? 6.800 -13.242 -9.536 1.00 85.44 315 ARG A C 1
ATOM 2414 O O . ARG A 1 315 ? 6.192 -14.115 -10.146 1.00 85.44 315 ARG A O 1
ATOM 2421 N N . CYS A 1 316 ? 7.570 -12.353 -10.159 1.00 84.06 316 CYS A N 1
ATOM 2422 C CA . CYS A 1 316 ? 7.757 -12.374 -11.614 1.00 84.06 316 CYS A CA 1
ATOM 2423 C C . CYS A 1 316 ? 8.304 -13.723 -12.109 1.00 84.06 316 CYS A C 1
ATOM 2425 O O . CYS A 1 316 ? 9.122 -14.363 -11.440 1.00 84.06 316 CYS A O 1
ATOM 2427 N N . LYS A 1 317 ? 7.830 -14.166 -13.281 1.00 83.44 317 LYS A N 1
ATOM 2428 C CA . LYS A 1 317 ? 8.295 -15.410 -13.916 1.00 83.44 317 LYS A CA 1
ATOM 2429 C C . LYS A 1 317 ? 9.768 -15.338 -14.311 1.00 83.44 317 LYS A C 1
ATOM 2431 O O . LYS A 1 317 ? 10.499 -16.277 -13.980 1.00 83.44 317 LYS A O 1
ATOM 2436 N N . ASP A 1 318 ? 10.135 -14.219 -14.935 1.00 83.44 318 ASP A N 1
ATOM 2437 C CA . ASP A 1 318 ? 11.455 -13.940 -15.499 1.00 83.44 318 ASP A CA 1
ATOM 2438 C C . ASP A 1 318 ? 12.177 -12.876 -14.655 1.00 83.44 318 ASP A C 1
ATOM 2440 O O . ASP A 1 318 ? 12.696 -13.193 -13.582 1.00 83.44 318 ASP A O 1
ATOM 2444 N N . PHE A 1 319 ? 12.163 -11.609 -15.086 1.00 82.06 319 PHE A N 1
ATOM 2445 C CA . PHE A 1 319 ? 12.927 -10.527 -14.465 1.00 82.06 319 PHE A CA 1
ATOM 2446 C C . PHE A 1 319 ? 12.037 -9.420 -13.902 1.00 82.06 319 PHE A C 1
ATOM 2448 O O . PHE A 1 319 ? 10.891 -9.232 -14.321 1.00 82.06 319 PHE A O 1
ATOM 2455 N N . VAL A 1 320 ? 12.587 -8.665 -12.953 1.00 84.75 320 VAL A N 1
ATOM 2456 C CA . VAL A 1 320 ? 11.924 -7.532 -12.301 1.00 84.75 320 VAL A CA 1
ATOM 2457 C C . VAL A 1 320 ? 12.567 -6.235 -12.769 1.00 84.75 320 VAL A C 1
ATOM 2459 O O . VAL A 1 320 ? 13.779 -6.058 -12.669 1.00 84.75 320 VAL A O 1
ATOM 2462 N N . PHE A 1 321 ? 11.749 -5.306 -13.253 1.00 80.44 321 PHE A N 1
ATOM 2463 C CA . PHE A 1 321 ? 12.170 -3.949 -13.575 1.00 80.44 321 PHE A CA 1
ATOM 2464 C C . PHE A 1 321 ? 11.548 -2.965 -12.589 1.00 80.44 321 PHE A C 1
ATOM 2466 O O . PHE A 1 321 ? 10.321 -2.910 -12.470 1.00 80.44 321 PHE A O 1
ATOM 2473 N N . HIS A 1 322 ? 12.384 -2.173 -11.920 1.00 78.88 322 HIS A N 1
ATOM 2474 C CA . HIS A 1 322 ? 11.939 -1.068 -11.077 1.00 78.88 322 HIS A CA 1
ATOM 2475 C C . HIS A 1 322 ? 11.844 0.206 -11.915 1.00 78.88 322 HIS A C 1
ATOM 2477 O O . HIS A 1 322 ? 12.817 0.622 -12.537 1.00 78.88 322 HIS A O 1
ATOM 2483 N N . ASN A 1 323 ? 10.658 0.799 -11.953 1.00 68.50 323 ASN A N 1
ATOM 2484 C CA . ASN A 1 323 ? 10.419 2.083 -12.593 1.00 68.50 323 ASN A CA 1
ATOM 2485 C C . ASN A 1 323 ? 10.885 3.227 -11.675 1.00 68.50 323 ASN A C 1
ATOM 2487 O O . ASN A 1 323 ? 10.945 3.071 -10.453 1.00 68.50 323 ASN A O 1
ATOM 2491 N N . ASP A 1 324 ? 11.147 4.398 -12.258 1.00 64.50 324 ASP A N 1
ATOM 2492 C CA . ASP A 1 324 ? 11.600 5.594 -11.524 1.00 64.50 324 ASP A CA 1
ATOM 2493 C C . ASP A 1 324 ? 10.556 6.101 -10.515 1.00 64.50 324 ASP A C 1
ATOM 2495 O O . ASP A 1 324 ? 10.887 6.697 -9.492 1.00 64.50 324 ASP A O 1
ATOM 2499 N N . ASP A 1 325 ? 9.277 5.801 -10.759 1.00 54.97 325 ASP A N 1
ATOM 2500 C CA . ASP A 1 325 ? 8.178 6.061 -9.828 1.00 54.97 325 ASP A CA 1
ATOM 2501 C C . ASP A 1 325 ? 8.148 5.077 -8.641 1.00 54.97 325 ASP A C 1
ATOM 2503 O O . ASP A 1 325 ? 7.215 5.103 -7.841 1.00 54.97 325 ASP A O 1
ATOM 2507 N N . GLY A 1 326 ? 9.135 4.185 -8.514 1.00 56.19 326 GLY A N 1
ATOM 2508 C CA . GLY A 1 326 ? 9.233 3.170 -7.468 1.00 56.19 326 GLY A CA 1
ATOM 2509 C C . GLY A 1 326 ? 8.255 1.999 -7.614 1.00 56.19 326 GLY A C 1
ATOM 2510 O O . GLY A 1 326 ? 8.148 1.187 -6.691 1.00 56.19 326 GLY A O 1
ATOM 2511 N N . SER A 1 327 ? 7.513 1.897 -8.722 1.00 62.28 327 SER A N 1
ATOM 2512 C CA . SER A 1 327 ? 6.727 0.704 -9.056 1.00 62.28 327 SER A CA 1
ATOM 2513 C C . SER A 1 327 ? 7.612 -0.387 -9.670 1.00 62.28 327 SER A C 1
ATOM 2515 O O . SER A 1 327 ? 8.720 -0.127 -10.130 1.00 62.28 327 SER A O 1
ATOM 2517 N N . SER A 1 328 ? 7.146 -1.638 -9.656 1.00 72.25 328 SER A N 1
ATOM 2518 C CA . SER A 1 328 ? 7.869 -2.769 -10.254 1.00 72.25 328 SER A CA 1
ATOM 2519 C C . SER A 1 328 ? 6.989 -3.461 -11.283 1.00 72.25 328 SER A C 1
ATOM 2521 O O . SER A 1 328 ? 5.791 -3.625 -11.053 1.00 72.25 328 SER A O 1
ATOM 2523 N N . ARG A 1 329 ? 7.576 -3.879 -12.403 1.00 80.50 329 ARG A N 1
ATOM 2524 C CA . ARG A 1 329 ? 6.896 -4.663 -13.441 1.00 80.50 329 ARG A CA 1
ATOM 2525 C C . ARG A 1 329 ? 7.728 -5.874 -13.835 1.00 80.50 329 ARG A C 1
ATOM 2527 O O . ARG A 1 329 ? 8.958 -5.818 -13.795 1.00 80.50 329 ARG A O 1
ATOM 2534 N N . CYS A 1 330 ? 7.057 -6.940 -14.251 1.00 82.19 330 CYS A N 1
ATOM 2535 C CA . CYS A 1 330 ? 7.729 -8.108 -14.794 1.00 82.19 330 CYS A CA 1
ATOM 2536 C C . CYS A 1 330 ? 8.138 -7.850 -16.247 1.00 82.19 330 CYS A C 1
ATOM 2538 O O . CYS A 1 330 ? 7.366 -7.297 -17.032 1.00 82.19 330 CYS A O 1
ATOM 2540 N N . VAL A 1 331 ? 9.362 -8.234 -16.601 1.00 77.12 331 VAL A N 1
ATOM 2541 C CA . VAL A 1 331 ? 9.891 -8.132 -17.965 1.00 77.12 331 VAL A CA 1
ATOM 2542 C C . VAL A 1 331 ? 10.539 -9.452 -18.368 1.00 77.12 331 VAL A C 1
ATOM 2544 O O . VAL A 1 331 ? 11.171 -10.113 -17.549 1.00 77.12 331 VAL A O 1
ATOM 2547 N N . SER A 1 332 ? 10.398 -9.830 -19.638 1.00 79.06 332 SER A N 1
ATOM 2548 C CA . SER A 1 332 ? 10.968 -11.071 -20.183 1.00 79.06 332 SER A CA 1
ATOM 2549 C C . SER A 1 332 ? 12.467 -10.967 -20.491 1.00 79.06 332 SER A C 1
ATOM 2551 O O . SER A 1 332 ? 13.127 -11.978 -20.704 1.00 79.06 332 SER A O 1
ATOM 2553 N N . ALA A 1 333 ? 13.020 -9.751 -20.524 1.00 77.31 333 ALA A N 1
ATOM 2554 C CA . ALA A 1 333 ? 14.450 -9.490 -20.658 1.00 77.31 333 ALA A CA 1
ATOM 2555 C C . ALA A 1 333 ? 14.811 -8.131 -20.045 1.00 77.31 333 ALA A C 1
ATOM 2557 O O . ALA A 1 333 ? 14.045 -7.168 -20.153 1.00 77.31 333 ALA A O 1
ATOM 2558 N N . CYS A 1 334 ? 16.002 -8.027 -19.454 1.00 74.62 334 CYS A N 1
ATOM 2559 C CA . CYS A 1 334 ? 16.559 -6.731 -19.085 1.00 74.62 334 CYS A CA 1
ATOM 2560 C C . CYS A 1 334 ? 16.963 -5.961 -20.348 1.00 74.62 334 CYS A C 1
ATOM 2562 O O . CYS A 1 334 ? 17.643 -6.495 -21.225 1.00 74.62 334 CYS A O 1
ATOM 2564 N N . GLY A 1 335 ? 16.538 -4.698 -20.444 1.00 72.62 335 GLY A N 1
ATOM 2565 C CA . GLY A 1 335 ? 16.912 -3.827 -21.558 1.00 72.62 335 GLY A CA 1
ATOM 2566 C C . GLY A 1 335 ? 18.431 -3.657 -21.668 1.00 72.62 335 GLY A C 1
ATOM 2567 O O . GLY A 1 335 ? 19.169 -3.906 -20.720 1.00 72.62 335 GLY A O 1
ATOM 2568 N N . ILE A 1 336 ? 18.916 -3.179 -22.814 1.00 71.50 336 ILE A N 1
ATOM 2569 C CA . ILE A 1 336 ? 20.358 -3.073 -23.122 1.00 71.50 336 ILE A CA 1
ATOM 2570 C C . ILE A 1 336 ? 21.138 -2.274 -22.058 1.00 71.50 336 ILE A C 1
ATOM 2572 O O . ILE A 1 336 ? 22.277 -2.622 -21.738 1.00 71.50 336 ILE A O 1
ATOM 2576 N N . ALA A 1 337 ? 20.500 -1.256 -21.473 1.00 75.94 337 ALA A N 1
ATOM 2577 C CA . ALA A 1 337 ? 21.049 -0.419 -20.404 1.00 75.94 337 ALA A CA 1
ATOM 2578 C C . ALA A 1 337 ? 21.062 -1.075 -19.009 1.00 75.94 337 ALA A C 1
ATOM 2580 O O . ALA A 1 337 ? 21.544 -0.466 -18.055 1.00 75.94 337 ALA A O 1
ATOM 2581 N N . TYR A 1 338 ? 20.566 -2.308 -18.882 1.00 82.56 338 TYR A N 1
ATOM 2582 C CA . TYR A 1 338 ? 20.391 -3.009 -17.615 1.00 82.56 338 TYR A CA 1
ATOM 2583 C C . TYR A 1 338 ? 21.103 -4.370 -17.622 1.00 82.56 338 TYR A C 1
ATOM 2585 O O . TYR A 1 338 ? 21.187 -5.047 -18.651 1.00 82.56 338 TYR A O 1
ATOM 2593 N N . ALA A 1 339 ? 21.665 -4.758 -16.483 1.00 80.81 339 ALA A N 1
ATOM 2594 C CA . ALA A 1 339 ? 22.243 -6.064 -16.183 1.00 80.81 339 ALA A CA 1
ATOM 2595 C C . ALA A 1 339 ? 21.357 -6.790 -15.172 1.00 80.81 339 ALA A C 1
ATOM 2597 O O . ALA A 1 339 ? 20.478 -6.186 -14.566 1.00 80.81 339 ALA A O 1
ATOM 2598 N N . LEU A 1 340 ? 21.599 -8.084 -14.987 1.00 81.88 340 LEU A N 1
ATOM 2599 C CA . LEU A 1 340 ? 21.031 -8.792 -13.850 1.00 81.88 340 LEU A CA 1
ATOM 2600 C C . LEU A 1 340 ? 21.776 -8.375 -12.584 1.00 81.88 340 LEU A C 1
ATOM 2602 O O . LEU A 1 340 ? 23.007 -8.351 -12.555 1.00 81.88 340 LEU A O 1
ATOM 2606 N N . GLY A 1 341 ? 21.010 -8.030 -11.559 1.00 78.50 341 GLY A N 1
ATOM 2607 C CA . GLY A 1 341 ? 21.497 -7.792 -10.215 1.00 78.50 341 GLY A CA 1
ATOM 2608 C C . GLY A 1 341 ? 22.039 -9.069 -9.582 1.00 78.50 341 GLY A C 1
ATOM 2609 O O . GLY A 1 341 ? 21.969 -10.162 -10.145 1.00 78.50 341 GLY A O 1
ATOM 2610 N N . SER A 1 342 ? 22.568 -8.929 -8.371 1.00 75.81 342 SER A N 1
ATOM 2611 C CA . SER A 1 342 ? 23.127 -10.041 -7.593 1.00 75.81 342 SER A CA 1
ATOM 2612 C C . SER A 1 342 ? 22.110 -11.138 -7.265 1.00 75.81 342 SER A C 1
ATOM 2614 O O . SER A 1 342 ? 22.494 -12.281 -7.045 1.00 75.81 342 SER A O 1
ATOM 2616 N N . ASP A 1 343 ? 20.818 -10.814 -7.267 1.00 75.12 343 ASP A N 1
ATOM 2617 C CA . ASP A 1 343 ? 19.716 -11.764 -7.099 1.00 75.12 343 ASP A CA 1
ATOM 2618 C C . ASP A 1 343 ? 19.408 -12.583 -8.370 1.00 75.12 343 ASP A C 1
ATOM 2620 O O . ASP A 1 343 ? 18.512 -13.429 -8.365 1.00 75.12 343 ASP A O 1
ATOM 2624 N N . GLY A 1 344 ? 20.116 -12.312 -9.474 1.00 79.25 344 GLY A N 1
ATOM 2625 C CA . GLY A 1 344 ? 19.939 -12.965 -10.769 1.00 79.25 344 GLY A CA 1
ATOM 2626 C C . GLY A 1 344 ? 18.602 -12.662 -11.450 1.00 79.25 344 GLY A C 1
ATOM 2627 O O . GLY A 1 344 ? 18.262 -13.329 -12.427 1.00 79.25 344 GLY A O 1
ATOM 2628 N N . ARG A 1 345 ? 17.819 -11.698 -10.943 1.00 77.19 345 ARG A N 1
ATOM 2629 C CA . ARG A 1 345 ? 16.438 -11.447 -11.395 1.00 77.19 345 ARG A CA 1
ATOM 2630 C C . ARG A 1 345 ? 16.097 -9.979 -11.575 1.00 77.19 345 ARG A C 1
ATOM 2632 O O . ARG A 1 345 ? 15.264 -9.654 -12.419 1.00 77.19 345 ARG A O 1
ATOM 2639 N N . THR A 1 346 ? 16.709 -9.094 -10.806 1.00 84.00 346 THR A N 1
ATOM 2640 C CA . THR A 1 346 ? 16.421 -7.665 -10.876 1.00 84.00 346 THR A CA 1
ATOM 2641 C C . THR A 1 346 ? 17.242 -7.019 -11.981 1.00 84.00 346 THR A C 1
ATOM 2643 O O . THR A 1 346 ? 18.454 -7.192 -12.046 1.00 84.00 346 THR A O 1
ATOM 2646 N N . CYS A 1 347 ? 16.602 -6.246 -12.854 1.00 84.94 347 CYS A N 1
ATOM 2647 C CA . CYS A 1 347 ? 17.292 -5.473 -13.876 1.00 84.94 347 CYS A CA 1
ATOM 2648 C C . CYS A 1 347 ? 17.911 -4.214 -13.253 1.00 84.94 347 CYS A C 1
ATOM 2650 O O . CYS A 1 347 ? 17.208 -3.251 -12.951 1.00 84.94 347 CYS A O 1
ATOM 2652 N N . THR A 1 348 ? 19.230 -4.207 -13.077 1.00 85.94 348 THR A N 1
ATOM 2653 C CA . THR A 1 348 ? 20.001 -3.102 -12.495 1.00 85.94 348 THR A CA 1
ATOM 2654 C C . THR A 1 348 ? 20.695 -2.284 -13.578 1.00 85.94 348 THR A C 1
ATOM 2656 O O . THR A 1 348 ? 21.149 -2.815 -14.587 1.00 85.94 348 THR A O 1
ATOM 2659 N N . VAL A 1 349 ? 20.780 -0.966 -13.406 1.00 85.00 349 VAL A N 1
ATOM 2660 C CA . VAL A 1 349 ? 21.395 -0.075 -14.405 1.00 85.00 349 VAL A CA 1
ATOM 2661 C C . VAL A 1 349 ? 22.895 -0.354 -14.576 1.00 85.00 349 VAL A C 1
ATOM 2663 O O . VAL A 1 349 ? 23.646 -0.405 -13.600 1.00 85.00 349 VAL A O 1
ATOM 2666 N N . LYS A 1 350 ? 23.342 -0.514 -15.828 1.00 84.00 350 LYS A N 1
ATOM 2667 C CA . LYS A 1 350 ? 24.760 -0.708 -16.198 1.00 84.00 350 LYS A CA 1
ATOM 2668 C C . LYS A 1 350 ? 25.541 0.598 -16.290 1.00 84.00 350 LYS A C 1
ATOM 2670 O O . LYS A 1 350 ? 26.754 0.598 -16.105 1.00 84.00 350 LYS A O 1
ATOM 2675 N N . PHE A 1 351 ? 24.856 1.687 -16.624 1.00 89.19 351 PHE A N 1
ATOM 2676 C CA . PHE A 1 351 ? 25.469 2.973 -16.939 1.00 89.19 351 PHE A CA 1
ATOM 2677 C C . PHE A 1 351 ? 25.011 4.012 -15.926 1.00 89.19 351 PHE A C 1
ATOM 2679 O O . PHE A 1 351 ? 23.834 4.058 -15.564 1.00 89.19 351 PHE A O 1
ATOM 2686 N N . ARG A 1 352 ? 25.943 4.837 -15.453 1.00 87.75 352 ARG A N 1
ATOM 2687 C CA . ARG A 1 352 ? 25.631 5.885 -14.485 1.00 87.75 352 ARG A CA 1
ATOM 2688 C C . ARG A 1 352 ? 25.058 7.112 -15.190 1.00 87.75 352 ARG A C 1
ATOM 2690 O O . ARG A 1 352 ? 25.529 7.493 -16.259 1.00 87.75 352 ARG A O 1
ATOM 2697 N N . ALA A 1 353 ? 24.076 7.754 -14.561 1.00 85.62 353 ALA A N 1
ATOM 2698 C CA . ALA A 1 353 ? 23.466 8.979 -15.081 1.00 85.62 353 ALA A CA 1
ATOM 2699 C C . ALA A 1 353 ? 24.426 10.186 -15.063 1.00 85.62 353 ALA A C 1
ATOM 2701 O O . ALA A 1 353 ? 24.259 11.109 -15.849 1.00 85.62 353 ALA A O 1
ATOM 2702 N N . ASP A 1 354 ? 25.448 10.163 -14.201 1.00 89.44 354 ASP A N 1
ATOM 2703 C CA . ASP A 1 354 ? 26.479 11.204 -14.082 1.00 89.44 354 ASP A CA 1
ATOM 2704 C C . ASP A 1 354 ? 27.646 11.039 -15.076 1.00 89.44 354 ASP A C 1
ATOM 2706 O O . ASP A 1 354 ? 28.655 11.733 -14.958 1.00 89.44 354 ASP A O 1
ATOM 2710 N N . ALA A 1 355 ? 27.527 10.109 -16.033 1.00 90.19 355 ALA A N 1
ATOM 2711 C CA . ALA A 1 355 ? 28.537 9.814 -17.052 1.00 90.19 355 ALA A CA 1
ATOM 2712 C C . ALA A 1 355 ? 29.926 9.438 -16.489 1.00 90.19 355 ALA A C 1
ATOM 2714 O O . ALA A 1 355 ? 30.943 9.607 -17.166 1.00 90.19 355 ALA A O 1
ATOM 2715 N N . ARG A 1 356 ? 29.988 8.903 -15.261 1.00 93.69 356 ARG A N 1
ATOM 2716 C CA . ARG A 1 356 ? 31.223 8.368 -14.669 1.00 93.69 356 ARG A CA 1
ATOM 2717 C C . ARG A 1 356 ? 31.415 6.886 -14.986 1.00 93.69 356 ARG A C 1
ATOM 2719 O O . ARG A 1 356 ? 30.451 6.135 -15.131 1.00 93.69 356 ARG A O 1
ATOM 2726 N N . CYS A 1 357 ? 32.670 6.456 -15.059 1.00 93.19 357 CYS A N 1
ATOM 2727 C CA . CYS A 1 357 ? 33.054 5.089 -15.417 1.00 93.19 357 CYS A CA 1
ATOM 2728 C C . CYS A 1 357 ? 34.383 4.675 -14.768 1.00 93.19 357 CYS A C 1
ATOM 2730 O O . CYS A 1 357 ? 35.102 5.504 -14.217 1.00 93.19 357 CYS A O 1
ATOM 2732 N N . GLY A 1 358 ? 34.732 3.392 -14.849 1.00 90.06 358 GLY A N 1
ATOM 2733 C CA . GLY A 1 358 ? 35.969 2.846 -14.292 1.00 90.06 358 GLY A CA 1
ATOM 2734 C C . GLY A 1 358 ? 35.800 2.236 -12.899 1.00 90.06 358 GLY A C 1
ATOM 2735 O O . GLY A 1 358 ? 34.698 2.133 -12.358 1.00 90.06 358 GLY A O 1
ATOM 2736 N N . THR A 1 359 ? 36.910 1.775 -12.325 1.00 89.69 359 THR A N 1
ATOM 2737 C CA . THR A 1 359 ? 36.954 1.041 -11.045 1.00 89.69 359 THR A CA 1
ATOM 2738 C C . THR A 1 359 ? 36.503 1.882 -9.856 1.00 89.69 359 THR A C 1
ATOM 2740 O O . THR A 1 359 ? 35.861 1.358 -8.953 1.00 89.69 359 THR A O 1
ATOM 2743 N N . ASN A 1 360 ? 36.771 3.189 -9.891 1.00 90.69 360 ASN A N 1
ATOM 2744 C CA . ASN A 1 360 ? 36.376 4.129 -8.839 1.00 90.69 360 ASN A CA 1
ATOM 2745 C C . ASN A 1 360 ? 34.894 4.534 -8.914 1.00 90.69 360 ASN A C 1
ATOM 2747 O O . ASN A 1 360 ? 34.370 5.118 -7.969 1.00 90.69 360 ASN A O 1
ATOM 2751 N N . PHE A 1 361 ? 34.212 4.228 -10.024 1.00 91.94 361 PHE A N 1
ATOM 2752 C CA . PHE A 1 361 ? 32.828 4.636 -10.270 1.00 91.94 361 PHE A CA 1
ATOM 2753 C C . PHE A 1 361 ? 31.965 3.456 -10.738 1.00 91.94 361 PHE A C 1
ATOM 2755 O O . PHE A 1 361 ? 31.412 3.504 -11.838 1.00 91.94 361 PHE A O 1
ATOM 2762 N N . PRO A 1 362 ? 31.830 2.382 -9.937 1.00 90.19 362 PRO A N 1
ATOM 2763 C CA . PRO A 1 362 ? 30.972 1.260 -10.291 1.00 90.19 362 PRO A CA 1
ATOM 2764 C C . PRO A 1 362 ? 29.503 1.692 -10.421 1.00 90.19 362 PRO A C 1
ATOM 2766 O O . PRO A 1 362 ? 29.030 2.632 -9.768 1.00 90.19 362 PRO A O 1
ATOM 2769 N N . ALA A 1 363 ? 28.777 0.983 -11.280 1.00 85.88 363 ALA A N 1
ATOM 2770 C CA . ALA A 1 363 ? 27.325 1.024 -11.381 1.00 85.88 363 ALA A CA 1
ATOM 2771 C C . ALA A 1 363 ? 26.730 -0.253 -10.752 1.00 85.88 363 ALA A C 1
ATOM 2773 O O . ALA A 1 363 ? 27.387 -1.295 -10.766 1.00 85.88 363 ALA A O 1
ATOM 2774 N N . PRO A 1 364 ? 25.478 -0.225 -10.257 1.00 82.00 364 PRO A N 1
ATOM 2775 C CA . PRO A 1 364 ? 24.816 -1.405 -9.690 1.00 82.00 364 PRO A CA 1
ATOM 2776 C C . PRO A 1 364 ? 24.823 -2.642 -10.603 1.00 82.00 364 PRO A C 1
ATOM 2778 O O . PRO A 1 364 ? 24.868 -3.766 -10.116 1.00 82.00 364 PRO A O 1
ATOM 2781 N N . GLY A 1 365 ? 24.779 -2.436 -11.922 1.00 80.88 365 GLY A N 1
ATOM 2782 C CA . GLY A 1 365 ? 24.850 -3.491 -12.932 1.00 80.88 365 GLY A CA 1
ATOM 2783 C C . GLY A 1 365 ? 26.214 -3.659 -13.610 1.00 80.88 365 GLY A C 1
ATOM 2784 O O . GLY A 1 365 ? 26.315 -4.447 -14.549 1.00 80.88 365 GLY A O 1
ATOM 2785 N N . ALA A 1 366 ? 27.250 -2.912 -13.207 1.00 83.75 366 ALA A N 1
ATOM 2786 C CA . ALA A 1 366 ? 28.580 -2.990 -13.814 1.00 83.75 366 ALA A CA 1
ATOM 2787 C C . ALA A 1 366 ? 29.699 -2.529 -12.859 1.00 83.75 366 ALA A C 1
ATOM 2789 O O . ALA A 1 366 ? 29.799 -1.348 -12.523 1.00 83.75 366 ALA A O 1
ATOM 2790 N N . SER A 1 367 ? 30.584 -3.454 -12.476 1.00 86.06 367 SER A N 1
ATOM 2791 C CA . SER A 1 367 ? 31.800 -3.172 -11.704 1.00 86.06 367 SER A CA 1
ATOM 2792 C C . SER A 1 367 ? 33.011 -3.794 -12.416 1.00 86.06 367 SER A C 1
ATOM 2794 O O . SER A 1 367 ? 33.076 -5.021 -12.503 1.00 86.06 367 SER A O 1
ATOM 2796 N N . PRO A 1 368 ? 33.944 -3.000 -12.979 1.00 88.81 368 PRO A N 1
ATOM 2797 C CA . PRO A 1 368 ? 33.994 -1.533 -12.975 1.00 88.81 368 PRO A CA 1
ATOM 2798 C C . PRO A 1 368 ? 32.860 -0.881 -13.784 1.00 88.81 368 PRO A C 1
ATOM 2800 O O . PRO A 1 368 ? 32.271 -1.516 -14.662 1.00 88.81 368 PRO A O 1
ATOM 2803 N N . GLY A 1 369 ? 32.570 0.395 -13.500 1.00 88.50 369 GLY A N 1
ATOM 2804 C CA . GLY A 1 369 ? 31.529 1.154 -14.198 1.00 88.50 369 GLY A CA 1
ATOM 2805 C C . GLY A 1 369 ? 31.836 1.322 -15.684 1.00 88.50 369 GLY A C 1
ATOM 2806 O O . GLY A 1 369 ? 32.996 1.486 -16.075 1.00 88.50 369 GLY A O 1
ATOM 2807 N N . GLN A 1 370 ? 30.800 1.282 -16.520 1.00 91.38 370 GLN A N 1
ATOM 2808 C CA . GLN A 1 370 ? 30.930 1.272 -17.979 1.00 91.38 370 GLN A CA 1
ATOM 2809 C C . GLN A 1 370 ? 30.245 2.483 -18.608 1.00 91.38 370 GLN A C 1
ATOM 2811 O O . GLN A 1 370 ? 29.264 3.001 -18.071 1.00 91.38 370 GLN A O 1
ATOM 2816 N N . CYS A 1 371 ? 30.740 2.895 -19.774 1.00 91.06 371 CYS A N 1
ATOM 2817 C CA . CYS A 1 371 ? 30.064 3.876 -20.612 1.00 91.06 371 CYS A CA 1
ATOM 2818 C C . CYS A 1 371 ? 29.054 3.187 -21.525 1.00 91.06 371 CYS A C 1
ATOM 2820 O O . CYS A 1 371 ? 29.248 2.037 -21.922 1.00 91.06 371 CYS A O 1
ATOM 2822 N N . ASN A 1 372 ? 27.965 3.885 -21.846 1.00 88.00 372 ASN A N 1
ATOM 2823 C CA . ASN A 1 372 ? 26.959 3.360 -22.757 1.00 88.00 372 ASN A CA 1
ATOM 2824 C C . ASN A 1 372 ? 27.548 3.292 -24.178 1.00 88.00 372 ASN A C 1
ATOM 2826 O O . ASN A 1 372 ? 27.836 4.334 -24.758 1.00 88.00 372 ASN A O 1
ATOM 2830 N N . PRO A 1 373 ? 27.690 2.102 -24.783 1.00 83.62 373 PRO A N 1
ATOM 2831 C CA . PRO A 1 373 ? 28.308 1.985 -26.098 1.00 83.62 373 PRO A CA 1
ATOM 2832 C C . PRO A 1 373 ? 27.415 2.489 -27.239 1.00 83.62 373 PRO A C 1
ATOM 2834 O O . PRO A 1 373 ? 27.875 2.572 -28.369 1.00 83.62 373 PRO A O 1
ATOM 2837 N N . TYR A 1 374 ? 26.153 2.818 -26.944 1.00 78.69 374 TYR A N 1
ATOM 2838 C CA . TYR A 1 374 ? 25.170 3.355 -27.888 1.00 78.69 374 TYR A CA 1
ATOM 2839 C C . TYR A 1 374 ? 24.866 4.847 -27.675 1.00 78.69 374 TYR A C 1
ATOM 2841 O O . TYR A 1 374 ? 23.849 5.323 -28.184 1.00 78.69 374 TYR A O 1
ATOM 2849 N N . SER A 1 375 ? 25.659 5.554 -26.864 1.00 82.00 375 SER A N 1
ATOM 2850 C CA . SER A 1 375 ? 25.545 7.006 -26.673 1.00 82.00 375 SER A CA 1
ATOM 2851 C C . SER A 1 375 ? 26.692 7.760 -27.346 1.00 82.00 375 SER A C 1
ATOM 2853 O O . SER A 1 375 ? 27.666 7.160 -27.793 1.00 82.00 375 SER A O 1
ATOM 2855 N N . ASP A 1 376 ? 26.615 9.091 -27.318 1.00 83.44 376 ASP A N 1
ATOM 2856 C CA . ASP A 1 376 ? 27.647 10.006 -27.834 1.00 83.44 376 ASP A CA 1
ATOM 2857 C C . ASP A 1 376 ? 28.940 10.024 -26.993 1.00 83.44 376 ASP A C 1
ATOM 2859 O O . ASP A 1 376 ? 29.850 10.804 -27.255 1.00 83.44 376 ASP A O 1
ATOM 2863 N N . GLY A 1 377 ? 29.036 9.178 -25.962 1.00 89.62 377 GLY A N 1
ATOM 2864 C CA . GLY A 1 377 ? 30.209 9.059 -25.097 1.00 89.62 377 GLY A CA 1
ATOM 2865 C C . GLY A 1 377 ? 30.522 7.605 -24.751 1.00 89.62 377 GLY A C 1
ATOM 2866 O O . GLY A 1 377 ? 30.366 7.224 -23.591 1.00 89.62 377 GLY A O 1
ATOM 2867 N N . PRO A 1 378 ? 30.928 6.772 -25.725 1.00 89.38 378 PRO A N 1
ATOM 2868 C CA . PRO A 1 378 ? 31.091 5.337 -25.524 1.00 89.38 378 PRO A CA 1
ATOM 2869 C C . PRO A 1 378 ? 32.437 4.958 -24.891 1.00 89.38 378 PRO A C 1
ATOM 2871 O O . PRO A 1 378 ? 32.627 3.800 -24.518 1.00 89.38 378 PRO A O 1
ATOM 2874 N N . CYS A 1 379 ? 33.377 5.893 -24.762 1.00 92.38 379 CYS A N 1
ATOM 2875 C CA . CYS A 1 379 ? 34.710 5.625 -24.241 1.00 92.38 379 CYS A CA 1
ATOM 2876 C C . CYS A 1 379 ? 34.869 6.161 -22.822 1.00 92.38 379 CYS A C 1
ATOM 2878 O O . CYS A 1 379 ? 34.428 7.265 -22.511 1.00 92.38 379 CYS A O 1
ATOM 2880 N N . CYS A 1 380 ? 35.535 5.388 -21.973 1.00 94.44 380 CYS A N 1
ATOM 2881 C CA . CYS A 1 380 ? 35.890 5.780 -20.621 1.00 94.44 380 CYS A CA 1
ATOM 2882 C C . CYS A 1 380 ? 37.322 6.309 -20.579 1.00 94.44 380 CYS A C 1
ATOM 2884 O O . CYS A 1 380 ? 38.254 5.561 -20.880 1.00 94.44 380 CYS A O 1
ATOM 2886 N N . SER A 1 381 ? 37.493 7.564 -20.164 1.00 93.69 381 SER A N 1
ATOM 2887 C CA . SER A 1 381 ? 38.811 8.158 -19.947 1.00 93.69 381 SER A CA 1
ATOM 2888 C C . SER A 1 381 ? 39.503 7.598 -18.702 1.00 93.69 381 SER A C 1
ATOM 2890 O O . SER A 1 381 ? 38.855 7.079 -17.791 1.00 93.69 381 SER A O 1
ATOM 2892 N N . SER A 1 382 ? 40.823 7.775 -18.606 1.00 90.19 382 SER A N 1
ATOM 2893 C CA . SER A 1 382 ? 41.593 7.444 -17.396 1.00 90.19 382 SER A CA 1
ATOM 2894 C C . SER A 1 382 ? 41.118 8.210 -16.148 1.00 90.19 382 SER A C 1
ATOM 2896 O O . SER A 1 382 ? 41.232 7.708 -15.032 1.00 90.19 382 SER A O 1
ATOM 2898 N N . GLY A 1 383 ? 40.514 9.393 -16.329 1.00 90.38 383 GLY A N 1
ATOM 2899 C CA . GLY A 1 383 ? 39.871 10.177 -15.266 1.00 90.38 383 GLY A CA 1
ATOM 2900 C C . GLY A 1 383 ? 38.485 9.668 -14.837 1.00 90.38 383 GLY A C 1
ATOM 2901 O O . GLY A 1 383 ? 37.862 10.249 -13.942 1.00 90.38 383 GLY A O 1
ATOM 2902 N N . GLY A 1 384 ? 37.983 8.601 -15.465 1.00 93.00 384 GLY A N 1
ATOM 2903 C CA . GLY A 1 384 ? 36.693 7.995 -15.149 1.00 93.00 384 GLY A CA 1
ATOM 2904 C C . GLY A 1 384 ? 35.496 8.793 -15.663 1.00 93.00 384 GLY A C 1
ATOM 2905 O O . GLY A 1 384 ? 34.486 8.887 -14.961 1.00 93.00 384 GLY A O 1
ATOM 2906 N N . TRP A 1 385 ? 35.615 9.381 -16.857 1.00 93.88 385 TRP A N 1
ATOM 2907 C CA . TRP A 1 385 ? 34.539 10.099 -17.549 1.00 93.88 385 TRP A CA 1
ATOM 2908 C C . TRP A 1 385 ? 34.209 9.455 -18.890 1.00 93.88 385 TRP A C 1
ATOM 2910 O O . TRP A 1 385 ? 35.110 9.060 -19.630 1.00 93.88 385 TRP A O 1
ATOM 2920 N N . CYS A 1 386 ? 32.920 9.388 -19.207 1.00 93.88 386 CYS A N 1
ATOM 2921 C CA . CYS A 1 386 ? 32.436 8.934 -20.500 1.00 93.88 386 CYS A CA 1
ATOM 2922 C C . CYS A 1 386 ? 32.479 10.057 -21.541 1.00 93.88 386 CYS A C 1
ATOM 2924 O O . CYS A 1 386 ? 31.960 11.145 -21.303 1.00 93.88 386 CYS A O 1
ATOM 2926 N N . GLY A 1 387 ? 33.057 9.779 -22.708 1.00 92.06 387 GLY A N 1
ATOM 2927 C CA . GLY A 1 387 ? 33.155 10.721 -23.822 1.00 92.06 387 GLY A CA 1
ATOM 2928 C C . GLY A 1 387 ? 33.546 10.041 -25.135 1.00 92.06 387 GLY A C 1
ATOM 2929 O O . GLY A 1 387 ? 33.721 8.824 -25.185 1.00 92.06 387 GLY A O 1
ATOM 2930 N N . ALA A 1 388 ? 33.642 10.824 -26.211 1.00 89.38 388 ALA A N 1
ATOM 2931 C CA . ALA A 1 388 ? 33.972 10.336 -27.558 1.00 89.38 388 ALA A CA 1
ATOM 2932 C C . ALA A 1 388 ? 35.231 10.972 -28.169 1.00 89.38 388 ALA A C 1
ATOM 2934 O O . ALA A 1 388 ? 35.584 10.658 -29.303 1.00 89.38 388 ALA A O 1
ATOM 2935 N N . THR A 1 389 ? 35.914 11.873 -27.454 1.00 89.44 389 THR A N 1
ATOM 2936 C CA . THR A 1 389 ? 37.133 12.499 -27.986 1.00 89.44 389 THR A CA 1
ATOM 2937 C C . THR A 1 389 ? 38.318 11.538 -27.931 1.00 89.44 389 THR A C 1
ATOM 2939 O O . THR A 1 389 ? 38.305 10.548 -27.200 1.00 89.44 389 THR A O 1
ATOM 2942 N N . GLU A 1 390 ? 39.381 11.856 -28.666 1.00 84.00 390 GLU A N 1
ATOM 2943 C CA . GLU A 1 390 ? 40.631 11.093 -28.654 1.00 84.00 390 GLU A CA 1
ATOM 2944 C C . GLU A 1 390 ? 41.165 10.890 -27.222 1.00 84.00 390 GLU A C 1
ATOM 2946 O O . GLU A 1 390 ? 41.426 9.764 -26.806 1.00 84.00 390 GLU A O 1
ATOM 2951 N N . ALA A 1 391 ? 41.140 11.942 -26.396 1.00 83.81 391 ALA A N 1
ATOM 2952 C CA . ALA A 1 391 ? 41.516 11.872 -24.981 1.00 83.81 391 ALA A CA 1
ATOM 2953 C C . ALA A 1 391 ? 40.680 10.878 -24.141 1.00 83.81 391 ALA A C 1
ATOM 2955 O O . ALA A 1 391 ? 41.127 10.462 -23.074 1.00 83.81 391 ALA A O 1
ATOM 2956 N N . HIS A 1 392 ? 39.483 10.493 -24.599 1.00 88.81 392 HIS A N 1
ATOM 2957 C CA . HIS A 1 392 ? 38.632 9.490 -23.952 1.00 88.81 392 HIS A CA 1
ATOM 2958 C C . HIS A 1 392 ? 38.795 8.087 -24.543 1.00 88.81 392 HIS A C 1
ATOM 2960 O O . HIS A 1 392 ? 38.573 7.112 -23.831 1.00 88.81 392 HIS A O 1
ATOM 2966 N N . CYS A 1 393 ? 39.132 7.967 -25.830 1.00 86.38 393 CYS A N 1
ATOM 2967 C CA . CYS A 1 393 ? 39.128 6.685 -26.540 1.00 86.38 393 CYS A CA 1
ATOM 2968 C C . CYS A 1 393 ? 40.523 6.093 -26.783 1.00 86.38 393 CYS A C 1
ATOM 2970 O O . CYS A 1 393 ? 40.628 4.880 -26.935 1.00 86.38 393 CYS A O 1
ATOM 2972 N N . THR A 1 394 ? 41.582 6.907 -26.834 1.00 85.00 394 THR A N 1
ATOM 2973 C CA . THR A 1 394 ? 42.931 6.462 -27.240 1.00 85.00 394 THR A CA 1
ATOM 2974 C C . THR A 1 394 ? 44.010 6.716 -26.183 1.00 85.00 394 THR A C 1
ATOM 2976 O O . THR A 1 394 ? 45.183 6.431 -26.422 1.00 85.00 394 THR A O 1
ATOM 2979 N N . CYS A 1 395 ? 43.649 7.215 -24.996 1.00 83.56 395 CYS A N 1
ATOM 2980 C CA . CYS A 1 395 ? 44.615 7.446 -23.923 1.00 83.56 395 CYS A CA 1
ATOM 2981 C C . CYS A 1 395 ? 45.128 6.143 -23.283 1.00 83.56 395 CYS A C 1
ATOM 2983 O O . CYS A 1 395 ? 44.474 5.098 -23.316 1.00 83.56 395 CYS A O 1
ATOM 2985 N N . ASN A 1 396 ? 46.282 6.213 -22.613 1.00 84.62 396 ASN A N 1
ATOM 2986 C CA . ASN A 1 396 ? 46.775 5.100 -21.805 1.00 84.62 396 ASN A CA 1
ATOM 2987 C C . ASN A 1 396 ? 45.822 4.844 -20.618 1.00 84.62 396 ASN A C 1
ATOM 2989 O O . ASN A 1 396 ? 45.571 5.738 -19.810 1.00 84.62 396 ASN A O 1
ATOM 2993 N N . GLY A 1 397 ? 45.254 3.637 -20.548 1.00 81.62 397 GLY A N 1
ATOM 2994 C CA . GLY A 1 397 ? 44.250 3.268 -19.544 1.00 81.62 397 GLY A CA 1
ATOM 2995 C C . GLY A 1 397 ? 42.807 3.657 -19.892 1.00 81.62 397 GLY A C 1
ATOM 2996 O O . GLY A 1 397 ? 41.903 3.349 -19.116 1.00 81.62 397 GLY A O 1
ATOM 2997 N N . CYS A 1 398 ? 42.566 4.286 -21.048 1.00 89.69 398 CYS A N 1
ATOM 2998 C CA . CYS A 1 398 ? 41.216 4.475 -21.572 1.00 89.69 398 CYS A CA 1
ATOM 2999 C C . CYS A 1 398 ? 40.591 3.129 -21.968 1.00 89.69 398 CYS A C 1
ATOM 3001 O O . CYS A 1 398 ? 41.283 2.216 -22.424 1.00 89.69 398 CYS A O 1
ATOM 3003 N N . LYS A 1 399 ? 39.267 3.008 -21.832 1.00 90.00 399 LYS A N 1
ATOM 3004 C CA . LYS A 1 399 ? 38.522 1.821 -22.269 1.00 90.00 399 LYS A CA 1
ATOM 3005 C C . LYS A 1 399 ? 37.400 2.202 -23.218 1.00 90.00 399 LYS A C 1
ATOM 3007 O O . LYS A 1 399 ? 36.450 2.878 -22.832 1.00 90.00 399 LYS A O 1
ATOM 3012 N N . ASP A 1 400 ? 37.510 1.729 -24.449 1.00 89.31 400 ASP A N 1
ATOM 3013 C CA . ASP A 1 400 ? 36.523 1.940 -25.496 1.00 89.31 400 ASP A CA 1
ATOM 3014 C C . ASP A 1 400 ? 35.483 0.813 -25.489 1.00 89.31 400 ASP A C 1
ATOM 3016 O O . ASP A 1 400 ? 35.817 -0.357 -25.676 1.00 89.31 400 ASP A O 1
ATOM 3020 N N . TYR A 1 401 ? 34.217 1.161 -25.246 1.00 87.94 401 TYR A N 1
ATOM 3021 C CA . TYR A 1 401 ? 33.120 0.194 -25.211 1.00 87.94 401 TYR A CA 1
ATOM 3022 C C . TYR A 1 401 ? 32.398 0.049 -26.558 1.00 87.94 401 TYR A C 1
ATOM 3024 O O . TYR A 1 401 ? 31.452 -0.739 -26.645 1.00 87.94 401 TYR A O 1
ATOM 3032 N N . ARG A 1 402 ? 32.819 0.754 -27.620 1.00 88.12 402 ARG A N 1
ATOM 3033 C CA . ARG A 1 402 ? 32.197 0.653 -28.950 1.00 88.12 402 ARG A CA 1
ATOM 3034 C C . ARG A 1 402 ? 32.188 -0.791 -29.436 1.00 88.12 402 ARG A C 1
ATOM 3036 O O . ARG A 1 402 ? 33.219 -1.460 -29.507 1.00 88.12 402 ARG A O 1
ATOM 3043 N N . LYS A 1 403 ? 30.996 -1.272 -29.786 1.00 85.25 403 LYS A N 1
ATOM 3044 C CA . LYS A 1 403 ? 30.791 -2.655 -30.238 1.00 85.25 403 LYS A CA 1
ATOM 3045 C C . LYS A 1 403 ? 30.977 -2.838 -31.741 1.00 85.25 403 LYS A C 1
ATOM 3047 O O . LYS A 1 403 ? 31.066 -3.973 -32.194 1.00 85.25 403 LYS A O 1
ATOM 3052 N N . TRP A 1 404 ? 31.033 -1.746 -32.494 1.00 87.81 404 TRP A N 1
ATOM 3053 C CA . TRP A 1 404 ? 31.214 -1.726 -33.941 1.00 87.81 404 TRP A CA 1
ATOM 3054 C C . TRP A 1 404 ? 32.399 -0.849 -34.320 1.00 87.81 404 TRP A C 1
ATOM 3056 O O . TRP A 1 404 ? 32.822 0.026 -33.558 1.00 87.81 404 TRP A O 1
ATOM 3066 N N . ARG A 1 405 ? 32.953 -1.115 -35.500 1.00 86.88 405 ARG A N 1
ATOM 3067 C CA . ARG A 1 405 ? 34.145 -0.447 -36.018 1.00 86.88 405 ARG A CA 1
ATOM 3068 C C . ARG A 1 405 ? 33.770 0.667 -36.994 1.00 86.88 405 ARG A C 1
ATOM 3070 O O . ARG A 1 405 ? 32.772 0.570 -37.702 1.00 86.88 405 ARG A O 1
ATOM 3077 N N . ALA A 1 406 ? 34.603 1.705 -37.065 1.00 82.75 406 ALA A N 1
ATOM 3078 C CA . ALA A 1 406 ? 34.399 2.825 -37.989 1.00 82.75 406 ALA A CA 1
ATOM 3079 C C . ALA A 1 406 ? 34.609 2.436 -39.467 1.00 82.75 406 ALA A C 1
ATOM 3081 O O . ALA A 1 406 ? 34.034 3.052 -40.356 1.00 82.75 406 ALA A O 1
ATOM 3082 N N . ASP A 1 407 ? 35.393 1.386 -39.729 1.00 88.38 407 ASP A N 1
ATOM 3083 C CA . ASP A 1 407 ? 35.648 0.836 -41.067 1.00 88.38 407 ASP A CA 1
ATOM 3084 C C . ASP A 1 407 ? 34.545 -0.124 -41.554 1.00 88.38 407 ASP A C 1
ATOM 3086 O O . ASP A 1 407 ? 34.691 -0.746 -42.603 1.00 88.38 407 ASP A O 1
ATOM 3090 N N . SER A 1 408 ? 33.435 -0.244 -40.810 1.00 89.06 408 SER A N 1
ATOM 3091 C CA . SER A 1 408 ? 32.310 -1.137 -41.120 1.00 89.06 408 SER A CA 1
ATOM 3092 C C . SER A 1 408 ? 32.678 -2.625 -41.192 1.00 89.06 408 SER A C 1
ATOM 3094 O O . SER A 1 408 ? 31.965 -3.397 -41.833 1.00 89.06 408 SER A O 1
ATOM 3096 N N . ARG A 1 409 ? 33.762 -3.056 -40.534 1.00 93.00 409 ARG A N 1
ATOM 3097 C CA . ARG A 1 409 ? 34.091 -4.481 -40.381 1.00 93.00 409 ARG A CA 1
ATOM 3098 C C . ARG A 1 409 ? 33.429 -5.084 -39.141 1.00 93.00 409 ARG A C 1
ATOM 3100 O O . ARG A 1 409 ? 33.266 -4.409 -38.123 1.00 93.00 409 ARG A O 1
ATOM 3107 N N . CYS A 1 410 ? 33.071 -6.360 -39.218 1.00 92.25 410 CYS A N 1
ATOM 3108 C CA . CYS A 1 410 ? 32.385 -7.103 -38.159 1.00 92.25 410 CYS A CA 1
ATOM 3109 C C . CYS A 1 410 ? 32.742 -8.596 -38.202 1.00 92.25 410 CYS A C 1
ATOM 3111 O O . CYS A 1 410 ? 33.381 -9.056 -39.140 1.00 92.25 410 CYS A O 1
ATOM 3113 N N . GLY A 1 411 ? 32.319 -9.372 -37.205 1.00 89.06 411 GLY A N 1
ATOM 3114 C CA . GLY A 1 411 ? 32.585 -10.810 -37.139 1.00 89.06 411 GLY A CA 1
ATOM 3115 C C . GLY A 1 411 ? 33.821 -11.168 -36.309 1.00 89.06 411 GLY A C 1
ATOM 3116 O O . GLY A 1 411 ? 34.422 -10.316 -35.650 1.00 89.06 411 GLY A O 1
ATOM 3117 N N . ALA A 1 412 ? 34.143 -12.462 -36.271 1.00 86.12 412 ALA A N 1
ATOM 3118 C CA . ALA A 1 412 ? 35.209 -13.013 -35.426 1.00 86.12 412 ALA A CA 1
ATOM 3119 C C . ALA A 1 412 ? 36.606 -12.558 -35.860 1.00 86.12 412 ALA A C 1
ATOM 3121 O O . ALA A 1 412 ? 37.444 -12.279 -35.006 1.00 86.12 412 ALA A O 1
ATOM 3122 N N . ASP A 1 413 ? 36.809 -12.387 -37.165 1.00 88.31 413 ASP A N 1
ATOM 3123 C CA . ASP A 1 413 ? 38.084 -11.939 -37.731 1.00 88.31 413 ASP A CA 1
ATOM 3124 C C . ASP A 1 413 ? 38.312 -10.426 -37.565 1.00 88.31 413 ASP A C 1
ATOM 3126 O O . ASP A 1 413 ? 39.431 -9.937 -37.712 1.00 88.31 413 ASP A O 1
ATOM 3130 N N . PHE A 1 414 ? 37.261 -9.671 -37.214 1.00 89.88 414 PHE A N 1
ATOM 3131 C CA . PHE A 1 414 ? 37.299 -8.211 -37.078 1.00 89.88 414 PHE A CA 1
ATOM 3132 C C . PHE A 1 414 ? 36.706 -7.751 -35.738 1.00 89.88 414 PHE A C 1
ATOM 3134 O O . PHE A 1 414 ? 35.663 -7.088 -35.714 1.00 89.88 414 PHE A O 1
ATOM 3141 N N . PRO A 1 415 ? 37.351 -8.070 -34.599 1.00 87.25 415 PRO A N 1
ATOM 3142 C CA . PRO A 1 415 ? 36.889 -7.630 -33.290 1.00 87.25 415 PRO A CA 1
ATOM 3143 C C . PRO A 1 415 ? 36.864 -6.097 -33.178 1.00 87.25 415 PRO A C 1
ATOM 3145 O O . PRO A 1 415 ? 37.705 -5.377 -33.734 1.00 87.25 415 PRO A O 1
ATOM 3148 N N . ALA A 1 416 ? 35.877 -5.600 -32.436 1.00 84.69 416 ALA A N 1
ATOM 3149 C CA . ALA A 1 416 ? 35.759 -4.207 -32.024 1.00 84.69 416 ALA A CA 1
ATOM 3150 C C . ALA A 1 416 ? 36.273 -4.041 -30.579 1.00 84.69 416 ALA A C 1
ATOM 3152 O O . ALA A 1 416 ? 36.225 -5.001 -29.805 1.00 84.69 416 ALA A O 1
ATOM 3153 N N . PRO A 1 417 ? 36.708 -2.836 -30.165 1.00 81.44 417 PRO A N 1
ATOM 3154 C CA . PRO A 1 417 ? 37.242 -2.605 -28.817 1.00 81.44 417 PRO A CA 1
ATOM 3155 C C . PRO A 1 417 ? 36.317 -3.074 -27.679 1.00 81.44 417 PRO A C 1
ATOM 3157 O O . PRO A 1 417 ? 36.784 -3.627 -26.684 1.00 81.44 417 PRO A O 1
ATOM 3160 N N . GLY A 1 418 ? 35.000 -2.921 -27.853 1.00 75.25 418 GLY A N 1
ATOM 3161 C CA . GLY A 1 418 ? 33.974 -3.353 -26.905 1.00 75.25 418 GLY A CA 1
ATOM 3162 C C . GLY A 1 418 ? 33.236 -4.645 -27.269 1.00 75.25 418 GLY A C 1
ATOM 3163 O O . GLY A 1 418 ? 32.272 -4.990 -26.581 1.00 75.25 418 GLY A O 1
ATOM 3164 N N . ALA A 1 419 ? 33.621 -5.352 -28.340 1.00 79.38 419 ALA A N 1
ATOM 3165 C CA . ALA A 1 419 ? 32.972 -6.600 -28.747 1.00 79.38 419 ALA A CA 1
ATOM 3166 C C . ALA A 1 419 ? 33.902 -7.539 -29.534 1.00 79.38 419 ALA A C 1
ATOM 3168 O O . ALA A 1 419 ? 34.427 -7.181 -30.584 1.00 79.38 419 ALA A O 1
ATOM 3169 N N . ASN A 1 420 ? 34.023 -8.780 -29.064 1.00 81.12 420 ASN A N 1
ATOM 3170 C CA . ASN A 1 420 ? 34.701 -9.869 -29.762 1.00 81.12 420 ASN A CA 1
ATOM 3171 C C . ASN A 1 420 ? 33.741 -11.077 -29.831 1.00 81.12 420 ASN A C 1
ATOM 3173 O O . ASN A 1 420 ? 33.490 -11.680 -28.784 1.00 81.12 420 ASN A O 1
ATOM 3177 N N . PRO A 1 421 ? 33.130 -11.402 -30.988 1.00 84.69 421 PRO A N 1
ATOM 3178 C CA . PRO A 1 421 ? 33.339 -10.820 -32.321 1.00 84.69 421 PRO A CA 1
ATOM 3179 C C . PRO A 1 421 ? 32.823 -9.377 -32.455 1.00 84.69 421 PRO A C 1
ATOM 3181 O O . PRO A 1 421 ? 31.913 -8.968 -31.725 1.00 84.69 421 PRO A O 1
ATOM 3184 N N . GLY A 1 422 ? 33.374 -8.625 -33.413 1.00 86.62 422 GLY A N 1
ATOM 3185 C CA . GLY A 1 422 ? 32.917 -7.269 -33.733 1.00 86.62 422 GLY A CA 1
ATOM 3186 C C . GLY A 1 422 ? 31.476 -7.270 -34.248 1.00 86.62 422 GLY A C 1
ATOM 3187 O O . GLY A 1 422 ? 31.052 -8.201 -34.934 1.00 86.62 422 GLY A O 1
ATOM 3188 N N . GLN A 1 423 ? 30.700 -6.249 -33.894 1.00 90.12 423 GLN A N 1
ATOM 3189 C CA . GLN A 1 423 ? 29.274 -6.136 -34.229 1.00 90.12 423 GLN A CA 1
ATOM 3190 C C . GLN A 1 423 ? 29.029 -4.995 -35.221 1.00 90.12 423 GLN A C 1
ATOM 3192 O O . GLN A 1 423 ? 29.921 -4.190 -35.473 1.00 90.12 423 GLN A O 1
ATOM 3197 N N . CYS A 1 424 ? 27.809 -4.910 -35.754 1.00 87.81 424 CYS A N 1
ATOM 3198 C CA . CYS A 1 424 ? 27.337 -3.747 -36.509 1.00 87.81 424 CYS A CA 1
ATOM 3199 C C . CYS A 1 424 ? 26.419 -2.885 -35.639 1.00 87.81 424 CYS A C 1
ATOM 3201 O O . CYS A 1 424 ? 25.766 -3.401 -34.729 1.00 87.81 424 CYS A O 1
ATOM 3203 N N . ASP A 1 425 ? 26.378 -1.575 -35.897 1.00 84.44 425 ASP A N 1
ATOM 3204 C CA . ASP A 1 425 ? 25.509 -0.667 -35.147 1.00 84.44 425 ASP A CA 1
ATOM 3205 C C . ASP A 1 425 ? 24.035 -0.956 -35.485 1.00 84.44 425 ASP A C 1
ATOM 3207 O O . ASP A 1 425 ? 23.610 -0.709 -36.619 1.00 84.44 425 ASP A O 1
ATOM 3211 N N . PRO A 1 426 ? 23.227 -1.433 -34.520 1.00 74.81 426 PRO A N 1
ATOM 3212 C CA . PRO A 1 426 ? 21.836 -1.801 -34.761 1.00 74.81 426 PRO A CA 1
ATOM 3213 C C . PRO A 1 426 ? 20.922 -0.614 -35.102 1.00 74.81 426 PRO A C 1
ATOM 3215 O O . PRO A 1 426 ? 19.786 -0.838 -35.520 1.00 74.81 426 PRO A O 1
ATOM 3218 N N . LYS A 1 427 ? 21.380 0.629 -34.895 1.00 71.50 427 LYS A N 1
ATOM 3219 C CA . LYS A 1 427 ? 20.653 1.866 -35.224 1.00 71.50 427 LYS A CA 1
ATOM 3220 C C . LYS A 1 427 ? 21.136 2.537 -36.516 1.00 71.50 427 LYS A C 1
ATOM 3222 O O . LYS A 1 427 ? 20.534 3.524 -36.930 1.00 71.50 427 LYS A O 1
ATOM 3227 N N . SER A 1 428 ? 22.211 2.035 -37.121 1.00 75.00 428 SER A N 1
ATOM 3228 C CA . SER A 1 428 ? 22.772 2.571 -38.366 1.00 75.00 428 SER A CA 1
ATOM 3229 C C . SER A 1 428 ? 22.002 2.126 -39.613 1.00 75.00 428 SER A C 1
ATOM 3231 O O . SER A 1 428 ? 21.155 1.231 -39.569 1.00 75.00 428 SER A O 1
ATOM 3233 N N . ASP A 1 429 ? 22.370 2.708 -40.754 1.00 73.69 429 ASP A N 1
ATOM 3234 C CA . ASP A 1 429 ? 21.966 2.273 -42.093 1.00 73.69 429 ASP A CA 1
ATOM 3235 C C . ASP A 1 429 ? 22.595 0.929 -42.520 1.00 73.69 429 ASP A C 1
ATOM 3237 O O . ASP A 1 429 ? 22.254 0.410 -43.581 1.00 73.69 429 ASP A O 1
ATOM 3241 N N . ARG A 1 430 ? 23.494 0.341 -41.712 1.00 83.88 430 ARG A N 1
ATOM 3242 C CA . ARG A 1 430 ? 24.229 -0.907 -42.003 1.00 83.88 430 ARG A CA 1
ATOM 3243 C C . ARG A 1 430 ? 24.237 -1.871 -40.808 1.00 83.88 430 ARG A C 1
ATOM 3245 O O . ARG A 1 430 ? 25.297 -2.179 -40.263 1.00 83.88 430 ARG A O 1
ATOM 3252 N N . PRO A 1 431 ? 23.077 -2.366 -40.361 1.00 81.75 431 PRO A N 1
ATOM 3253 C CA . PRO A 1 431 ? 22.965 -2.986 -39.049 1.00 81.75 431 PRO A CA 1
ATOM 3254 C C . PRO A 1 431 ? 23.211 -4.502 -39.044 1.00 81.75 431 PRO A C 1
ATOM 3256 O O . PRO A 1 431 ? 23.045 -5.138 -38.005 1.00 81.75 431 PRO A O 1
ATOM 3259 N N . CYS A 1 432 ? 23.598 -5.102 -40.169 1.00 85.31 432 CYS A N 1
ATOM 3260 C CA . CYS A 1 432 ? 23.793 -6.543 -40.298 1.00 85.31 432 CYS A CA 1
ATOM 3261 C C . CYS A 1 432 ? 25.219 -6.883 -40.722 1.00 85.31 432 CYS A C 1
ATOM 3263 O O . CYS A 1 432 ? 25.795 -6.184 -41.547 1.00 85.31 432 CYS A O 1
ATOM 3265 N N . CYS A 1 433 ? 25.761 -7.978 -40.202 1.00 92.19 433 CYS A N 1
ATOM 3266 C CA . CYS A 1 433 ? 27.086 -8.480 -40.535 1.00 92.19 433 CYS A CA 1
ATOM 3267 C C . CYS A 1 433 ? 27.007 -9.647 -41.520 1.00 92.19 433 CYS A C 1
ATOM 3269 O O . CYS A 1 433 ? 26.366 -10.657 -41.219 1.00 92.19 433 CYS A O 1
ATOM 3271 N N . SER A 1 434 ? 27.687 -9.518 -42.660 1.00 91.75 434 SER A N 1
ATOM 3272 C CA . SER A 1 434 ? 27.868 -10.611 -43.616 1.00 91.75 434 SER A CA 1
ATOM 3273 C C . SER A 1 434 ? 28.867 -11.655 -43.113 1.00 91.75 434 SER A C 1
ATOM 3275 O O . SER A 1 434 ? 29.668 -11.402 -42.210 1.00 91.75 434 SER A O 1
ATOM 3277 N N . THR A 1 435 ? 28.864 -12.827 -43.745 1.00 89.69 435 THR A N 1
ATOM 3278 C CA . THR A 1 435 ? 29.868 -13.878 -43.518 1.00 89.69 435 THR A CA 1
ATOM 3279 C C . THR A 1 435 ? 31.288 -13.444 -43.893 1.00 89.69 435 THR A C 1
ATOM 3281 O O . THR A 1 435 ? 32.247 -13.950 -43.325 1.00 89.69 435 THR A O 1
ATOM 3284 N N . GLU A 1 436 ? 31.431 -12.461 -44.787 1.00 90.94 436 GLU A N 1
ATOM 3285 C CA . GLU A 1 436 ? 32.717 -11.853 -45.168 1.00 90.94 436 GLU A CA 1
ATOM 3286 C C . GLU A 1 436 ? 33.199 -10.772 -44.177 1.00 90.94 436 GLU A C 1
ATOM 3288 O O . GLU A 1 436 ? 34.245 -10.143 -44.372 1.00 90.94 436 GLU A O 1
ATOM 3293 N N . GLY A 1 437 ? 32.435 -10.529 -43.109 1.00 91.62 437 GLY A N 1
ATOM 3294 C CA . GLY A 1 437 ? 32.808 -9.608 -42.042 1.00 91.62 437 GLY A CA 1
ATOM 3295 C C . GLY A 1 437 ? 32.636 -8.135 -42.404 1.00 91.62 437 GLY A C 1
ATOM 3296 O O . GLY A 1 437 ? 33.457 -7.301 -42.006 1.00 91.62 437 GLY A O 1
ATOM 3297 N N . TRP A 1 438 ? 31.578 -7.808 -43.151 1.00 93.31 438 TRP A N 1
ATOM 3298 C CA . TRP A 1 438 ? 31.190 -6.437 -43.490 1.00 93.31 438 TRP A CA 1
ATOM 3299 C C . TRP A 1 438 ? 29.808 -6.082 -42.951 1.00 93.31 438 TRP A C 1
ATOM 3301 O O . TRP A 1 438 ? 28.882 -6.891 -42.995 1.00 93.31 438 TRP A O 1
ATOM 3311 N N . CYS A 1 439 ? 29.663 -4.849 -42.470 1.00 91.50 439 CYS A N 1
ATOM 3312 C CA . CYS A 1 439 ? 28.386 -4.284 -42.065 1.00 91.50 439 CYS A CA 1
ATOM 3313 C C . CYS A 1 439 ? 27.617 -3.737 -43.273 1.00 91.50 439 CYS A C 1
ATOM 3315 O O . CYS A 1 439 ? 28.115 -2.889 -44.017 1.00 91.50 439 CYS A O 1
ATOM 3317 N N . GLY A 1 440 ? 26.369 -4.172 -43.428 1.00 84.31 440 GLY A N 1
ATOM 3318 C CA . GLY A 1 440 ? 25.464 -3.738 -44.487 1.00 84.31 440 GLY A CA 1
ATOM 3319 C C . GLY A 1 440 ? 23.996 -3.946 -44.119 1.00 84.31 440 GLY A C 1
ATOM 3320 O O . GLY A 1 440 ? 23.669 -4.419 -43.034 1.00 84.31 440 GLY A O 1
ATOM 3321 N N . ALA A 1 441 ? 23.098 -3.565 -45.027 1.00 73.88 441 ALA A N 1
ATOM 3322 C CA . ALA A 1 441 ? 21.646 -3.707 -44.857 1.00 73.88 441 ALA A CA 1
ATOM 3323 C C . ALA A 1 441 ? 20.973 -4.563 -45.943 1.00 73.88 441 ALA A C 1
ATOM 3325 O O . ALA A 1 441 ? 19.754 -4.738 -45.923 1.00 73.88 441 ALA A O 1
ATOM 3326 N N . SER A 1 442 ? 21.738 -5.089 -46.906 1.00 74.12 442 SER A N 1
ATOM 3327 C CA . SER A 1 442 ? 21.184 -5.914 -47.982 1.00 74.12 442 SER A CA 1
ATOM 3328 C C . SER A 1 442 ? 20.893 -7.345 -47.516 1.00 74.12 442 SER A C 1
ATOM 3330 O O . SER A 1 442 ? 21.382 -7.791 -46.478 1.00 74.12 442 SER A O 1
ATOM 3332 N N . ALA A 1 443 ? 20.131 -8.104 -48.308 1.00 65.88 443 ALA A N 1
ATOM 3333 C CA . ALA A 1 443 ? 19.847 -9.518 -48.038 1.00 65.88 443 ALA A CA 1
ATOM 3334 C C . ALA A 1 443 ? 21.129 -10.362 -47.867 1.00 65.88 443 ALA A C 1
ATOM 3336 O O . ALA A 1 443 ? 21.201 -11.209 -46.980 1.00 65.88 443 ALA A O 1
ATOM 3337 N N . ALA A 1 444 ? 22.183 -10.057 -48.634 1.00 71.62 444 ALA A N 1
ATOM 3338 C CA . ALA A 1 444 ? 23.498 -10.696 -48.511 1.00 71.62 444 ALA A CA 1
ATOM 3339 C C . ALA A 1 444 ? 24.214 -10.412 -47.172 1.00 71.62 444 ALA A C 1
ATOM 3341 O O . ALA A 1 444 ? 25.200 -11.068 -46.864 1.00 71.62 444 ALA A O 1
ATOM 3342 N N . HIS A 1 445 ? 23.728 -9.446 -46.385 1.00 80.50 445 HIS A N 1
ATOM 3343 C CA . HIS A 1 445 ? 24.261 -9.088 -45.066 1.00 80.50 445 HIS A CA 1
ATOM 3344 C C . HIS A 1 445 ? 23.308 -9.453 -43.922 1.00 80.50 445 HIS A C 1
ATOM 3346 O O . HIS A 1 445 ? 23.765 -9.719 -42.817 1.00 80.50 445 HIS A O 1
ATOM 3352 N N . CYS A 1 446 ? 21.992 -9.440 -44.153 1.00 74.00 446 CYS A N 1
ATOM 3353 C CA . CYS A 1 446 ? 20.989 -9.624 -43.097 1.00 74.00 446 CYS A CA 1
ATOM 3354 C C . CYS A 1 446 ? 20.299 -10.992 -43.113 1.00 74.00 446 CYS A C 1
ATOM 3356 O O . CYS A 1 446 ? 19.761 -11.404 -42.090 1.00 74.00 446 CYS A O 1
ATOM 3358 N N . THR A 1 447 ? 20.254 -11.673 -44.259 1.00 65.06 447 THR A N 1
ATOM 3359 C CA . THR A 1 447 ? 19.429 -12.880 -44.448 1.00 65.06 447 THR A CA 1
ATOM 3360 C C . THR A 1 447 ? 20.186 -14.030 -45.111 1.00 65.06 447 THR A C 1
ATOM 3362 O O . THR A 1 447 ? 19.553 -14.981 -45.562 1.00 65.06 447 THR A O 1
ATOM 3365 N N . CYS A 1 448 ? 21.514 -13.945 -45.213 1.00 73.06 448 CYS A N 1
ATOM 3366 C CA . CYS A 1 448 ? 22.335 -15.056 -45.685 1.00 73.06 448 CYS A CA 1
ATOM 3367 C C . CYS A 1 448 ? 22.530 -16.112 -44.588 1.00 73.06 448 CYS A C 1
ATOM 3369 O O . CYS A 1 448 ? 22.415 -15.812 -43.397 1.00 73.06 448 CYS A O 1
ATOM 3371 N N . ASP A 1 449 ? 22.854 -17.341 -44.982 1.00 74.62 449 ASP A N 1
ATOM 3372 C CA . ASP A 1 449 ? 23.252 -18.370 -44.025 1.00 74.62 449 ASP A CA 1
ATOM 3373 C C . ASP A 1 449 ? 24.579 -17.967 -43.359 1.00 74.62 449 ASP A C 1
ATOM 3375 O O . ASP A 1 449 ? 25.558 -17.663 -44.040 1.00 74.62 449 ASP A O 1
ATOM 3379 N N . GLY A 1 450 ? 24.585 -17.861 -42.029 1.00 74.94 450 GLY A N 1
ATOM 3380 C CA . GLY A 1 450 ? 25.711 -17.324 -41.252 1.00 74.94 450 GLY A CA 1
ATOM 3381 C C . GLY A 1 450 ? 25.768 -15.793 -41.101 1.00 74.94 450 GLY A C 1
ATOM 3382 O O . GLY A 1 450 ? 26.609 -15.300 -40.347 1.00 74.94 450 GLY A O 1
ATOM 3383 N N . CYS A 1 451 ? 24.874 -15.028 -41.738 1.00 83.69 451 CYS A N 1
ATOM 3384 C CA . CYS A 1 451 ? 24.746 -13.586 -41.503 1.00 83.69 451 CYS A CA 1
ATOM 3385 C C . CYS A 1 451 ? 24.186 -13.281 -40.105 1.00 83.69 451 CYS A C 1
ATOM 3387 O O . CYS A 1 451 ? 23.363 -14.024 -39.568 1.00 83.69 451 CYS A O 1
ATOM 3389 N N . LYS A 1 452 ? 24.568 -12.136 -39.529 1.00 82.75 452 LYS A N 1
ATOM 3390 C CA . LYS A 1 452 ? 24.085 -11.698 -38.212 1.00 82.75 452 LYS A CA 1
ATOM 3391 C C . LYS A 1 452 ? 23.455 -10.310 -38.272 1.00 82.75 452 LYS A C 1
ATOM 3393 O O . LYS A 1 452 ? 24.161 -9.314 -38.374 1.00 82.75 452 LYS A O 1
ATOM 3398 N N . ASP A 1 453 ? 22.131 -10.240 -38.175 1.00 76.56 453 ASP A N 1
ATOM 3399 C CA . ASP A 1 453 ? 21.378 -8.982 -38.088 1.00 76.56 453 ASP A CA 1
ATOM 3400 C C . ASP A 1 453 ? 21.325 -8.487 -36.633 1.00 76.56 453 ASP A C 1
ATOM 3402 O O . ASP A 1 453 ? 20.904 -9.222 -35.738 1.00 76.56 453 ASP A O 1
ATOM 3406 N N . PHE A 1 454 ? 21.777 -7.256 -36.381 1.00 74.88 454 PHE A N 1
ATOM 3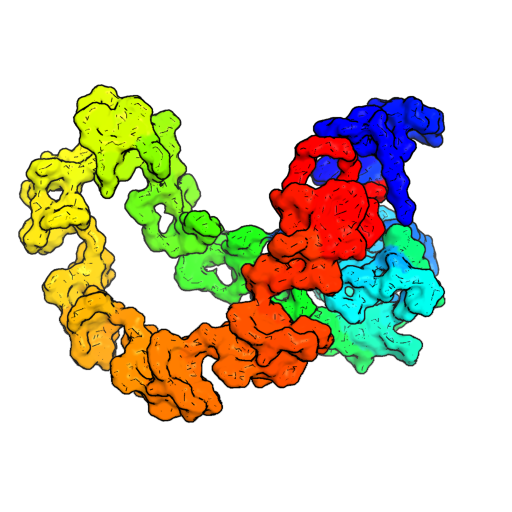407 C CA . PHE A 1 454 ? 21.790 -6.667 -35.041 1.00 74.88 454 PHE A CA 1
ATOM 3408 C C . PHE A 1 454 ? 20.566 -5.780 -34.763 1.00 74.88 454 PHE A C 1
ATOM 3410 O O . PHE A 1 454 ? 20.375 -5.367 -33.615 1.00 74.88 454 PHE A O 1
ATOM 3417 N N . ARG A 1 455 ? 19.703 -5.506 -35.756 1.00 68.69 455 ARG A N 1
ATOM 3418 C CA . ARG A 1 455 ? 18.460 -4.749 -35.540 1.00 68.69 455 ARG A CA 1
ATOM 3419 C C . ARG A 1 455 ? 17.529 -5.500 -34.588 1.00 68.69 455 ARG A C 1
ATOM 3421 O O . ARG A 1 455 ? 17.348 -6.709 -34.718 1.00 68.69 455 ARG A O 1
ATOM 3428 N N . PRO A 1 456 ? 16.814 -4.797 -33.701 1.00 63.22 456 PRO A N 1
ATOM 3429 C CA . PRO A 1 456 ? 15.685 -5.396 -33.003 1.00 63.22 456 PRO A CA 1
ATOM 3430 C C . PRO A 1 456 ? 14.487 -5.505 -33.967 1.00 63.22 456 PRO A C 1
ATOM 3432 O O . PRO A 1 456 ? 13.725 -4.551 -34.079 1.00 63.22 456 PRO A O 1
ATOM 3435 N N . ALA A 1 457 ? 14.297 -6.617 -34.695 1.00 58.69 457 ALA A N 1
ATOM 3436 C CA . ALA A 1 457 ? 13.283 -6.652 -35.771 1.00 58.69 457 ALA A CA 1
ATOM 3437 C C . ALA A 1 457 ? 12.294 -7.833 -35.723 1.00 58.69 457 ALA A C 1
ATOM 3439 O O . ALA A 1 457 ? 12.595 -8.942 -36.145 1.00 58.69 457 ALA A O 1
ATOM 3440 N N . LYS A 1 458 ? 11.057 -7.564 -35.277 1.00 65.00 458 LYS A N 1
ATOM 3441 C CA . LYS A 1 458 ? 9.951 -8.537 -35.121 1.00 65.00 458 LYS A CA 1
ATOM 3442 C C . LYS A 1 458 ? 9.188 -8.879 -36.409 1.00 65.00 458 LYS A C 1
ATOM 3444 O O . LYS A 1 458 ? 8.337 -9.761 -36.393 1.00 65.00 458 LYS A O 1
ATOM 3449 N N . TRP A 1 459 ? 9.459 -8.194 -37.508 1.00 74.00 459 TRP A N 1
ATOM 3450 C CA . TRP A 1 459 ? 8.755 -8.359 -38.779 1.00 74.00 459 TRP A CA 1
ATOM 3451 C C . TRP A 1 459 ? 9.760 -8.447 -39.921 1.00 74.00 459 TRP A C 1
ATOM 3453 O O . TRP A 1 459 ? 10.871 -7.920 -39.827 1.00 74.00 459 TRP A O 1
ATOM 3463 N N . ARG A 1 460 ? 9.391 -9.164 -40.984 1.00 74.31 460 ARG A N 1
ATOM 3464 C CA . ARG A 1 460 ? 10.261 -9.395 -42.141 1.00 74.31 460 ARG A CA 1
ATOM 3465 C C . ARG A 1 460 ? 9.965 -8.382 -43.241 1.00 74.31 460 ARG A C 1
ATOM 3467 O O . ARG A 1 460 ? 8.813 -8.034 -43.483 1.00 74.31 460 ARG A O 1
ATOM 3474 N N . ALA A 1 461 ? 11.006 -7.947 -43.943 1.00 59.12 461 ALA A N 1
ATOM 3475 C CA . ALA A 1 461 ? 10.872 -7.008 -45.057 1.00 59.12 461 ALA A CA 1
ATOM 3476 C C . ALA A 1 461 ? 10.130 -7.607 -46.270 1.00 59.12 461 ALA A C 1
ATOM 3478 O O . ALA A 1 461 ? 9.531 -6.871 -47.045 1.00 59.12 461 ALA A O 1
ATOM 3479 N N . ASP A 1 462 ? 10.119 -8.936 -46.413 1.00 71.88 462 ASP A N 1
ATOM 3480 C CA . ASP A 1 462 ? 9.400 -9.656 -47.474 1.00 71.88 462 ASP A CA 1
ATOM 3481 C C . ASP A 1 462 ? 7.897 -9.817 -47.189 1.00 71.88 462 ASP A C 1
ATOM 3483 O O . ASP A 1 462 ? 7.208 -10.540 -47.904 1.00 71.88 462 ASP A O 1
ATOM 3487 N N . SER A 1 463 ? 7.377 -9.140 -46.156 1.00 75.69 463 SER A N 1
ATOM 3488 C CA . SER A 1 463 ? 5.980 -9.241 -45.724 1.00 75.69 463 SER A CA 1
ATOM 3489 C C . SER A 1 463 ? 5.564 -10.670 -45.365 1.00 75.69 463 SER A C 1
ATOM 3491 O O . SER A 1 463 ? 4.377 -10.981 -45.403 1.00 75.69 463 SER A O 1
ATOM 3493 N N . ARG A 1 464 ? 6.513 -11.546 -45.009 1.00 82.50 464 ARG A N 1
ATOM 3494 C CA . ARG A 1 464 ? 6.203 -12.879 -44.492 1.00 82.50 464 ARG A CA 1
ATOM 3495 C C . ARG A 1 464 ? 6.051 -12.863 -42.977 1.00 82.50 464 ARG A C 1
ATOM 3497 O O . ARG A 1 464 ? 6.812 -12.216 -42.249 1.00 82.50 464 ARG A O 1
ATOM 3504 N N . CYS A 1 465 ? 5.070 -13.606 -42.500 1.00 84.38 465 CYS A N 1
ATOM 3505 C CA . CYS A 1 465 ? 4.678 -13.700 -41.098 1.00 84.38 465 CYS A CA 1
ATOM 3506 C C . CYS A 1 465 ? 4.274 -15.134 -40.757 1.00 84.38 465 CYS A C 1
ATOM 3508 O O . CYS A 1 465 ? 4.038 -15.934 -41.650 1.00 84.38 465 CYS A O 1
ATOM 3510 N N . GLY A 1 466 ? 4.146 -15.475 -39.480 1.00 79.31 466 GLY A N 1
ATOM 3511 C CA . GLY A 1 466 ? 3.668 -16.805 -39.092 1.00 79.31 466 GLY A CA 1
ATOM 3512 C C . GLY A 1 466 ? 4.777 -17.851 -38.951 1.00 79.31 466 GLY A C 1
ATOM 3513 O O . GLY A 1 466 ? 5.960 -17.542 -39.034 1.00 79.31 466 GLY A O 1
ATOM 3514 N N . ALA A 1 467 ? 4.378 -19.073 -38.589 1.00 69.94 467 ALA A N 1
ATOM 3515 C CA . ALA A 1 467 ? 5.263 -20.126 -38.063 1.00 69.94 467 ALA A CA 1
ATOM 3516 C C . ALA A 1 467 ? 6.381 -20.546 -39.022 1.00 69.94 467 ALA A C 1
ATOM 3518 O O . ALA A 1 467 ? 7.470 -20.883 -38.566 1.00 69.94 467 ALA A O 1
ATOM 3519 N N . ASP A 1 468 ? 6.131 -20.449 -40.324 1.00 76.06 468 ASP A N 1
ATOM 3520 C CA . ASP A 1 468 ? 7.058 -20.897 -41.362 1.00 76.06 468 ASP A CA 1
ATOM 3521 C C . ASP A 1 468 ? 8.072 -19.812 -41.773 1.00 76.06 468 ASP A C 1
ATOM 3523 O O . ASP A 1 468 ? 8.959 -20.060 -42.590 1.00 76.06 468 ASP A O 1
ATOM 3527 N N . PHE A 1 469 ? 7.971 -18.603 -41.201 1.00 73.31 469 PHE A N 1
ATOM 3528 C CA . PHE A 1 469 ? 8.807 -17.455 -41.556 1.00 73.31 469 PHE A CA 1
ATOM 3529 C C . PHE A 1 469 ? 9.305 -16.733 -40.295 1.00 73.31 469 PHE A C 1
ATOM 3531 O O . PHE A 1 469 ? 8.526 -16.292 -39.458 1.00 73.31 469 PHE A O 1
ATOM 3538 N N . SER A 1 470 ? 10.623 -16.592 -40.132 1.00 68.75 470 SER A N 1
ATOM 3539 C CA . SER A 1 470 ? 11.235 -16.018 -38.915 1.00 68.75 470 SER A CA 1
ATOM 3540 C C . SER A 1 470 ? 11.808 -14.615 -39.151 1.00 68.75 470 SER A C 1
ATOM 3542 O O . SER A 1 470 ? 12.385 -14.362 -40.202 1.00 68.75 470 SER A O 1
ATOM 3544 N N . ALA A 1 471 ? 11.708 -13.689 -38.195 1.00 57.53 471 ALA A N 1
ATOM 3545 C CA . ALA A 1 471 ? 12.345 -12.366 -38.260 1.00 57.53 471 ALA A CA 1
ATOM 3546 C C . ALA A 1 471 ? 13.462 -12.238 -37.202 1.00 57.53 471 ALA A C 1
ATOM 3548 O O . ALA A 1 471 ? 13.363 -12.908 -36.170 1.00 57.53 471 ALA A O 1
ATOM 3549 N N . PRO A 1 472 ? 14.463 -11.344 -37.384 1.00 53.75 472 PRO A N 1
ATOM 3550 C CA . PRO A 1 472 ? 15.584 -11.113 -36.447 1.00 53.75 472 PRO A CA 1
ATOM 3551 C C . PRO A 1 472 ? 15.218 -10.733 -34.990 1.00 53.75 472 PRO A C 1
ATOM 3553 O O . PRO A 1 472 ? 16.089 -10.529 -34.151 1.00 53.75 472 PRO A O 1
ATOM 3556 N N . GLY A 1 473 ? 13.928 -10.650 -34.663 1.00 55.59 473 GLY A N 1
ATOM 3557 C CA . GLY A 1 473 ? 13.356 -10.286 -33.370 1.00 55.59 473 GLY A CA 1
ATOM 3558 C C . GLY A 1 473 ? 11.967 -10.881 -33.083 1.00 55.59 473 GLY A C 1
ATOM 3559 O O . GLY A 1 473 ? 11.415 -10.578 -32.027 1.00 55.59 473 GLY A O 1
ATOM 3560 N N . ALA A 1 474 ? 11.391 -11.722 -33.958 1.00 53.88 474 ALA A N 1
ATOM 3561 C CA . ALA A 1 474 ? 10.201 -12.532 -33.647 1.00 53.88 474 ALA A CA 1
ATOM 3562 C C . ALA A 1 474 ? 10.150 -13.817 -34.490 1.00 53.88 474 ALA A C 1
ATOM 3564 O O . ALA A 1 474 ? 10.279 -13.767 -35.714 1.00 53.88 474 ALA A O 1
ATOM 3565 N N . ASN A 1 475 ? 9.931 -14.956 -33.825 1.00 59.09 475 ASN A N 1
ATOM 3566 C CA . ASN A 1 475 ? 9.712 -16.257 -34.455 1.00 59.09 475 ASN A CA 1
ATOM 3567 C C . ASN A 1 475 ? 8.504 -16.950 -33.789 1.00 59.09 475 ASN A C 1
ATOM 3569 O O . ASN A 1 475 ? 8.624 -17.355 -32.629 1.00 59.09 475 ASN A O 1
ATOM 3573 N N . PRO A 1 476 ? 7.332 -17.037 -34.443 1.00 66.44 476 PRO A N 1
ATOM 3574 C CA . PRO A 1 476 ? 7.046 -16.612 -35.819 1.00 66.44 476 PRO A CA 1
ATOM 3575 C C . PRO A 1 476 ? 7.221 -15.110 -36.056 1.00 66.44 476 PRO A C 1
ATOM 3577 O O . PRO A 1 476 ? 6.992 -14.312 -35.140 1.00 66.44 476 PRO A O 1
ATOM 3580 N N . SER A 1 477 ? 7.588 -14.716 -37.279 1.00 70.75 477 SER A N 1
ATOM 3581 C CA . SER A 1 477 ? 7.616 -13.301 -37.644 1.00 70.75 477 SER A CA 1
ATOM 3582 C C . SER A 1 477 ? 6.217 -12.697 -37.586 1.00 70.75 477 SER A C 1
ATOM 3584 O O . SER A 1 477 ? 5.207 -13.348 -37.861 1.00 70.75 477 SER A O 1
ATOM 3586 N N . GLN A 1 478 ? 6.157 -11.438 -37.172 1.00 83.00 478 GLN A N 1
ATOM 3587 C CA . GLN A 1 478 ? 4.925 -10.664 -37.066 1.00 83.00 478 GLN A CA 1
ATOM 3588 C C . GLN A 1 478 ? 4.794 -9.727 -38.266 1.00 83.00 478 GLN A C 1
ATOM 3590 O O . GLN A 1 478 ? 5.759 -9.506 -38.999 1.00 83.00 478 GLN A O 1
ATOM 3595 N N . CYS A 1 479 ? 3.603 -9.163 -38.447 1.00 79.69 479 CYS A N 1
ATOM 3596 C CA . CYS A 1 479 ? 3.398 -8.037 -39.351 1.00 79.69 479 CYS A CA 1
ATOM 3597 C C . CYS A 1 479 ? 3.555 -6.731 -38.581 1.00 79.69 479 CYS A C 1
ATOM 3599 O O . CYS A 1 479 ? 3.224 -6.677 -37.396 1.00 79.69 479 CYS A O 1
ATOM 3601 N N . ASP A 1 480 ? 4.071 -5.692 -39.236 1.00 77.69 480 ASP A N 1
ATOM 3602 C CA . ASP A 1 480 ? 4.210 -4.384 -38.603 1.00 77.69 480 ASP A CA 1
ATOM 3603 C C . ASP A 1 480 ? 2.808 -3.819 -38.288 1.00 77.69 480 ASP A C 1
ATOM 3605 O O . ASP A 1 480 ? 2.048 -3.526 -39.220 1.00 77.69 480 ASP A O 1
ATOM 3609 N N . PRO A 1 481 ? 2.453 -3.655 -36.998 1.00 64.81 481 PRO A N 1
ATOM 3610 C CA . PRO A 1 481 ? 1.123 -3.227 -36.565 1.00 64.81 481 PRO A CA 1
ATOM 3611 C C . PRO A 1 481 ? 0.753 -1.800 -36.993 1.00 64.81 481 PRO A C 1
ATOM 3613 O O . PRO A 1 481 ? -0.418 -1.425 -36.901 1.00 64.81 481 PRO A O 1
ATOM 3616 N N . LEU A 1 482 ? 1.737 -1.002 -37.417 1.00 56.38 482 LEU A N 1
ATOM 3617 C CA . LEU A 1 482 ? 1.572 0.380 -37.864 1.00 56.38 482 LEU A CA 1
ATOM 3618 C C . LEU A 1 482 ? 1.700 0.532 -39.391 1.00 56.38 482 LEU A C 1
ATOM 3620 O O . LEU A 1 482 ? 1.576 1.648 -39.894 1.00 56.38 482 LEU A O 1
ATOM 3624 N N . SER A 1 483 ? 1.928 -0.564 -40.122 1.00 60.62 483 SER A N 1
ATOM 3625 C CA . SER A 1 483 ? 2.035 -0.563 -41.588 1.00 60.62 483 SER A CA 1
ATOM 3626 C C . SER A 1 483 ? 0.677 -0.619 -42.300 1.00 60.62 483 SER A C 1
ATOM 3628 O O . SER A 1 483 ? -0.370 -0.856 -41.695 1.00 60.62 483 SER A O 1
ATOM 3630 N N . ASP A 1 484 ? 0.709 -0.470 -43.628 1.00 62.84 484 ASP A N 1
ATOM 3631 C CA . ASP A 1 484 ? -0.420 -0.710 -44.533 1.00 62.84 484 ASP A CA 1
ATOM 3632 C C . ASP A 1 484 ? -0.796 -2.201 -44.651 1.00 62.84 484 ASP A C 1
ATOM 3634 O O . ASP A 1 484 ? -1.782 -2.535 -45.308 1.00 62.84 484 ASP A O 1
ATOM 3638 N N . ARG A 1 485 ? -0.038 -3.105 -44.009 1.00 74.12 485 ARG A N 1
ATOM 3639 C CA . ARG A 1 485 ? -0.218 -4.567 -44.040 1.00 74.12 485 ARG A CA 1
ATOM 3640 C C . ARG A 1 485 ? -0.095 -5.197 -42.645 1.00 74.12 485 ARG A C 1
ATOM 3642 O O . ARG A 1 485 ? 0.775 -6.033 -42.411 1.00 74.12 485 ARG A O 1
ATOM 3649 N N . PRO A 1 486 ? -0.953 -4.823 -41.689 1.00 75.81 486 PRO A N 1
ATOM 3650 C CA . PRO A 1 486 ? -0.729 -5.122 -40.280 1.00 75.81 486 PRO A CA 1
ATOM 3651 C C . PRO A 1 486 ? -1.274 -6.485 -39.831 1.00 75.81 486 PRO A C 1
ATOM 3653 O O . PRO A 1 486 ? -1.239 -6.784 -38.640 1.00 75.81 486 PRO A O 1
ATOM 3656 N N . CYS A 1 487 ? -1.794 -7.314 -40.738 1.00 81.88 487 CYS A N 1
ATOM 3657 C CA . CYS A 1 487 ? -2.412 -8.595 -40.405 1.00 81.88 487 CYS A CA 1
ATOM 3658 C C . CYS A 1 487 ? -1.720 -9.756 -41.114 1.00 81.88 487 CYS A C 1
ATOM 3660 O O . CYS A 1 487 ? -1.410 -9.659 -42.296 1.00 81.88 487 CYS A O 1
ATOM 3662 N N . CYS A 1 488 ? -1.529 -10.862 -40.405 1.00 89.88 488 CYS A N 1
ATOM 3663 C CA . CYS A 1 488 ? -0.928 -12.082 -40.913 1.00 89.88 488 CYS A CA 1
ATOM 3664 C C . CYS A 1 488 ? -1.989 -13.101 -41.334 1.00 89.88 488 CYS A C 1
ATOM 3666 O O . CYS A 1 488 ? -2.802 -13.518 -40.504 1.00 89.88 488 CYS A O 1
ATOM 3668 N N . SER A 1 489 ? -1.946 -13.524 -42.598 1.00 91.12 489 SER A N 1
ATOM 3669 C CA . SER A 1 489 ? -2.771 -14.613 -43.119 1.00 91.12 489 SER A CA 1
ATOM 3670 C C . SER A 1 489 ? -2.288 -15.984 -42.643 1.00 91.12 489 SER A C 1
ATOM 3672 O O . SER A 1 489 ? -1.158 -16.152 -42.180 1.00 91.12 489 SER A O 1
ATOM 3674 N N . THR A 1 490 ? -3.139 -16.994 -42.807 1.00 87.00 490 THR A N 1
ATOM 3675 C CA . THR A 1 490 ? -2.787 -18.401 -42.567 1.00 87.00 490 THR A CA 1
ATOM 3676 C C . THR A 1 490 ? -1.690 -18.916 -43.505 1.00 87.00 490 THR A C 1
ATOM 3678 O O . THR A 1 490 ? -0.967 -19.832 -43.135 1.00 87.00 490 THR A O 1
ATOM 3681 N N . GLU A 1 491 ? -1.507 -18.295 -44.675 1.00 87.00 491 GLU A N 1
ATOM 3682 C CA . GLU A 1 491 ? -0.437 -18.602 -45.643 1.00 87.00 491 GLU A CA 1
ATOM 3683 C C . GLU A 1 491 ? 0.891 -17.882 -45.335 1.00 87.00 491 GLU A C 1
ATOM 3685 O O . GLU A 1 491 ? 1.870 -17.976 -46.083 1.00 87.00 491 GLU A O 1
ATOM 3690 N N . GLY A 1 492 ? 0.927 -17.133 -44.232 1.00 87.81 492 GLY A N 1
ATOM 3691 C CA . GLY A 1 492 ? 2.124 -16.467 -43.749 1.00 87.81 492 GLY A CA 1
ATOM 3692 C C . GLY A 1 492 ? 2.499 -15.213 -44.530 1.00 87.81 492 GLY A C 1
ATOM 3693 O O . GLY A 1 492 ? 3.685 -14.949 -44.747 1.00 87.81 492 GLY A O 1
ATOM 3694 N N . TRP A 1 493 ? 1.493 -14.438 -44.946 1.00 88.62 493 TRP A N 1
ATOM 3695 C CA . TRP A 1 493 ? 1.659 -13.147 -45.612 1.00 88.62 493 TRP A CA 1
ATOM 3696 C C . TRP A 1 493 ? 1.020 -12.008 -44.823 1.00 88.62 493 TRP A C 1
ATOM 3698 O O . TRP A 1 493 ? -0.072 -12.141 -44.273 1.00 88.62 493 TRP A O 1
ATOM 3708 N N . CYS A 1 494 ? 1.700 -10.868 -44.801 1.00 86.31 494 CYS A N 1
ATOM 3709 C CA . CYS A 1 494 ? 1.207 -9.627 -44.235 1.00 86.31 494 CYS A CA 1
ATOM 3710 C C . CYS A 1 494 ? 0.326 -8.884 -45.241 1.00 86.31 494 CYS A C 1
ATOM 3712 O O . CYS A 1 494 ? 0.756 -8.578 -46.355 1.00 86.31 494 CYS A O 1
ATOM 3714 N N . GLY A 1 495 ? -0.890 -8.536 -44.827 1.00 82.44 495 GLY A N 1
ATOM 3715 C CA . GLY A 1 495 ? -1.856 -7.782 -45.619 1.00 82.44 495 GLY A CA 1
ATOM 3716 C C . GLY A 1 495 ? -2.883 -7.057 -44.751 1.00 82.44 495 GLY A C 1
ATOM 3717 O O . GLY A 1 495 ? -2.840 -7.114 -43.524 1.00 82.44 495 GLY A O 1
ATOM 3718 N N . ALA A 1 496 ? -3.806 -6.342 -45.393 1.00 71.12 496 ALA A N 1
ATOM 3719 C CA . ALA A 1 496 ? -4.853 -5.562 -44.719 1.00 71.12 496 ALA A CA 1
ATOM 3720 C C . ALA A 1 496 ? -6.283 -5.934 -45.147 1.00 71.12 496 ALA A C 1
ATOM 3722 O O . ALA A 1 496 ? -7.248 -5.303 -44.713 1.00 71.12 496 ALA A O 1
ATOM 3723 N N . THR A 1 497 ? -6.441 -6.943 -46.009 1.00 77.38 497 THR A N 1
ATOM 3724 C CA . THR A 1 497 ? -7.754 -7.377 -46.508 1.00 77.38 497 THR A CA 1
ATOM 3725 C C . THR A 1 497 ? -8.435 -8.340 -45.531 1.00 77.38 497 THR A C 1
ATOM 3727 O O . THR A 1 497 ? -7.806 -8.867 -44.614 1.00 77.38 497 THR A O 1
ATOM 3730 N N . ALA A 1 498 ? -9.726 -8.620 -45.733 1.00 70.25 498 ALA A N 1
ATOM 3731 C CA . ALA A 1 498 ? -10.475 -9.580 -44.913 1.00 70.25 498 ALA A CA 1
ATOM 3732 C C . ALA A 1 498 ? -9.816 -10.977 -44.869 1.00 70.25 498 ALA A C 1
ATOM 3734 O O . ALA A 1 498 ? -9.780 -11.613 -43.818 1.00 70.25 498 ALA A O 1
ATOM 3735 N N . ALA A 1 499 ? -9.201 -11.404 -45.977 1.00 73.06 499 ALA A N 1
ATOM 3736 C CA . ALA A 1 499 ? -8.444 -12.655 -46.064 1.00 73.06 499 ALA A CA 1
ATOM 3737 C C . ALA A 1 499 ? -7.174 -12.682 -45.186 1.00 73.06 499 ALA A C 1
ATOM 3739 O O . ALA A 1 499 ? -6.617 -13.748 -44.961 1.00 73.06 499 ALA A O 1
ATOM 3740 N N . HIS A 1 500 ? -6.725 -11.525 -44.691 1.00 79.94 500 HIS A N 1
ATOM 3741 C CA . HIS A 1 500 ? -5.549 -11.386 -43.828 1.00 79.94 500 HIS A CA 1
ATOM 3742 C C . HIS A 1 500 ? -5.912 -11.010 -42.386 1.00 79.94 500 HIS A C 1
ATOM 3744 O O . HIS A 1 500 ? -5.199 -11.390 -41.466 1.00 79.94 500 HIS A O 1
ATOM 3750 N N . CYS A 1 501 ? -6.992 -10.252 -42.169 1.00 71.69 501 CYS A N 1
ATOM 3751 C CA . CYS A 1 501 ? -7.337 -9.714 -40.847 1.00 71.69 501 CYS A CA 1
ATOM 3752 C C . CYS A 1 501 ? -8.529 -10.401 -40.171 1.00 71.69 501 CYS A C 1
ATOM 3754 O O . CYS A 1 501 ? -8.686 -10.276 -38.961 1.00 71.69 501 CYS A O 1
ATOM 3756 N N . THR A 1 502 ? -9.404 -11.072 -40.925 1.00 72.06 502 THR A N 1
ATOM 3757 C CA . THR A 1 502 ? -10.687 -11.583 -40.405 1.00 72.06 502 THR A CA 1
ATOM 3758 C C . THR A 1 502 ? -10.964 -13.033 -40.805 1.00 72.06 502 THR A C 1
ATOM 3760 O O . THR A 1 502 ? -12.115 -13.460 -40.766 1.00 72.06 502 THR A O 1
ATOM 3763 N N . CYS A 1 503 ? -9.939 -13.781 -41.224 1.00 74.12 503 CYS A N 1
ATOM 3764 C CA . CYS A 1 503 ? -10.063 -15.205 -41.525 1.00 74.12 503 CYS A CA 1
ATOM 3765 C C . CYS A 1 503 ? -9.910 -16.071 -40.265 1.00 74.12 503 CYS A C 1
ATOM 3767 O O . CYS A 1 503 ? -9.285 -15.654 -39.287 1.00 74.12 503 CYS A O 1
ATOM 3769 N N . ASP A 1 504 ? -10.449 -17.290 -40.302 1.00 73.25 504 ASP A N 1
ATOM 3770 C CA . ASP A 1 504 ? -10.206 -18.283 -39.256 1.00 73.25 504 ASP A CA 1
ATOM 3771 C C . ASP A 1 504 ? -8.721 -18.697 -39.281 1.00 73.25 504 ASP A C 1
ATOM 3773 O O . ASP A 1 504 ? -8.219 -19.179 -40.295 1.00 73.25 504 ASP A O 1
ATOM 3777 N N . GLY A 1 505 ? -7.991 -18.409 -38.200 1.00 71.69 505 GLY A N 1
ATOM 3778 C CA . GLY A 1 505 ? -6.535 -18.596 -38.103 1.00 71.69 505 GLY A CA 1
ATOM 3779 C C . GLY A 1 505 ? -5.660 -17.381 -38.464 1.00 71.69 505 GLY A C 1
ATOM 3780 O O . GLY A 1 505 ? -4.445 -17.439 -38.262 1.00 71.69 505 GLY A O 1
ATOM 3781 N N . CYS A 1 506 ? -6.236 -16.268 -38.930 1.00 82.69 506 CYS A N 1
ATOM 3782 C CA . CYS A 1 506 ? -5.508 -15.013 -39.163 1.00 82.69 506 CYS A CA 1
ATOM 3783 C C . CYS A 1 506 ? -5.098 -14.316 -37.849 1.00 82.69 506 CYS A C 1
ATOM 3785 O O . CYS A 1 506 ? -5.774 -14.436 -36.825 1.00 82.69 506 CYS A O 1
ATOM 3787 N N . LYS A 1 507 ? -4.020 -13.518 -37.874 1.00 78.81 507 LYS A N 1
ATOM 3788 C CA . LYS A 1 507 ? -3.584 -12.682 -36.735 1.00 78.81 507 LYS A CA 1
ATOM 3789 C C . LYS A 1 507 ? -3.496 -11.206 -37.117 1.00 78.81 507 LYS A C 1
ATOM 3791 O O . LYS A 1 507 ? -2.626 -10.826 -37.890 1.00 78.81 507 LYS A O 1
ATOM 3796 N N . ASP A 1 508 ? -4.351 -10.368 -36.538 1.00 72.94 508 ASP A N 1
ATOM 3797 C CA . ASP A 1 508 ? -4.358 -8.910 -36.732 1.00 72.94 508 ASP A CA 1
ATOM 3798 C C . ASP A 1 508 ? -3.541 -8.207 -35.636 1.00 72.94 508 ASP A C 1
ATOM 3800 O O . ASP A 1 508 ? -3.785 -8.422 -34.448 1.00 72.94 508 ASP A O 1
ATOM 3804 N N . PHE A 1 509 ? -2.566 -7.378 -36.019 1.00 72.44 509 PHE A N 1
ATOM 3805 C CA . PHE A 1 509 ? -1.679 -6.690 -35.078 1.00 72.44 509 PHE A CA 1
ATOM 3806 C C . PHE A 1 509 ? -2.048 -5.203 -34.853 1.00 72.44 509 PHE A C 1
ATOM 3808 O O . PHE A 1 509 ? -1.363 -4.516 -34.097 1.00 72.44 509 PHE A O 1
ATOM 3815 N N . ARG A 1 510 ? -3.137 -4.679 -35.443 1.00 70.25 510 ARG A N 1
ATOM 3816 C CA . ARG A 1 510 ? -3.521 -3.250 -35.351 1.00 70.25 510 ARG A CA 1
ATOM 3817 C C . ARG A 1 510 ? -3.966 -2.808 -33.941 1.00 70.25 510 ARG A C 1
ATOM 3819 O O . ARG A 1 510 ? -4.752 -3.498 -33.298 1.00 70.25 510 ARG A O 1
ATOM 3826 N N . PRO A 1 511 ? -3.614 -1.587 -33.482 1.00 58.62 511 PRO A N 1
ATOM 3827 C CA . PRO A 1 511 ? -3.974 -1.085 -32.144 1.00 58.62 511 PRO A CA 1
ATOM 3828 C C . PRO A 1 511 ? -5.393 -0.477 -32.009 1.00 58.62 511 PRO A C 1
ATOM 3830 O O . PRO A 1 511 ? -5.748 0.031 -30.943 1.00 58.62 511 PRO A O 1
ATOM 3833 N N . VAL A 1 512 ? -6.213 -0.467 -33.066 1.00 64.31 512 VAL A N 1
ATOM 3834 C CA . VAL A 1 512 ? -7.427 0.373 -33.155 1.00 64.31 512 VAL A CA 1
ATOM 3835 C C . VAL A 1 512 ? -8.668 -0.307 -32.553 1.00 64.31 512 VAL A C 1
ATOM 3837 O O . VAL A 1 512 ? -9.151 -1.309 -33.073 1.00 64.31 512 VAL A O 1
ATOM 3840 N N . LYS A 1 513 ? -9.236 0.274 -31.485 1.00 68.06 513 LYS A N 1
ATOM 3841 C CA . LYS A 1 513 ? -10.396 -0.267 -30.735 1.00 68.06 513 LYS A CA 1
ATOM 3842 C C . LYS A 1 513 ? -11.776 0.148 -31.265 1.00 68.06 513 LYS A C 1
ATOM 3844 O O . LYS A 1 513 ? -12.785 -0.343 -30.761 1.00 68.06 513 LYS A O 1
ATOM 3849 N N . TRP A 1 514 ? -11.830 1.044 -32.247 1.00 79.69 514 TRP A N 1
ATOM 3850 C CA . TRP A 1 514 ? -13.064 1.613 -32.797 1.00 79.69 514 TRP A CA 1
ATOM 3851 C C . TRP A 1 514 ? -13.051 1.602 -34.320 1.00 79.69 514 TRP A C 1
ATOM 3853 O O . TRP A 1 514 ? -11.999 1.680 -34.949 1.00 79.69 514 TRP A O 1
ATOM 3863 N N . ARG A 1 515 ? -14.224 1.485 -34.934 1.00 79.56 515 ARG A N 1
ATOM 3864 C CA . ARG A 1 515 ? -14.334 1.336 -36.385 1.00 79.56 515 ARG A CA 1
ATOM 3865 C C . ARG A 1 515 ? -14.525 2.690 -37.066 1.00 79.56 515 ARG A C 1
ATOM 3867 O O . ARG A 1 515 ? -15.178 3.575 -36.521 1.00 79.56 515 ARG A O 1
ATOM 3874 N N . ALA A 1 516 ? -13.972 2.840 -38.269 1.00 75.31 516 ALA A N 1
ATOM 3875 C CA . ALA A 1 516 ? -14.127 4.057 -39.071 1.00 75.31 516 ALA A CA 1
ATOM 3876 C C . ALA A 1 516 ? -15.564 4.248 -39.593 1.00 75.31 516 ALA A C 1
ATOM 3878 O O . ALA A 1 516 ? -15.968 5.365 -39.879 1.00 75.31 516 ALA A O 1
ATOM 3879 N N . ASP A 1 517 ? -16.345 3.167 -39.679 1.00 82.69 517 ASP A N 1
ATOM 3880 C CA . ASP A 1 517 ? -17.764 3.179 -40.056 1.00 82.69 517 ASP A CA 1
ATOM 3881 C C . ASP A 1 517 ? -18.700 3.494 -38.875 1.00 82.69 517 ASP A C 1
ATOM 3883 O O . ASP A 1 517 ? -19.915 3.343 -38.995 1.00 82.69 517 ASP A O 1
ATOM 3887 N N . HIS A 1 518 ? -18.140 3.897 -37.728 1.00 85.62 518 HIS A N 1
ATOM 3888 C CA . HIS A 1 518 ? -18.880 4.220 -36.511 1.00 85.62 518 HIS A CA 1
ATOM 3889 C C . HIS A 1 518 ? -19.759 3.068 -35.998 1.00 85.62 518 HIS A C 1
ATOM 3891 O O . HIS A 1 518 ? -20.740 3.306 -35.302 1.00 85.62 518 HIS A O 1
ATOM 3897 N N . ARG A 1 519 ? -19.421 1.807 -36.301 1.00 88.25 519 ARG A N 1
ATOM 3898 C CA . ARG A 1 519 ? -20.098 0.640 -35.717 1.00 88.25 519 ARG A CA 1
ATOM 3899 C C . ARG A 1 519 ? -19.421 0.181 -34.429 1.00 88.25 519 ARG A C 1
ATOM 3901 O O . ARG A 1 519 ? -18.203 0.273 -34.282 1.00 88.25 519 ARG A O 1
ATOM 3908 N N . CYS A 1 520 ? -20.217 -0.339 -33.501 1.00 87.06 520 CYS A N 1
ATOM 3909 C CA . CYS A 1 520 ? -19.771 -0.745 -32.167 1.00 87.06 520 CYS A CA 1
ATOM 3910 C C . CYS A 1 520 ? -20.625 -1.892 -31.606 1.00 87.06 520 CYS A C 1
ATOM 3912 O O . CYS A 1 520 ? -21.660 -2.246 -32.163 1.00 87.06 520 CYS A O 1
ATOM 3914 N N . GLY A 1 521 ? -20.206 -2.484 -30.490 1.00 81.88 521 GLY A N 1
ATOM 3915 C CA . GLY A 1 521 ? -20.901 -3.597 -29.849 1.00 81.88 521 GLY A CA 1
ATOM 3916 C C . GLY A 1 521 ? -20.423 -4.972 -30.324 1.00 81.88 521 GLY A C 1
ATOM 3917 O O . GLY A 1 521 ? -19.510 -5.110 -31.139 1.00 81.88 521 GLY A O 1
ATOM 3918 N N . THR A 1 522 ? -21.022 -6.023 -29.766 1.00 76.62 522 THR A N 1
ATOM 3919 C CA . THR A 1 522 ? -20.614 -7.428 -29.975 1.00 76.62 522 THR A CA 1
ATOM 3920 C C . THR A 1 522 ? -20.825 -7.908 -31.409 1.00 76.62 522 THR A C 1
ATOM 3922 O O . THR A 1 522 ? -20.086 -8.765 -31.881 1.00 76.62 522 THR A O 1
ATOM 3925 N N . ARG A 1 523 ? -21.792 -7.319 -32.127 1.00 77.94 523 ARG A N 1
ATOM 3926 C CA . ARG A 1 523 ? -22.060 -7.603 -33.548 1.00 77.94 523 ARG A CA 1
ATOM 3927 C C . ARG A 1 523 ? -21.077 -6.925 -34.502 1.00 77.94 523 ARG A C 1
ATOM 3929 O O . ARG A 1 523 ? -20.996 -7.324 -35.659 1.00 77.94 523 ARG A O 1
ATOM 3936 N N . PHE A 1 524 ? -20.332 -5.924 -34.031 1.00 80.00 524 PHE A N 1
ATOM 3937 C CA . PHE A 1 524 ? -19.399 -5.151 -34.851 1.00 80.00 524 PHE A CA 1
ATOM 3938 C C . PHE A 1 524 ? -18.033 -5.020 -34.160 1.00 80.00 524 PHE A C 1
ATOM 3940 O O . PHE A 1 524 ? -17.667 -3.922 -33.735 1.00 80.00 524 PHE A O 1
ATOM 3947 N N . PRO A 1 525 ? -17.261 -6.120 -34.031 1.00 70.69 525 PRO A N 1
ATOM 3948 C CA . PRO A 1 525 ? -15.924 -6.081 -33.448 1.00 70.69 525 PRO A CA 1
ATOM 3949 C C . PRO A 1 525 ? -14.991 -5.108 -34.181 1.00 70.69 525 PRO A C 1
ATOM 3951 O O . PRO A 1 525 ? -15.077 -4.922 -35.404 1.00 70.69 525 PRO A O 1
ATOM 3954 N N . ALA A 1 526 ? -14.085 -4.498 -33.421 1.00 63.78 526 ALA A N 1
ATOM 3955 C CA . ALA A 1 526 ? -12.996 -3.676 -33.932 1.00 63.78 526 ALA A CA 1
ATOM 3956 C C . ALA A 1 526 ? -11.656 -4.425 -33.775 1.00 63.78 526 ALA A C 1
ATOM 3958 O O . ALA A 1 526 ? -11.532 -5.239 -32.859 1.00 63.78 526 ALA A O 1
ATOM 3959 N N . PRO A 1 527 ? -10.638 -4.129 -34.604 1.00 56.19 527 PRO A N 1
ATOM 3960 C CA . PRO A 1 527 ? -9.345 -4.829 -34.587 1.00 56.19 527 PRO A CA 1
ATOM 3961 C C . PRO A 1 527 ? -8.684 -4.955 -33.200 1.00 56.19 527 PRO A C 1
ATOM 3963 O O . PRO A 1 527 ? -8.078 -5.973 -32.893 1.00 56.19 527 PRO A O 1
ATOM 3966 N N . GLY A 1 528 ? -8.856 -3.955 -32.330 1.00 56.69 528 GLY A N 1
ATOM 3967 C CA . GLY A 1 528 ? -8.335 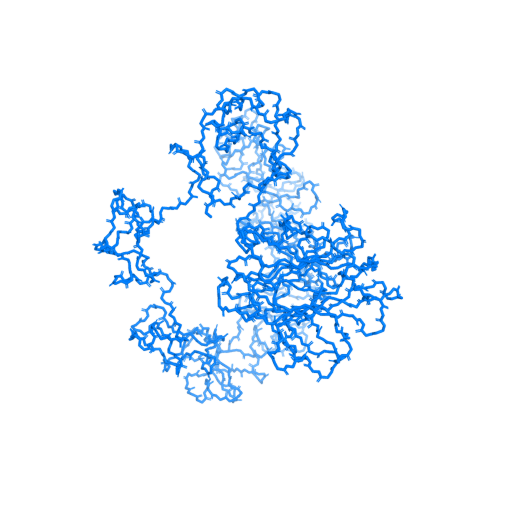-3.927 -30.959 1.00 56.69 528 GLY A CA 1
ATOM 3968 C C . GLY A 1 528 ? -9.376 -4.130 -29.848 1.00 56.69 528 GLY A C 1
ATOM 3969 O O . GLY A 1 528 ? -9.039 -3.935 -28.676 1.00 56.69 528 GLY A O 1
ATOM 3970 N N . ALA A 1 529 ? -10.638 -4.449 -30.170 1.00 58.53 529 ALA A N 1
ATOM 3971 C CA . ALA A 1 529 ? -11.692 -4.653 -29.173 1.00 58.53 529 ALA A CA 1
ATOM 3972 C C . ALA A 1 529 ? -12.842 -5.555 -29.664 1.00 58.53 529 ALA A C 1
ATOM 3974 O O . ALA A 1 529 ? -13.498 -5.268 -30.666 1.00 58.53 529 ALA A O 1
ATOM 3975 N N . ASN A 1 530 ? -13.140 -6.604 -28.888 1.00 64.81 530 ASN A N 1
ATOM 3976 C CA . ASN A 1 530 ? -14.325 -7.447 -29.043 1.00 64.81 530 ASN A CA 1
ATOM 3977 C C . ASN A 1 530 ? -15.084 -7.494 -27.699 1.00 64.81 530 ASN A C 1
ATOM 3979 O O . ASN A 1 530 ? -14.611 -8.159 -26.775 1.00 64.81 530 ASN A O 1
ATOM 3983 N N . PRO A 1 531 ? -16.199 -6.759 -27.530 1.00 71.62 531 PRO A N 1
ATOM 3984 C CA . PRO A 1 531 ? -16.949 -6.006 -28.545 1.00 71.62 531 PRO A CA 1
ATOM 3985 C C . PRO A 1 531 ? -16.232 -4.751 -29.068 1.00 71.62 531 PRO A C 1
ATOM 3987 O O . PRO A 1 531 ? -15.427 -4.153 -28.349 1.00 71.62 531 PRO A O 1
ATOM 3990 N N . GLY A 1 532 ? -16.567 -4.330 -30.295 1.00 79.94 532 GLY A N 1
ATOM 3991 C CA . GLY A 1 532 ? -16.050 -3.089 -30.882 1.00 79.94 532 GLY A CA 1
ATOM 3992 C C . GLY A 1 532 ? -16.515 -1.865 -30.096 1.00 79.94 532 GLY A C 1
ATOM 3993 O O . GLY A 1 532 ? -17.631 -1.846 -29.576 1.00 79.94 532 GLY A O 1
ATOM 3994 N N . GLN A 1 533 ? -15.657 -0.854 -29.966 1.00 85.38 533 GLN A N 1
ATOM 3995 C CA . GLN A 1 533 ? -15.909 0.321 -29.120 1.00 85.38 533 GLN A CA 1
ATOM 3996 C C . GLN A 1 533 ? -16.112 1.584 -29.961 1.00 85.38 533 GLN A C 1
ATOM 3998 O O . GLN A 1 533 ? -15.755 1.616 -31.137 1.00 85.38 533 GLN A O 1
ATOM 4003 N N . CYS A 1 534 ? -16.645 2.641 -29.347 1.00 84.69 534 CYS A N 1
ATOM 4004 C CA . CYS A 1 534 ? -16.653 3.982 -29.932 1.00 84.69 534 CYS A CA 1
ATOM 4005 C C . CYS A 1 534 ? -15.437 4.779 -29.462 1.00 84.69 534 CYS A C 1
ATOM 4007 O O . CYS A 1 534 ? -14.923 4.545 -28.367 1.00 84.69 534 CYS A O 1
ATOM 4009 N N . ASN A 1 535 ? -14.946 5.706 -30.291 1.00 80.44 535 ASN A N 1
ATOM 4010 C CA . ASN A 1 535 ? -13.808 6.537 -29.912 1.00 80.44 535 ASN A CA 1
ATOM 4011 C C . ASN A 1 535 ? -14.238 7.514 -28.801 1.00 80.44 535 ASN A C 1
ATOM 4013 O O . ASN A 1 535 ? -15.029 8.422 -29.073 1.00 80.44 535 ASN A O 1
ATOM 4017 N N . PRO A 1 536 ? -13.682 7.392 -27.583 1.00 68.88 536 PRO A N 1
ATOM 4018 C CA . PRO A 1 536 ? -14.097 8.190 -26.432 1.00 68.88 536 PRO A CA 1
ATOM 4019 C C . PRO A 1 536 ? -13.740 9.679 -26.547 1.00 68.88 536 PRO A C 1
ATOM 4021 O O . PRO A 1 536 ? -14.221 10.481 -25.755 1.00 68.88 536 PRO A O 1
ATOM 4024 N N . LYS A 1 537 ? -12.877 10.045 -27.506 1.00 63.69 537 LYS A N 1
ATOM 4025 C CA . LYS A 1 537 ? -12.450 11.424 -27.791 1.00 63.69 537 LYS A CA 1
ATOM 4026 C C . LYS A 1 537 ? -13.079 12.005 -29.066 1.00 63.69 537 LYS A C 1
ATOM 4028 O O . LYS A 1 537 ? -12.637 13.055 -29.516 1.00 63.69 537 LYS A O 1
ATOM 4033 N N . SER A 1 538 ? -14.024 11.301 -29.690 1.00 73.88 538 SER A N 1
ATOM 4034 C CA . SER A 1 538 ? -14.717 11.771 -30.899 1.00 73.88 538 SER A CA 1
ATOM 4035 C C . SER A 1 538 ? -16.064 12.415 -30.578 1.00 73.88 538 SER A C 1
ATOM 4037 O O . SER A 1 538 ? -16.580 12.241 -29.475 1.00 73.88 538 SER A O 1
ATOM 4039 N N . ASP A 1 539 ? -16.669 13.052 -31.582 1.00 77.81 539 ASP A N 1
ATOM 4040 C CA . ASP A 1 539 ? -18.032 13.605 -31.516 1.00 77.81 539 ASP A CA 1
ATOM 4041 C C . ASP A 1 539 ? -19.122 12.530 -31.324 1.00 77.81 539 ASP A C 1
ATOM 4043 O O . ASP A 1 539 ? -20.276 12.852 -31.043 1.00 77.81 539 ASP A O 1
ATOM 4047 N N . TRP A 1 540 ? -18.761 11.243 -31.440 1.00 85.38 540 TRP A N 1
ATOM 4048 C CA . TRP A 1 540 ? -19.669 10.092 -31.383 1.00 85.38 540 TRP A CA 1
ATOM 4049 C C . TRP A 1 540 ? -19.185 9.025 -30.386 1.00 85.38 540 TRP A C 1
ATOM 4051 O O . TRP A 1 540 ? -18.788 7.925 -30.781 1.00 85.38 540 TRP A O 1
ATOM 4061 N N . PRO A 1 541 ? -19.143 9.324 -29.082 1.00 81.12 541 PRO A N 1
ATOM 4062 C CA . PRO A 1 541 ? -18.439 8.478 -28.128 1.00 81.12 541 PRO A CA 1
ATOM 4063 C C . PRO A 1 541 ? -19.318 7.398 -27.477 1.00 81.12 541 PRO A C 1
ATOM 4065 O O . PRO A 1 541 ? -18.795 6.576 -26.726 1.00 81.12 541 PRO A O 1
ATOM 4068 N N . CYS A 1 542 ? -20.624 7.355 -27.754 1.00 85.00 542 CYS A N 1
ATOM 4069 C CA . CYS A 1 542 ? -21.556 6.393 -27.166 1.00 85.00 542 CYS A CA 1
ATOM 4070 C C . CYS A 1 542 ? -22.006 5.338 -28.173 1.00 85.00 542 CYS A C 1
ATOM 4072 O O . CYS A 1 542 ? -22.336 5.671 -29.305 1.00 85.00 542 CYS A O 1
ATOM 4074 N N . CYS A 1 543 ? -22.080 4.079 -27.753 1.00 89.50 543 CYS A N 1
ATOM 4075 C CA . CYS A 1 543 ? -22.604 2.984 -28.555 1.00 89.50 543 CYS A CA 1
ATOM 4076 C C . CYS A 1 543 ? -24.081 2.729 -28.252 1.00 89.50 543 CYS A C 1
ATOM 4078 O O . CYS A 1 543 ? -24.416 2.395 -27.117 1.00 89.50 543 CYS A O 1
ATOM 4080 N N . SER A 1 544 ? -24.941 2.836 -29.265 1.00 90.75 544 SER A N 1
ATOM 4081 C CA . SER A 1 544 ? -26.358 2.480 -29.164 1.00 90.75 544 SER A CA 1
ATOM 4082 C C . SER A 1 544 ? -26.579 0.966 -29.132 1.00 90.75 544 SER A C 1
ATOM 4084 O O . SER A 1 544 ? -25.746 0.188 -29.604 1.00 90.75 544 SER A O 1
ATOM 4086 N N . SER A 1 545 ? -27.760 0.543 -28.679 1.00 86.38 545 SER A N 1
ATOM 4087 C CA . SER A 1 545 ? -28.213 -0.856 -28.757 1.00 86.38 545 SER A CA 1
ATOM 4088 C C . SER A 1 545 ? -28.225 -1.412 -30.195 1.00 86.38 545 SER A C 1
ATOM 4090 O O . SER A 1 545 ? -28.050 -2.611 -30.415 1.00 86.38 545 SER A O 1
ATOM 4092 N N . GLY A 1 546 ? -28.359 -0.536 -31.201 1.00 86.88 546 GLY A N 1
ATOM 4093 C CA . GLY A 1 546 ? -28.260 -0.867 -32.628 1.00 86.88 546 GLY A CA 1
ATOM 4094 C C . GLY A 1 546 ? -26.828 -1.054 -33.153 1.00 86.88 546 GLY A C 1
ATOM 4095 O O . GLY A 1 546 ? -26.642 -1.401 -34.324 1.00 86.88 546 GLY A O 1
ATOM 4096 N N . GLY A 1 547 ? -25.813 -0.836 -32.313 1.00 89.38 547 GLY A N 1
ATOM 4097 C CA . GLY A 1 547 ? -24.404 -0.975 -32.671 1.00 89.38 547 GLY A CA 1
ATOM 4098 C C . GLY A 1 547 ? -23.872 0.178 -33.520 1.00 89.38 547 GLY A C 1
ATOM 4099 O O . GLY A 1 547 ? -23.097 -0.058 -34.452 1.00 89.38 547 GLY A O 1
ATOM 4100 N N . TRP A 1 548 ? -24.309 1.404 -33.218 1.00 91.69 548 TRP A N 1
ATOM 4101 C CA . TRP A 1 548 ? -23.838 2.644 -33.840 1.00 91.69 548 TRP A CA 1
ATOM 4102 C C . TRP A 1 548 ? -23.254 3.599 -32.806 1.00 91.69 548 TRP A C 1
ATOM 4104 O O . TRP A 1 548 ? -23.810 3.760 -31.721 1.00 91.69 548 TRP A O 1
ATOM 4114 N N . CYS A 1 549 ? -22.155 4.248 -33.168 1.00 90.12 549 CYS A N 1
ATOM 4115 C CA . CYS A 1 549 ? -21.536 5.305 -32.397 1.00 90.12 549 CYS A CA 1
ATOM 4116 C C . CYS A 1 549 ? -22.270 6.624 -32.634 1.00 90.12 549 CYS A C 1
ATOM 4118 O O . CYS A 1 549 ? -22.448 7.040 -33.776 1.00 90.12 549 CYS A O 1
ATOM 4120 N N . GLY A 1 550 ? -22.663 7.290 -31.554 1.00 87.56 550 GLY A N 1
ATOM 4121 C CA . GLY A 1 550 ? -23.351 8.573 -31.579 1.00 87.56 550 GLY A CA 1
ATOM 4122 C C . GLY A 1 550 ? -23.202 9.325 -30.258 1.00 87.56 550 GLY A C 1
ATOM 4123 O O . GLY A 1 550 ? -22.482 8.893 -29.362 1.00 87.56 550 GLY A O 1
ATOM 4124 N N . SER A 1 551 ? -23.875 10.466 -30.145 1.00 77.31 551 SER A N 1
ATOM 4125 C CA . SER A 1 551 ? -23.809 11.362 -28.976 1.00 77.31 551 SER A CA 1
ATOM 4126 C C . SER A 1 551 ? -25.183 11.790 -28.447 1.00 77.31 551 SER A C 1
ATOM 4128 O O . SER A 1 551 ? -25.274 12.559 -27.496 1.00 77.31 551 SER A O 1
ATOM 4130 N N . THR A 1 552 ? -26.271 11.289 -29.039 1.00 81.44 552 THR A N 1
ATOM 4131 C CA . THR A 1 552 ? -27.641 11.615 -28.612 1.00 81.44 552 THR A CA 1
ATOM 4132 C C . THR A 1 552 ? -28.087 10.737 -27.431 1.00 81.44 552 THR A C 1
ATOM 4134 O O . THR A 1 552 ? -27.513 9.665 -27.218 1.00 81.44 552 THR A O 1
ATOM 4137 N N . PRO A 1 553 ? -29.151 11.104 -26.689 1.00 75.81 553 PRO A N 1
ATOM 4138 C CA . PRO A 1 553 ? -29.691 10.270 -25.607 1.00 75.81 553 PRO A CA 1
ATOM 4139 C C . PRO A 1 553 ? -30.008 8.830 -26.046 1.00 75.81 553 PRO A C 1
ATOM 4141 O O . PRO A 1 553 ? -29.687 7.873 -25.355 1.00 75.81 553 PRO A O 1
ATOM 4144 N N . THR A 1 554 ? -30.504 8.639 -27.271 1.00 73.19 554 THR A N 1
ATOM 4145 C CA . THR A 1 554 ? -30.756 7.295 -27.835 1.00 73.19 554 THR A CA 1
ATOM 4146 C C . THR A 1 554 ? -29.496 6.433 -28.011 1.00 73.19 554 THR A C 1
ATOM 4148 O O . THR A 1 554 ? -29.601 5.221 -28.165 1.00 73.19 554 THR A O 1
ATOM 4151 N N . HIS A 1 555 ? -28.310 7.048 -27.992 1.00 78.75 555 HIS A N 1
ATOM 4152 C CA . HIS A 1 555 ? -27.013 6.376 -28.071 1.00 78.75 555 HIS A CA 1
ATOM 4153 C C . HIS A 1 555 ? -26.308 6.279 -26.714 1.00 78.75 555 HIS A C 1
ATOM 4155 O O . HIS A 1 555 ? -25.498 5.374 -26.533 1.00 78.75 555 HIS A O 1
ATOM 4161 N N . CYS A 1 556 ? -26.582 7.193 -25.776 1.00 73.62 556 CYS A N 1
ATOM 4162 C CA . CYS A 1 556 ? -25.860 7.288 -24.502 1.00 73.62 556 CYS A CA 1
ATOM 4163 C C . CYS A 1 556 ? -26.685 6.871 -23.270 1.00 73.62 556 CYS A C 1
ATOM 4165 O O . CYS A 1 556 ? -26.094 6.591 -22.233 1.00 73.62 556 CYS A O 1
ATOM 4167 N N . THR A 1 557 ? -28.021 6.849 -23.344 1.00 71.06 557 THR A N 1
ATOM 4168 C CA . THR A 1 557 ? -28.908 6.717 -22.168 1.00 71.06 557 THR A CA 1
ATOM 4169 C C . THR A 1 557 ? -29.975 5.624 -22.308 1.00 71.06 557 THR A C 1
ATOM 4171 O O . THR A 1 557 ? -31.020 5.723 -21.673 1.00 71.06 557 THR A O 1
ATOM 4174 N N . CYS A 1 558 ? -29.757 4.612 -23.154 1.00 73.56 558 CYS A N 1
ATOM 4175 C CA . CYS A 1 558 ? -30.618 3.425 -23.231 1.00 73.56 558 CYS A CA 1
ATOM 4176 C C . CYS A 1 558 ? -30.079 2.266 -22.374 1.00 73.56 558 CYS A C 1
ATOM 4178 O O . CYS A 1 558 ? -28.889 2.245 -22.065 1.00 73.56 558 CYS A O 1
ATOM 4180 N N . ASP A 1 559 ? -30.929 1.290 -22.041 1.00 73.38 559 ASP A N 1
ATOM 4181 C CA . ASP A 1 559 ? -30.585 0.173 -21.139 1.00 73.38 559 ASP A CA 1
ATOM 4182 C C . ASP A 1 559 ? -29.367 -0.649 -21.611 1.00 73.38 559 ASP A C 1
ATOM 4184 O O . ASP A 1 559 ? -28.549 -1.069 -20.796 1.00 73.38 559 ASP A O 1
ATOM 4188 N N . ASP A 1 560 ? -29.201 -0.801 -22.932 1.00 74.38 560 ASP A N 1
ATOM 4189 C CA . ASP A 1 560 ? -28.082 -1.519 -23.567 1.00 74.38 560 ASP A CA 1
ATOM 4190 C C . ASP A 1 560 ? -27.019 -0.583 -24.184 1.00 74.38 560 ASP A C 1
ATOM 4192 O O . ASP A 1 560 ? -26.138 -1.022 -24.932 1.00 74.38 560 ASP A O 1
ATOM 4196 N N . CYS A 1 561 ? -27.102 0.723 -23.923 1.00 81.50 561 CYS A N 1
ATOM 4197 C CA . CYS A 1 561 ? -26.168 1.705 -24.464 1.00 81.50 561 CYS A CA 1
ATOM 4198 C C . CYS A 1 561 ? -24.865 1.723 -23.660 1.00 81.50 561 CYS A C 1
ATOM 4200 O O . CYS A 1 561 ? -24.849 1.527 -22.445 1.00 81.50 561 CYS A O 1
ATOM 4202 N N . ARG A 1 562 ? -23.744 2.019 -24.327 1.00 79.94 562 ARG A N 1
ATOM 4203 C CA . ARG A 1 562 ? -22.439 2.132 -23.665 1.00 79.94 562 ARG A CA 1
ATOM 4204 C C . ARG A 1 562 ? -21.733 3.428 -24.022 1.00 79.94 562 ARG A C 1
ATOM 4206 O O . ARG A 1 562 ? -21.253 3.586 -25.140 1.00 79.94 562 ARG A O 1
ATOM 4213 N N . ASP A 1 563 ? -21.635 4.334 -23.057 1.00 76.81 563 ASP A N 1
ATOM 4214 C CA . ASP A 1 563 ? -20.896 5.590 -23.191 1.00 76.81 563 ASP A CA 1
ATOM 4215 C C . ASP A 1 563 ? -19.404 5.373 -22.902 1.00 76.81 563 ASP A C 1
ATOM 4217 O O . ASP A 1 563 ? -19.031 4.931 -21.813 1.00 76.81 563 ASP A O 1
ATOM 4221 N N . TYR A 1 564 ? -18.542 5.653 -23.883 1.00 72.50 564 TYR A N 1
ATOM 4222 C CA . TYR A 1 564 ? -17.094 5.500 -23.738 1.00 72.50 564 TYR A CA 1
ATOM 4223 C C . TYR A 1 564 ? -16.395 6.791 -23.289 1.00 72.50 564 TYR A C 1
ATOM 4225 O O . TYR A 1 564 ? -15.199 6.745 -22.996 1.00 72.50 564 TYR A O 1
ATOM 4233 N N . ARG A 1 565 ? -17.096 7.931 -23.171 1.00 69.25 565 ARG A N 1
ATOM 4234 C CA . ARG A 1 565 ? -16.528 9.145 -22.562 1.00 69.25 565 ARG A CA 1
ATOM 4235 C C . ARG A 1 565 ? -16.146 8.813 -21.129 1.00 69.25 565 ARG A C 1
ATOM 4237 O O . ARG A 1 565 ? -17.003 8.439 -20.342 1.00 69.25 565 ARG A O 1
ATOM 4244 N N . LEU A 1 566 ? -14.883 8.957 -20.746 1.00 60.75 566 LEU A N 1
ATOM 4245 C CA . LEU A 1 566 ? -14.512 8.922 -19.329 1.00 60.75 566 LEU A CA 1
ATOM 4246 C C . LEU A 1 566 ? -14.886 10.272 -18.710 1.00 60.75 566 LEU A C 1
ATOM 4248 O O . LEU A 1 566 ? -14.036 11.148 -18.567 1.00 60.75 566 LEU A O 1
ATOM 4252 N N . ALA A 1 567 ? -16.168 10.454 -18.402 1.00 60.44 567 ALA A N 1
ATOM 4253 C CA . ALA A 1 567 ? -16.689 11.667 -17.794 1.00 60.44 567 ALA A CA 1
ATOM 4254 C C . ALA A 1 567 ? -16.942 11.412 -16.306 1.00 60.44 567 ALA A C 1
ATOM 4256 O O . ALA A 1 567 ? -17.740 10.554 -15.933 1.00 60.44 567 ALA A O 1
ATOM 4257 N N . LEU A 1 568 ? -16.223 12.133 -15.443 1.00 63.56 568 LEU A N 1
ATOM 4258 C CA . LEU A 1 568 ? -16.460 12.092 -13.997 1.00 63.56 568 LEU A CA 1
ATOM 4259 C C . LEU A 1 568 ? -17.757 12.835 -13.622 1.00 63.56 568 LEU A C 1
ATOM 4261 O O . LEU A 1 568 ? -18.312 12.574 -12.560 1.00 63.56 568 LEU A O 1
ATOM 4265 N N . TRP A 1 569 ? -18.246 13.725 -14.489 1.00 76.75 569 TRP A N 1
ATOM 4266 C CA . TRP A 1 569 ? -19.437 14.558 -14.309 1.00 76.75 569 TRP A CA 1
ATOM 4267 C C . TRP A 1 569 ? -20.350 14.494 -15.536 1.00 76.75 569 TRP A C 1
ATOM 4269 O O . TRP A 1 569 ? -19.899 14.160 -16.630 1.00 76.75 569 TRP A O 1
ATOM 4279 N N . ARG A 1 570 ? -21.640 14.781 -15.347 1.00 78.69 570 ARG A N 1
ATOM 4280 C CA . ARG A 1 570 ? -22.667 14.681 -16.393 1.00 78.69 570 ARG A CA 1
ATOM 4281 C C . ARG A 1 570 ? -22.945 16.036 -17.045 1.00 78.69 570 ARG A C 1
ATOM 4283 O O . ARG A 1 570 ? -22.960 17.059 -16.364 1.00 78.69 570 ARG A O 1
ATOM 4290 N N . ASP A 1 571 ? -23.241 16.026 -18.344 1.00 74.06 571 ASP A N 1
ATOM 4291 C CA . ASP A 1 571 ? -23.556 17.237 -19.124 1.00 74.06 571 ASP A CA 1
ATOM 4292 C C . ASP A 1 571 ? -24.881 17.899 -18.688 1.00 74.06 571 ASP A C 1
ATOM 4294 O O . ASP A 1 571 ? -25.061 19.104 -18.840 1.00 74.06 571 ASP A O 1
ATOM 4298 N N . ASP A 1 572 ? -25.802 17.126 -18.101 1.00 78.88 572 ASP A N 1
ATOM 4299 C CA . ASP A 1 572 ? -27.082 17.611 -17.561 1.00 78.88 572 ASP A CA 1
ATOM 4300 C C . ASP A 1 572 ? -26.959 18.249 -16.165 1.00 78.88 572 ASP A C 1
ATOM 4302 O O . ASP A 1 572 ? -27.957 18.672 -15.580 1.00 78.88 572 ASP A O 1
ATOM 4306 N N . GLY A 1 573 ? -25.739 18.321 -15.620 1.00 80.31 573 GLY A N 1
ATOM 4307 C CA . GLY A 1 573 ? -25.470 18.895 -14.307 1.00 80.31 573 GLY A CA 1
ATOM 4308 C C . GLY A 1 573 ? -25.984 18.050 -13.142 1.00 80.31 573 GLY A C 1
ATOM 4309 O O . GLY A 1 573 ? -26.122 18.585 -12.041 1.00 80.31 573 GLY A O 1
ATOM 4310 N N . ARG A 1 574 ? -26.281 16.760 -13.353 1.00 86.12 574 ARG A N 1
ATOM 4311 C CA . ARG A 1 574 ? -26.646 15.826 -12.278 1.00 86.12 574 ARG A CA 1
ATOM 4312 C C . ARG A 1 574 ? -25.417 15.143 -11.676 1.00 86.12 574 ARG A C 1
ATOM 4314 O O . ARG A 1 574 ? -24.414 14.920 -12.352 1.00 86.12 574 ARG A O 1
ATOM 4321 N N . CYS A 1 575 ? -25.501 14.790 -10.400 1.00 87.38 575 CYS A N 1
ATOM 4322 C CA . CYS A 1 575 ? -24.413 14.190 -9.624 1.00 87.38 575 CYS A CA 1
ATOM 4323 C C . CYS A 1 575 ? -24.966 13.308 -8.491 1.00 87.38 575 CYS A C 1
ATOM 4325 O O . CYS A 1 575 ? -26.162 13.320 -8.224 1.00 87.38 575 CYS A O 1
ATOM 4327 N N . GLY A 1 576 ? -24.112 12.547 -7.805 1.00 81.38 576 GLY A N 1
ATOM 4328 C CA . GLY A 1 576 ? -24.522 11.674 -6.700 1.00 81.38 576 GLY A CA 1
ATOM 4329 C C . GLY A 1 576 ? -24.707 10.208 -7.104 1.00 81.38 576 GLY A C 1
ATOM 4330 O O . GLY A 1 576 ? -24.398 9.798 -8.224 1.00 81.38 576 GLY A O 1
ATOM 4331 N N . THR A 1 577 ? -25.125 9.380 -6.146 1.00 76.50 577 THR A N 1
ATOM 4332 C CA . THR A 1 577 ? -25.257 7.916 -6.304 1.00 76.50 577 THR A CA 1
ATOM 4333 C C . THR A 1 577 ? -26.330 7.523 -7.304 1.00 76.50 577 THR A C 1
ATOM 4335 O O . THR A 1 577 ? -26.154 6.539 -8.021 1.00 76.50 577 THR A O 1
ATOM 4338 N N . ASP A 1 578 ? -27.377 8.337 -7.385 1.00 79.69 578 ASP A N 1
ATOM 4339 C CA . ASP A 1 578 ? -28.552 8.096 -8.222 1.00 79.69 578 ASP A CA 1
ATOM 4340 C C . ASP A 1 578 ? -28.332 8.591 -9.661 1.00 79.69 578 ASP A C 1
ATOM 4342 O O . ASP A 1 578 ? -29.035 8.188 -10.584 1.00 79.69 578 ASP A O 1
ATOM 4346 N N . PHE A 1 579 ? -27.307 9.427 -9.871 1.00 79.12 579 PHE A N 1
ATOM 4347 C CA . PHE A 1 579 ? -26.960 10.023 -11.162 1.00 79.12 579 PHE A CA 1
ATOM 4348 C C . PHE A 1 579 ? -25.497 9.748 -11.492 1.00 79.12 579 PHE A C 1
ATOM 4350 O O . PHE A 1 579 ? -24.633 10.624 -11.466 1.00 79.12 579 PHE A O 1
ATOM 4357 N N . GLN A 1 580 ? -25.235 8.481 -11.798 1.00 72.62 580 GLN A N 1
ATOM 4358 C CA . GLN A 1 580 ? -23.929 7.958 -12.179 1.00 72.62 580 GLN A CA 1
ATOM 4359 C C . GLN A 1 580 ? -23.387 8.625 -13.453 1.00 72.62 580 GLN A C 1
ATOM 4361 O O . GLN A 1 580 ? -24.129 8.898 -14.405 1.00 72.62 580 GLN A O 1
ATOM 4366 N N . ALA A 1 581 ? -22.078 8.884 -13.459 1.00 65.06 581 ALA A N 1
ATOM 4367 C CA . ALA A 1 581 ? -21.340 9.329 -14.633 1.00 65.06 581 ALA A CA 1
ATOM 4368 C C . ALA A 1 581 ? -20.481 8.166 -15.148 1.00 65.06 581 ALA A C 1
ATOM 4370 O O . ALA A 1 581 ? -20.008 7.335 -14.375 1.00 65.06 581 ALA A O 1
ATOM 4371 N N . SER A 1 582 ? -20.240 8.103 -16.453 1.00 60.25 582 SER A N 1
ATOM 4372 C CA . SER A 1 582 ? -19.531 6.991 -17.105 1.00 60.25 582 SER A CA 1
ATOM 4373 C C . SER A 1 582 ? -18.108 6.744 -16.571 1.00 60.25 582 SER A C 1
ATOM 4375 O O . SER A 1 582 ? -17.582 5.639 -16.704 1.00 60.25 582 SER A O 1
ATOM 4377 N N . GLY A 1 583 ? -17.484 7.749 -15.944 1.00 54.09 583 GLY A N 1
ATOM 4378 C CA . GLY A 1 583 ? -16.191 7.657 -15.261 1.00 54.09 583 GLY A CA 1
ATOM 4379 C C . GLY A 1 583 ? -16.248 7.710 -13.728 1.00 54.09 583 GLY A C 1
ATOM 4380 O O . GLY A 1 583 ? -15.200 7.559 -13.099 1.00 54.09 583 GLY A O 1
ATOM 4381 N N . ALA A 1 584 ? -17.414 7.931 -13.108 1.00 54.09 584 ALA A N 1
ATOM 4382 C CA . ALA A 1 584 ? -17.538 8.058 -11.656 1.00 54.09 584 ALA A CA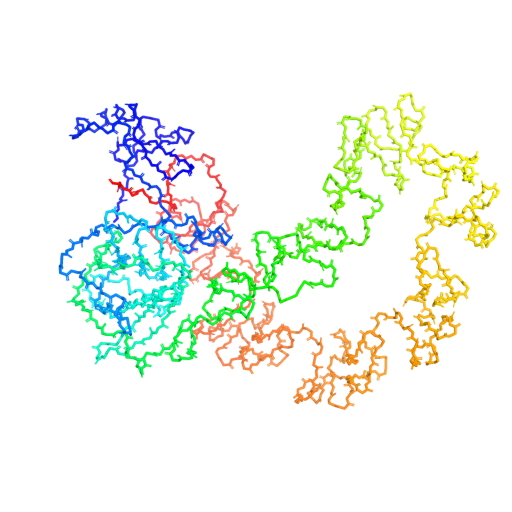 1
ATOM 4383 C C . ALA A 1 584 ? -18.878 7.540 -11.114 1.00 54.09 584 ALA A C 1
ATOM 4385 O O . ALA A 1 584 ? -19.943 8.053 -11.453 1.00 54.09 584 ALA A O 1
ATOM 4386 N N . ASN A 1 585 ? -18.782 6.587 -10.181 1.00 62.22 585 ASN A N 1
ATOM 4387 C CA . ASN A 1 585 ? -19.899 6.043 -9.411 1.00 62.22 585 ASN A CA 1
ATOM 4388 C C . ASN A 1 585 ? -19.607 6.238 -7.917 1.00 62.22 585 ASN A C 1
ATOM 4390 O O . ASN A 1 585 ? -18.806 5.479 -7.364 1.00 62.22 585 ASN A O 1
ATOM 4394 N N . PRO A 1 586 ? -20.189 7.254 -7.250 1.00 67.12 586 PRO A N 1
ATOM 4395 C CA . PRO A 1 586 ? -21.235 8.179 -7.720 1.00 67.12 586 PRO A CA 1
ATOM 4396 C C . PRO A 1 586 ? -20.753 9.241 -8.724 1.00 67.12 586 PRO A C 1
ATOM 4398 O O . PRO A 1 586 ? -19.571 9.600 -8.715 1.00 67.12 586 PRO A O 1
ATOM 4401 N N . GLY A 1 587 ? -21.678 9.786 -9.527 1.00 76.56 587 GLY A N 1
ATOM 4402 C CA . GLY A 1 587 ? -21.393 10.882 -10.461 1.00 76.56 587 GLY A CA 1
ATOM 4403 C C . GLY A 1 587 ? -20.938 12.148 -9.728 1.00 76.56 587 GLY A C 1
ATOM 4404 O O . GLY A 1 587 ? -21.361 12.412 -8.600 1.00 76.56 587 GLY A O 1
ATOM 4405 N N . GLN A 1 588 ? -20.030 12.915 -10.329 1.00 84.75 588 GLN A N 1
ATOM 4406 C CA . GLN A 1 588 ? -19.386 14.082 -9.711 1.00 84.75 588 GLN A CA 1
ATOM 4407 C C . GLN A 1 588 ? -19.801 15.393 -10.387 1.00 84.75 588 GLN A C 1
ATOM 4409 O O . GLN A 1 588 ? -20.439 15.378 -11.434 1.00 84.75 588 GLN A O 1
ATOM 4414 N N . CYS A 1 589 ? -19.420 16.524 -9.790 1.00 84.06 589 CYS A N 1
ATOM 4415 C CA . CYS A 1 589 ? -19.490 17.840 -10.430 1.00 84.06 589 CYS A CA 1
ATOM 4416 C C . CYS A 1 589 ? -18.094 18.279 -10.870 1.00 84.06 589 CYS A C 1
ATOM 4418 O O . CYS A 1 589 ? -17.113 17.939 -10.209 1.00 84.06 589 CYS A O 1
ATOM 4420 N N . ASP A 1 590 ? -17.997 19.032 -11.969 1.00 81.62 590 ASP A N 1
ATOM 4421 C CA . ASP A 1 590 ? -16.714 19.547 -12.452 1.00 81.62 590 ASP A CA 1
ATOM 4422 C C . ASP A 1 590 ? -16.118 20.540 -11.428 1.00 81.62 590 ASP A C 1
ATOM 4424 O O . ASP A 1 590 ? -16.694 21.620 -11.234 1.00 81.62 590 ASP A O 1
ATOM 4428 N N . PRO A 1 591 ? -14.953 20.224 -10.818 1.00 69.44 591 PRO A N 1
ATOM 4429 C CA . PRO A 1 591 ? -14.259 21.079 -9.851 1.00 69.44 591 PRO A CA 1
ATOM 4430 C C . PRO A 1 591 ? -13.979 22.504 -10.329 1.00 69.44 591 PRO A C 1
ATOM 4432 O O . PRO A 1 591 ? -13.797 23.403 -9.507 1.00 69.44 591 PRO A O 1
ATOM 4435 N N . LYS A 1 592 ? -13.820 22.678 -11.646 1.00 64.69 592 LYS A N 1
ATOM 4436 C CA . LYS A 1 592 ? -13.371 23.916 -12.294 1.00 64.69 592 LYS A CA 1
ATOM 4437 C C . LYS A 1 592 ? -14.518 24.697 -12.930 1.00 64.69 592 LYS A C 1
ATOM 4439 O O . LYS A 1 592 ? -14.281 25.782 -13.454 1.00 64.69 592 LYS A O 1
ATOM 4444 N N . SER A 1 593 ? -15.733 24.156 -12.895 1.00 74.25 593 SER A N 1
ATOM 4445 C CA . SER A 1 593 ? -16.923 24.819 -13.422 1.00 74.25 593 SER A CA 1
ATOM 4446 C C . SER A 1 593 ? -17.485 25.860 -12.452 1.00 74.25 593 SER A C 1
ATOM 4448 O O . SER A 1 593 ? -17.157 25.888 -11.265 1.00 74.25 593 SER A O 1
ATOM 4450 N N . GLU A 1 594 ? -18.431 26.664 -12.940 1.00 76.56 594 GLU A N 1
ATOM 4451 C CA . GLU A 1 594 ? -19.243 27.564 -12.110 1.00 76.56 594 GLU A CA 1
ATOM 4452 C C . GLU A 1 594 ? -20.190 26.819 -11.147 1.00 76.56 594 GLU A C 1
ATOM 4454 O O . GLU A 1 594 ? -20.894 27.450 -10.362 1.00 76.56 594 GLU A O 1
ATOM 4459 N N . ARG A 1 595 ? -20.242 25.478 -11.197 1.00 86.62 595 ARG A N 1
ATOM 4460 C CA . ARG A 1 595 ? -21.170 24.634 -10.429 1.00 86.62 595 ARG A CA 1
ATOM 4461 C C . ARG A 1 595 ? -20.463 23.429 -9.791 1.00 86.62 595 ARG A C 1
ATOM 4463 O O . ARG A 1 595 ? -20.789 22.286 -10.105 1.00 86.62 595 ARG A O 1
ATOM 4470 N N . PRO A 1 596 ? -19.482 23.640 -8.906 1.00 82.62 596 PRO A N 1
ATOM 4471 C CA . PRO A 1 596 ? -18.548 22.581 -8.545 1.00 82.62 596 PRO A CA 1
ATOM 4472 C C . PRO A 1 596 ? -18.997 21.716 -7.356 1.00 82.62 596 PRO A C 1
ATOM 4474 O O . PRO A 1 596 ? -18.265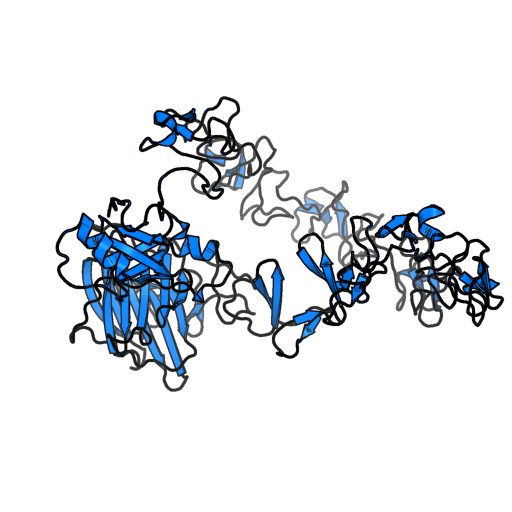 20.816 -6.947 1.00 82.62 596 PRO A O 1
ATOM 4477 N N . CYS A 1 597 ? -20.176 21.957 -6.779 1.00 87.06 597 CYS A N 1
ATOM 4478 C CA . CYS A 1 597 ? -20.679 21.221 -5.621 1.00 87.06 597 CYS A CA 1
ATOM 4479 C C . CYS A 1 597 ? -21.953 20.447 -5.954 1.00 87.06 597 CYS A C 1
ATOM 4481 O O . CYS A 1 597 ? -22.836 20.967 -6.626 1.00 87.06 597 CYS A O 1
ATOM 4483 N N . CYS A 1 598 ? -22.066 19.231 -5.434 1.00 90.94 598 CYS A N 1
ATOM 4484 C CA . CYS A 1 598 ? -23.230 18.373 -5.576 1.00 90.94 598 CYS A CA 1
ATOM 4485 C C . CYS A 1 598 ? -24.164 18.498 -4.371 1.00 90.94 598 CYS A C 1
ATOM 4487 O O . CYS A 1 598 ? -23.732 18.270 -3.238 1.00 90.94 598 CYS A O 1
ATOM 4489 N N . SER A 1 599 ? -25.434 18.819 -4.616 1.00 92.31 599 SER A N 1
ATOM 4490 C CA . SER A 1 599 ? -26.484 18.817 -3.596 1.00 92.31 599 SER A CA 1
ATOM 4491 C C . SER A 1 599 ? -26.952 17.404 -3.238 1.00 92.31 599 SER A C 1
ATOM 4493 O O . SER A 1 599 ? -26.703 16.446 -3.969 1.00 92.31 599 SER A O 1
ATOM 4495 N N . THR A 1 600 ? -27.684 17.274 -2.130 1.00 88.31 600 THR A N 1
ATOM 4496 C CA . THR A 1 600 ? -28.359 16.018 -1.745 1.00 88.31 600 THR A CA 1
ATOM 4497 C C . THR A 1 600 ? -29.386 15.553 -2.777 1.00 88.31 600 THR A C 1
ATOM 4499 O O . THR A 1 600 ? -29.599 14.357 -2.918 1.00 88.31 600 THR A O 1
ATOM 4502 N N . GLU A 1 601 ? -29.960 16.483 -3.544 1.00 88.81 601 GLU A N 1
ATOM 4503 C CA . GLU A 1 601 ? -30.914 16.212 -4.633 1.00 88.81 601 GLU A CA 1
ATOM 4504 C C . GLU A 1 601 ? -30.225 15.823 -5.958 1.00 88.81 601 GLU A C 1
ATOM 4506 O O . GLU A 1 601 ? -30.867 15.668 -7.004 1.00 88.81 601 GLU A O 1
ATOM 4511 N N . GLY A 1 602 ? -28.895 15.707 -5.941 1.00 89.88 602 GLY A N 1
ATOM 4512 C CA . GLY A 1 602 ? -28.106 15.265 -7.081 1.00 89.88 602 GLY A CA 1
ATOM 4513 C C . GLY A 1 602 ? -27.985 16.302 -8.193 1.00 89.88 602 GLY A C 1
ATOM 4514 O O . GLY A 1 602 ? -28.040 15.940 -9.370 1.00 89.88 602 GLY A O 1
ATOM 4515 N N . TRP A 1 603 ? -27.828 17.580 -7.830 1.00 92.75 603 TRP A N 1
ATOM 4516 C CA . TRP A 1 603 ? -27.574 18.683 -8.761 1.00 92.75 603 TRP A CA 1
ATOM 4517 C C . TRP A 1 603 ? -26.241 19.372 -8.492 1.00 92.75 603 TRP A C 1
ATOM 4519 O O . TRP A 1 603 ? -25.871 19.610 -7.344 1.00 92.75 603 TRP A O 1
ATOM 4529 N N . CYS A 1 604 ? -25.551 19.747 -9.564 1.00 91.00 604 CYS A N 1
ATOM 4530 C CA . CYS A 1 604 ? -24.344 20.553 -9.517 1.00 91.00 604 CYS A CA 1
ATOM 4531 C C . CYS A 1 604 ? -24.683 22.046 -9.409 1.00 91.00 604 CYS A C 1
ATOM 4533 O O . CYS A 1 604 ? -25.385 22.608 -10.255 1.00 91.00 604 CYS A O 1
ATOM 4535 N N . GLY A 1 605 ? -24.137 22.714 -8.394 1.00 88.69 605 GLY A N 1
ATOM 4536 C CA . GLY A 1 605 ? -24.318 24.140 -8.139 1.00 88.69 605 GLY A CA 1
ATOM 4537 C C . GLY A 1 605 ? -23.206 24.734 -7.273 1.00 88.69 605 GLY A C 1
ATOM 4538 O O . GLY A 1 605 ? -22.277 24.045 -6.863 1.00 88.69 605 GLY A O 1
ATOM 4539 N N . ALA A 1 606 ? -23.292 26.040 -7.017 1.00 82.38 606 ALA A N 1
ATOM 4540 C CA . ALA A 1 606 ? -22.311 26.787 -6.218 1.00 82.38 606 ALA A CA 1
ATOM 4541 C C . ALA A 1 606 ? -22.917 27.499 -4.994 1.00 82.38 606 ALA A C 1
ATOM 4543 O O . ALA A 1 606 ? -22.207 28.190 -4.265 1.00 82.38 606 ALA A O 1
ATOM 4544 N N . SER A 1 607 ? -24.228 27.363 -4.760 1.00 82.12 607 SER A N 1
ATOM 4545 C CA . SER A 1 607 ? -24.897 28.016 -3.629 1.00 82.12 607 SER A CA 1
ATOM 4546 C C . SER A 1 607 ? -24.660 27.262 -2.309 1.00 82.12 607 SER A C 1
ATOM 4548 O O . SER A 1 607 ? -24.276 26.090 -2.333 1.00 82.12 607 SER A O 1
ATOM 4550 N N . PRO A 1 608 ? -24.938 27.872 -1.140 1.00 74.75 608 PRO A N 1
ATOM 4551 C CA . PRO A 1 608 ? -24.867 27.185 0.154 1.00 74.75 608 PRO A CA 1
ATOM 4552 C C . PRO A 1 608 ? -25.685 25.880 0.200 1.00 74.75 608 PRO A C 1
ATOM 4554 O O . PRO A 1 608 ? -25.227 24.868 0.721 1.00 74.75 608 PRO A O 1
ATOM 4557 N N . ALA A 1 609 ? -26.847 25.841 -0.457 1.00 72.56 609 ALA A N 1
ATOM 4558 C CA . ALA A 1 609 ? -27.659 24.626 -0.568 1.00 72.56 609 ALA A CA 1
ATOM 4559 C C . ALA A 1 609 ? -26.986 23.484 -1.363 1.00 72.56 609 ALA A C 1
ATOM 4561 O O . ALA A 1 609 ? -27.428 22.346 -1.271 1.00 72.56 609 ALA A O 1
ATOM 4562 N N . HIS A 1 610 ? -25.928 23.777 -2.127 1.00 82.19 610 HIS A N 1
ATOM 4563 C CA . HIS A 1 610 ? -25.151 22.802 -2.902 1.00 82.19 610 HIS A CA 1
ATOM 4564 C C . HIS A 1 610 ? -23.771 22.524 -2.295 1.00 82.19 610 HIS A C 1
ATOM 4566 O O . HIS A 1 610 ? -23.263 21.418 -2.432 1.00 82.19 610 HIS A O 1
ATOM 4572 N N . CYS A 1 611 ? -23.143 23.509 -1.643 1.00 76.56 611 CYS A N 1
ATOM 4573 C CA . CYS A 1 611 ? -21.775 23.388 -1.126 1.00 76.56 611 CYS A CA 1
ATOM 4574 C C . CYS A 1 611 ? -21.689 23.235 0.400 1.00 76.56 611 CYS A C 1
ATOM 4576 O O . CYS A 1 611 ? -20.666 22.775 0.899 1.00 76.56 611 CYS A O 1
ATOM 4578 N N . THR A 1 612 ? -22.715 23.642 1.155 1.00 69.50 612 THR A N 1
ATOM 4579 C CA . THR A 1 612 ? -22.671 23.715 2.629 1.00 69.50 612 THR A CA 1
ATOM 4580 C C . THR A 1 612 ? -23.831 22.983 3.310 1.00 69.50 612 THR A C 1
ATOM 4582 O O . THR A 1 612 ? -24.054 23.183 4.502 1.00 69.50 612 THR A O 1
ATOM 4585 N N . CYS A 1 613 ? -24.586 22.150 2.586 1.00 70.69 613 CYS A N 1
ATOM 4586 C CA . CYS A 1 613 ? -25.681 21.369 3.161 1.00 70.69 613 CYS A CA 1
ATOM 4587 C C . CYS A 1 613 ? -25.197 20.052 3.795 1.00 70.69 613 CYS A C 1
ATOM 4589 O O . CYS A 1 613 ? -24.145 19.513 3.441 1.00 70.69 613 CYS A O 1
ATOM 4591 N N . HIS A 1 614 ? -25.985 19.497 4.718 1.00 64.94 614 HIS A N 1
ATOM 4592 C CA . HIS A 1 614 ? -25.712 18.180 5.286 1.00 64.94 614 HIS A CA 1
ATOM 4593 C C . HIS A 1 614 ? -25.922 17.095 4.216 1.00 64.94 614 HIS A C 1
ATOM 4595 O O . HIS A 1 614 ? -27.044 16.878 3.778 1.00 64.94 614 HIS A O 1
ATOM 4601 N N . GLY A 1 615 ? -24.839 16.446 3.775 1.00 66.69 615 GLY A N 1
ATOM 4602 C CA . GLY A 1 615 ? -24.863 15.446 2.697 1.00 66.69 615 GLY A CA 1
ATOM 4603 C C . GLY A 1 615 ? -24.440 15.970 1.317 1.00 66.69 615 GLY A C 1
ATOM 4604 O O . GLY A 1 615 ? -24.256 15.171 0.402 1.00 66.69 615 GLY A O 1
ATOM 4605 N N . CYS A 1 616 ? -24.212 17.279 1.172 1.00 81.88 616 CYS A N 1
ATOM 4606 C CA . CYS A 1 616 ? -23.621 17.871 -0.029 1.00 81.88 616 CYS A CA 1
ATOM 4607 C C . CYS A 1 616 ? -22.146 17.468 -0.207 1.00 81.88 616 CYS A C 1
ATOM 4609 O O . CYS A 1 616 ? -21.426 17.246 0.771 1.00 81.88 616 CYS A O 1
ATOM 4611 N N . LYS A 1 617 ? -21.659 17.440 -1.454 1.00 78.31 617 LYS A N 1
ATOM 4612 C CA . LYS A 1 617 ? -20.265 17.099 -1.784 1.00 78.31 617 LYS A CA 1
ATOM 4613 C C . LYS A 1 617 ? -19.615 18.149 -2.683 1.00 78.31 617 LYS A C 1
ATOM 4615 O O . LYS A 1 617 ? -20.017 18.329 -3.824 1.00 78.31 617 LYS A O 1
ATOM 4620 N N . ASP A 1 618 ? -18.585 18.817 -2.176 1.00 79.81 618 ASP A N 1
ATOM 4621 C CA . ASP A 1 618 ? -17.832 19.856 -2.888 1.00 79.81 618 ASP A CA 1
ATOM 4622 C C . ASP A 1 618 ? -16.615 19.265 -3.619 1.00 79.81 618 ASP A C 1
ATOM 4624 O O . ASP A 1 618 ? -15.755 18.635 -2.996 1.00 79.81 618 ASP A O 1
ATOM 4628 N N . TYR A 1 619 ? -16.537 19.457 -4.939 1.00 71.94 619 TYR A N 1
ATOM 4629 C CA . TYR A 1 619 ? -15.498 18.867 -5.784 1.00 71.94 619 TYR A CA 1
ATOM 4630 C C . TYR A 1 619 ? -14.327 19.810 -6.091 1.00 71.94 619 TYR A C 1
ATOM 4632 O O . TYR A 1 619 ? -13.398 19.385 -6.768 1.00 71.94 619 TYR A O 1
ATOM 4640 N N . ARG A 1 620 ? -14.277 21.038 -5.548 1.00 73.50 620 ARG A N 1
ATOM 4641 C CA . ARG A 1 620 ? -13.214 22.052 -5.798 1.00 73.50 620 ARG A CA 1
ATOM 4642 C C . ARG A 1 620 ? -11.794 21.695 -5.314 1.00 73.50 620 ARG A C 1
ATOM 4644 O O . ARG A 1 620 ? -10.904 22.555 -5.296 1.00 73.50 620 ARG A O 1
ATOM 4651 N N . LEU A 1 621 ? -11.542 20.445 -4.924 1.00 49.22 621 LEU A N 1
ATOM 4652 C CA . LEU A 1 621 ? -10.275 19.977 -4.360 1.00 49.22 621 LEU A CA 1
ATOM 4653 C C . LEU A 1 621 ? -9.129 20.110 -5.381 1.00 49.22 621 LEU A C 1
ATOM 4655 O O . LEU A 1 621 ? -8.951 19.282 -6.270 1.00 49.22 621 LEU A O 1
ATOM 4659 N N . GLY A 1 622 ? -8.351 21.186 -5.226 1.00 51.19 622 GLY A N 1
ATOM 4660 C CA . GLY A 1 622 ? -7.215 21.553 -6.080 1.00 51.19 622 GLY A CA 1
ATOM 4661 C C . GLY A 1 622 ? -6.961 23.063 -6.195 1.00 51.19 622 GLY A C 1
ATOM 4662 O O . GLY A 1 622 ? -5.931 23.467 -6.727 1.00 51.19 622 GLY A O 1
ATOM 4663 N N . THR A 1 623 ? -7.865 23.907 -5.696 1.00 50.91 623 THR A N 1
ATOM 4664 C CA . THR A 1 623 ? -7.725 25.374 -5.715 1.00 50.91 623 THR A CA 1
ATOM 4665 C C . THR A 1 623 ? -7.145 25.912 -4.399 1.00 50.91 623 THR A C 1
ATOM 4667 O O . THR A 1 623 ? -7.074 25.190 -3.407 1.00 50.91 623 THR A O 1
ATOM 4670 N N . ALA A 1 624 ? -6.618 27.143 -4.404 1.00 58.06 624 ALA A N 1
ATOM 4671 C CA . ALA A 1 624 ? -5.809 27.705 -3.318 1.00 58.06 624 ALA A CA 1
ATOM 4672 C C . ALA A 1 624 ? -6.444 27.513 -1.923 1.00 58.06 624 ALA A C 1
ATOM 4674 O O . ALA A 1 624 ? -7.587 27.901 -1.680 1.00 58.06 624 ALA A O 1
ATOM 4675 N N . LYS A 1 625 ? -5.678 26.920 -0.997 1.00 65.94 625 LYS A N 1
ATOM 4676 C CA . LYS A 1 625 ? -6.084 26.710 0.408 1.00 65.94 625 LYS A CA 1
ATOM 4677 C C . LYS A 1 625 ? -6.099 28.004 1.226 1.00 65.94 625 LYS A C 1
ATOM 4679 O O . LYS A 1 625 ? -6.685 28.044 2.301 1.00 65.94 625 LYS A O 1
ATOM 4684 N N . PHE A 1 626 ? -5.453 29.043 0.711 1.00 78.25 626 PHE A N 1
ATOM 4685 C CA . PHE A 1 626 ? -5.273 30.337 1.349 1.00 78.25 626 PHE A CA 1
ATOM 4686 C C . PHE A 1 626 ? -5.666 31.458 0.393 1.00 78.25 626 PHE A C 1
ATOM 4688 O O . PHE A 1 626 ? -5.500 31.345 -0.824 1.00 78.25 626 PHE A O 1
ATOM 4695 N N . ARG A 1 627 ? -6.217 32.536 0.949 1.00 76.62 627 ARG A N 1
ATOM 4696 C CA . ARG A 1 627 ? -6.708 33.682 0.183 1.00 76.62 627 ARG A CA 1
ATOM 4697 C C . ARG A 1 627 ? -5.587 34.692 -0.055 1.00 76.62 627 ARG A C 1
ATOM 4699 O O . ARG A 1 627 ? -4.760 34.926 0.823 1.00 76.62 627 ARG A O 1
ATOM 4706 N N . ALA A 1 628 ? -5.580 35.324 -1.228 1.00 72.00 628 ALA A N 1
ATOM 4707 C CA . ALA A 1 628 ? -4.588 36.347 -1.574 1.00 72.00 628 ALA A CA 1
ATOM 4708 C C . ALA A 1 628 ? -4.722 37.632 -0.730 1.00 72.00 628 ALA A C 1
ATOM 4710 O O . ALA A 1 628 ? -3.752 38.362 -0.568 1.00 72.00 628 ALA A O 1
ATOM 4711 N N . ASP A 1 629 ? -5.905 37.885 -0.163 1.00 77.19 629 ASP A N 1
ATOM 4712 C CA . ASP A 1 629 ? -6.184 39.024 0.721 1.00 77.19 629 ASP A CA 1
ATOM 4713 C C . ASP A 1 629 ? -5.746 38.795 2.181 1.00 77.19 629 ASP A C 1
ATOM 4715 O O . ASP A 1 629 ? -5.938 39.666 3.029 1.00 77.19 629 ASP A O 1
ATOM 4719 N N . GLY A 1 630 ? -5.161 37.631 2.491 1.00 77.75 630 GLY A N 1
ATOM 4720 C CA . GLY A 1 630 ? -4.674 37.300 3.830 1.00 77.75 630 GLY A CA 1
ATOM 4721 C C . GLY A 1 630 ? -5.776 37.023 4.855 1.00 77.75 630 GLY A C 1
ATOM 4722 O O . GLY A 1 630 ? -5.498 37.068 6.055 1.00 77.75 630 GLY A O 1
ATOM 4723 N N . ARG A 1 631 ? -7.012 36.749 4.415 1.00 82.88 631 ARG A N 1
ATOM 4724 C CA . ARG A 1 631 ? -8.123 36.346 5.291 1.00 82.88 631 ARG A CA 1
ATOM 4725 C C . ARG A 1 631 ? -8.201 34.829 5.452 1.00 82.88 631 ARG A C 1
ATOM 4727 O O . ARG A 1 631 ? -7.821 34.074 4.558 1.00 82.88 631 ARG A O 1
ATOM 4734 N N . CYS A 1 632 ? -8.704 34.389 6.598 1.00 85.88 632 CYS A N 1
ATOM 4735 C CA . CYS A 1 632 ? -8.771 32.982 6.996 1.00 85.88 632 CYS A CA 1
ATOM 4736 C C . CYS A 1 632 ? -9.902 32.757 8.015 1.00 85.88 632 CYS A C 1
ATOM 4738 O O . CYS A 1 632 ? -10.503 33.715 8.491 1.00 85.88 632 CYS A O 1
ATOM 4740 N N . GLY A 1 633 ? -10.194 31.509 8.378 1.00 79.00 633 GLY A N 1
ATOM 4741 C CA . GLY A 1 633 ? -11.255 31.168 9.331 1.00 79.00 633 GLY A CA 1
ATOM 4742 C C . GLY A 1 633 ? -12.592 30.835 8.663 1.00 79.00 633 GLY A C 1
ATOM 4743 O O . GLY A 1 633 ? -12.712 30.822 7.436 1.00 79.00 633 GLY A O 1
ATOM 4744 N N . THR A 1 634 ? -13.589 30.497 9.480 1.00 74.44 634 THR A N 1
ATOM 4745 C CA . THR A 1 634 ? -14.920 30.030 9.038 1.00 74.44 634 THR A CA 1
ATOM 4746 C C . THR A 1 634 ? -15.702 31.107 8.292 1.00 74.44 634 THR A C 1
ATOM 4748 O O . THR A 1 634 ? -16.410 30.795 7.341 1.00 74.44 634 THR A O 1
ATOM 4751 N N . GLU A 1 635 ? -15.498 32.371 8.664 1.00 77.81 635 GLU A N 1
ATOM 4752 C CA . GLU A 1 635 ? -16.114 33.542 8.024 1.00 77.81 635 GLU A CA 1
ATOM 4753 C C . GLU A 1 635 ? -15.460 33.908 6.680 1.00 77.81 635 GLU A C 1
ATOM 4755 O O . GLU A 1 635 ? -16.034 34.644 5.878 1.00 77.81 635 GLU A O 1
ATOM 4760 N N . PHE A 1 636 ? -14.252 33.396 6.407 1.00 78.56 636 PHE A N 1
ATOM 4761 C CA . PHE A 1 636 ? -13.480 33.706 5.198 1.00 78.56 636 PHE A CA 1
ATOM 4762 C C . PHE A 1 636 ? -12.949 32.428 4.531 1.00 78.56 636 PHE A C 1
ATOM 4764 O O . PHE A 1 636 ? -11.731 32.240 4.440 1.00 78.56 636 PHE A O 1
ATOM 4771 N N . PRO A 1 637 ? -13.837 31.537 4.045 1.00 69.44 637 PRO A N 1
ATOM 4772 C CA . PRO A 1 637 ? -13.437 30.293 3.401 1.00 69.44 637 PRO A CA 1
ATOM 4773 C C . PRO A 1 637 ? -12.602 30.543 2.138 1.00 69.44 637 PRO A C 1
ATOM 4775 O O . PRO A 1 637 ? -12.773 31.537 1.417 1.00 69.44 637 PRO A O 1
ATOM 4778 N N . ALA A 1 638 ? -11.678 29.620 1.875 1.00 63.34 638 ALA A N 1
ATOM 4779 C CA . ALA A 1 638 ? -10.860 29.582 0.672 1.00 63.34 638 ALA A CA 1
ATOM 4780 C C . ALA A 1 638 ? -11.359 28.466 -0.267 1.00 63.34 638 ALA A C 1
ATOM 4782 O O . ALA A 1 638 ? -11.870 27.452 0.210 1.00 63.34 638 ALA A O 1
ATOM 4783 N N . PRO A 1 639 ? -11.182 28.594 -1.595 1.00 57.00 639 PRO A N 1
ATOM 4784 C CA . PRO A 1 639 ? -11.637 27.591 -2.563 1.00 57.00 639 PRO A CA 1
ATOM 4785 C C . PRO A 1 639 ? -11.154 26.156 -2.279 1.00 57.00 639 PRO A C 1
ATOM 4787 O O . PRO A 1 639 ? -11.875 25.203 -2.560 1.00 57.00 639 PRO A O 1
ATOM 4790 N N . GLY A 1 640 ? -9.966 26.002 -1.678 1.00 58.31 640 GLY A N 1
ATOM 4791 C CA . GLY A 1 640 ? -9.411 24.710 -1.263 1.00 58.31 640 GLY A CA 1
ATOM 4792 C C . GLY A 1 640 ? -9.458 24.405 0.235 1.00 58.31 640 GLY A C 1
ATOM 4793 O O . GLY A 1 640 ? -8.859 23.407 0.643 1.00 58.31 640 GLY A O 1
ATOM 4794 N N . ALA A 1 641 ? -10.085 25.252 1.061 1.00 61.72 641 ALA A N 1
ATOM 4795 C CA . ALA A 1 641 ? -10.210 25.012 2.496 1.00 61.72 641 ALA A CA 1
ATOM 4796 C C . ALA A 1 641 ? -11.380 25.772 3.148 1.00 61.72 641 ALA A C 1
ATOM 4798 O O . ALA A 1 641 ? -11.478 26.996 3.047 1.00 61.72 641 ALA A O 1
ATOM 4799 N N . ASN A 1 642 ? -12.230 25.039 3.874 1.00 64.25 642 ASN A N 1
ATOM 4800 C CA . ASN A 1 642 ? -13.293 25.589 4.712 1.00 64.25 642 ASN A CA 1
ATOM 4801 C C . ASN A 1 642 ? -13.189 24.985 6.130 1.00 64.25 642 ASN A C 1
ATOM 4803 O O . ASN A 1 642 ? -13.489 23.799 6.286 1.00 64.25 642 ASN A O 1
ATOM 4807 N N . PRO A 1 643 ? -12.723 25.738 7.143 1.00 68.44 643 PRO A N 1
ATOM 4808 C CA . PRO A 1 643 ? -12.416 27.173 7.120 1.00 68.44 643 PRO A CA 1
ATOM 4809 C C . PRO A 1 643 ? -11.217 27.539 6.230 1.00 68.44 643 PRO A C 1
ATOM 4811 O O . PRO A 1 643 ? -10.346 26.705 5.973 1.00 68.44 643 PRO A O 1
ATOM 4814 N N . GLY A 1 644 ? -11.169 28.794 5.765 1.00 76.62 644 GLY A N 1
ATOM 4815 C CA . GLY A 1 644 ? -10.056 29.300 4.955 1.00 76.62 644 GLY A CA 1
ATOM 4816 C C . GLY A 1 644 ? -8.745 29.259 5.734 1.00 76.62 644 GLY A C 1
ATOM 4817 O O . GLY A 1 644 ? -8.722 29.586 6.922 1.00 76.62 644 GLY A O 1
ATOM 4818 N N . GLN A 1 645 ? -7.651 28.847 5.093 1.00 83.75 645 GLN A N 1
ATOM 4819 C CA . GLN A 1 645 ? -6.362 28.645 5.766 1.00 83.75 645 GLN A CA 1
ATOM 4820 C C . GLN A 1 645 ? -5.389 29.783 5.469 1.00 83.75 645 GLN A C 1
ATOM 4822 O O . GLN A 1 645 ? -5.556 30.534 4.510 1.00 83.75 645 GLN A O 1
ATOM 4827 N N . CYS A 1 646 ? -4.338 29.881 6.279 1.00 82.19 646 CYS A N 1
ATOM 4828 C CA . CYS A 1 646 ? -3.180 30.710 5.962 1.00 82.19 646 CYS A CA 1
ATOM 4829 C C . CYS A 1 646 ? -2.116 29.884 5.247 1.00 82.19 646 CYS A C 1
ATOM 4831 O O . CYS A 1 646 ? -2.051 28.665 5.410 1.00 82.19 646 CYS A O 1
ATOM 4833 N N . ASN A 1 647 ? -1.288 30.537 4.427 1.00 79.38 647 ASN A N 1
ATOM 4834 C CA . ASN A 1 647 ? -0.242 29.831 3.701 1.00 79.38 647 ASN A CA 1
ATOM 4835 C C . ASN A 1 647 ? 0.796 29.286 4.702 1.00 79.38 647 ASN A C 1
ATOM 4837 O O . ASN A 1 647 ? 1.500 30.080 5.334 1.00 79.38 647 ASN A O 1
ATOM 4841 N N . PRO A 1 648 ? 0.932 27.955 4.813 1.00 70.56 648 PRO A N 1
ATOM 4842 C CA . PRO A 1 648 ? 1.733 27.319 5.850 1.00 70.56 648 PRO A CA 1
ATOM 4843 C C . PRO A 1 648 ? 3.240 27.601 5.709 1.00 70.56 648 PRO A C 1
ATOM 4845 O O . PRO A 1 648 ? 3.970 27.536 6.693 1.00 70.56 648 PRO A O 1
ATOM 4848 N N . VAL A 1 649 ? 3.709 27.950 4.505 1.00 65.69 649 VAL A N 1
ATOM 4849 C CA . VAL A 1 649 ? 5.120 28.267 4.208 1.00 65.69 649 VAL A CA 1
ATOM 4850 C C . VAL A 1 649 ? 5.396 29.772 4.077 1.00 65.69 649 VAL A C 1
ATOM 4852 O O . VAL A 1 649 ? 6.488 30.159 3.675 1.00 65.69 649 VAL A O 1
ATOM 4855 N N . SER A 1 650 ? 4.413 30.626 4.378 1.00 75.62 650 SER A N 1
ATOM 4856 C CA . SER A 1 650 ? 4.574 32.088 4.331 1.00 75.62 650 SER A CA 1
ATOM 4857 C C . SER A 1 650 ? 5.086 32.678 5.649 1.00 75.62 650 SER A C 1
ATOM 4859 O O . SER A 1 650 ? 5.122 32.006 6.678 1.00 75.62 650 SER A O 1
ATOM 4861 N N . ASP A 1 651 ? 5.403 33.975 5.627 1.00 79.12 651 ASP A N 1
ATOM 4862 C CA . ASP A 1 651 ? 5.698 34.800 6.805 1.00 79.12 651 ASP A CA 1
ATOM 4863 C C . ASP A 1 651 ? 4.464 35.061 7.692 1.00 79.12 651 ASP A C 1
ATOM 4865 O O . ASP A 1 651 ? 4.583 35.686 8.744 1.00 79.12 651 ASP A O 1
ATOM 4869 N N . ARG A 1 652 ? 3.275 34.584 7.292 1.00 84.06 652 ARG A N 1
ATOM 4870 C CA . ARG A 1 652 ? 1.999 34.758 8.005 1.00 84.06 652 ARG A CA 1
ATOM 4871 C C . ARG A 1 652 ? 1.207 33.449 8.083 1.00 84.06 652 ARG A C 1
ATOM 4873 O O . ARG A 1 652 ? 0.112 33.356 7.524 1.00 84.06 652 ARG A O 1
ATOM 4880 N N . PRO A 1 653 ? 1.735 32.410 8.742 1.00 83.06 653 PRO A N 1
ATOM 4881 C CA . PRO A 1 653 ? 1.181 31.069 8.629 1.00 83.06 653 PRO A CA 1
ATOM 4882 C C . PRO A 1 653 ? 0.036 30.781 9.610 1.00 83.06 653 PRO A C 1
ATOM 4884 O O . PRO A 1 653 ? -0.524 29.690 9.558 1.00 83.06 653 PRO A O 1
ATOM 4887 N N . CYS A 1 654 ? -0.332 31.717 10.490 1.00 86.56 654 CYS A N 1
ATOM 4888 C CA . CYS A 1 654 ? -1.350 31.504 11.517 1.00 86.56 654 CYS A CA 1
ATOM 4889 C C . CYS A 1 654 ? -2.579 32.384 11.305 1.00 86.56 654 CYS A C 1
ATOM 4891 O O . CYS A 1 654 ? -2.456 33.566 10.992 1.00 86.56 654 CYS A O 1
ATOM 4893 N N . CYS A 1 655 ? -3.759 31.826 11.538 1.00 89.50 655 CYS A N 1
ATOM 4894 C CA . CYS A 1 655 ? -5.027 32.529 11.492 1.00 89.50 655 CYS A CA 1
ATOM 4895 C C . CYS A 1 655 ? -5.449 32.992 12.884 1.00 89.50 655 CYS A C 1
ATOM 4897 O O . CYS A 1 655 ? -5.643 32.166 13.774 1.00 89.50 655 CYS A O 1
ATOM 4899 N N . SER A 1 656 ? -5.636 34.300 13.054 1.00 88.94 656 SER A N 1
ATOM 4900 C CA . SER A 1 656 ? -6.208 34.866 14.277 1.00 88.94 656 SER A CA 1
ATOM 4901 C C . SER A 1 656 ? -7.708 34.594 14.392 1.00 88.94 656 SER A C 1
ATOM 4903 O O . SER A 1 656 ? -8.397 34.405 13.388 1.00 88.94 656 SER A O 1
ATOM 4905 N N . LYS A 1 657 ? -8.246 34.724 15.610 1.00 86.56 657 LYS A N 1
ATOM 4906 C CA . LYS A 1 657 ? -9.696 34.676 15.874 1.00 86.56 657 LYS A CA 1
ATOM 4907 C C . LYS A 1 657 ? -10.530 35.695 15.079 1.00 86.56 657 LYS A C 1
ATOM 4909 O O . LYS A 1 657 ? -11.737 35.547 14.960 1.00 86.56 657 LYS A O 1
ATOM 4914 N N . TYR A 1 658 ? -9.895 36.740 14.539 1.00 85.69 658 TYR A N 1
ATOM 4915 C CA . TYR A 1 658 ? -10.543 37.767 13.715 1.00 85.69 658 TYR A CA 1
ATOM 4916 C C . TYR A 1 658 ? -10.467 37.470 12.208 1.00 85.69 658 TYR A C 1
ATOM 4918 O O . TYR A 1 658 ? -10.843 38.308 11.386 1.00 85.69 658 TYR A O 1
ATOM 4926 N N . GLY A 1 659 ? -9.958 36.295 11.834 1.00 87.19 659 GLY A N 1
ATOM 4927 C CA . GLY A 1 659 ? -9.913 35.830 10.455 1.00 87.19 659 GLY A CA 1
ATOM 4928 C C . GLY A 1 659 ? -8.839 36.500 9.601 1.00 87.19 659 GLY A C 1
ATOM 4929 O O . GLY A 1 659 ? -9.068 36.772 8.420 1.00 87.19 659 GLY A O 1
ATOM 4930 N N . TRP A 1 660 ? -7.678 36.776 10.203 1.00 88.88 660 TRP A N 1
ATOM 4931 C CA . TRP A 1 660 ? -6.499 37.341 9.538 1.00 88.88 660 TRP A CA 1
ATOM 4932 C C . TRP A 1 660 ? -5.269 36.458 9.694 1.00 88.88 660 TRP A C 1
ATOM 4934 O O . TRP A 1 660 ? -5.008 35.957 10.790 1.00 88.88 660 TRP A O 1
ATOM 4944 N N . CYS A 1 661 ? -4.492 36.345 8.618 1.00 89.62 661 CYS A N 1
ATOM 4945 C CA . CYS A 1 661 ? -3.212 35.655 8.598 1.00 89.62 661 CYS A CA 1
ATOM 4946 C C . CYS A 1 661 ? -2.082 36.526 9.159 1.00 89.62 661 CYS A C 1
ATOM 4948 O O . CYS A 1 661 ? -1.849 37.641 8.689 1.00 89.62 661 CYS A O 1
ATOM 4950 N N . GLY A 1 662 ? -1.334 35.991 10.124 1.00 86.19 662 GLY A N 1
ATOM 4951 C CA . GLY A 1 662 ? -0.186 36.638 10.754 1.00 86.19 662 GLY A CA 1
ATOM 4952 C C . GLY A 1 662 ? 0.757 35.638 11.428 1.00 86.19 662 GLY A C 1
ATOM 4953 O O . GLY A 1 662 ? 0.560 34.428 11.347 1.00 86.19 662 GLY A O 1
ATOM 4954 N N . ALA A 1 663 ? 1.802 36.152 12.079 1.00 82.56 663 ALA A N 1
ATOM 4955 C CA . ALA A 1 663 ? 2.833 35.346 12.749 1.00 82.56 663 ALA A CA 1
ATOM 4956 C C . ALA A 1 663 ? 3.086 35.740 14.216 1.00 82.56 663 ALA A C 1
ATOM 4958 O O . ALA A 1 663 ? 3.983 35.200 14.859 1.00 82.56 663 ALA A O 1
ATOM 4959 N N . THR A 1 664 ? 2.324 36.693 14.763 1.00 82.75 664 THR A N 1
ATOM 4960 C CA . THR A 1 664 ? 2.475 37.120 16.163 1.00 82.75 664 THR A CA 1
ATOM 4961 C C . THR A 1 664 ? 1.723 36.189 17.117 1.00 82.75 664 THR A C 1
ATOM 4963 O O . THR A 1 664 ? 0.868 35.408 16.698 1.00 82.75 664 THR A O 1
ATOM 4966 N N . SER A 1 665 ? 1.980 36.301 18.422 1.00 74.62 665 SER A N 1
ATOM 4967 C CA . SER A 1 665 ? 1.246 35.563 19.465 1.00 74.62 665 SER A CA 1
ATOM 4968 C C . SER A 1 665 ? -0.276 35.744 19.361 1.00 74.62 665 SER A C 1
ATOM 4970 O O . SER A 1 665 ? -1.030 34.782 19.457 1.00 74.62 665 SER A O 1
ATOM 4972 N N . ALA A 1 666 ? -0.747 36.946 19.019 1.00 72.38 666 ALA A N 1
ATOM 4973 C CA . ALA A 1 666 ? -2.171 37.218 18.792 1.00 72.38 666 ALA A CA 1
ATOM 4974 C C . ALA A 1 666 ? -2.791 36.451 17.598 1.00 72.38 666 ALA A C 1
ATOM 4976 O O . ALA A 1 666 ? -4.013 36.412 17.474 1.00 72.38 666 ALA A O 1
ATOM 4977 N N . HIS A 1 667 ? -1.966 35.859 16.727 1.00 81.00 667 HIS A N 1
ATOM 4978 C CA . HIS A 1 667 ? -2.383 35.072 15.561 1.00 81.00 667 HIS A CA 1
ATOM 4979 C C . HIS A 1 667 ? -2.088 33.577 15.709 1.00 81.00 667 HIS A C 1
ATOM 4981 O O . HIS A 1 667 ? -2.800 32.777 15.118 1.00 81.00 667 HIS A O 1
ATOM 4987 N N . CYS A 1 668 ? -1.047 33.196 16.458 1.00 76.50 668 CYS A N 1
ATOM 4988 C CA . CYS A 1 668 ? -0.590 31.805 16.567 1.00 76.50 668 CYS A CA 1
ATOM 4989 C C . CYS A 1 668 ? -0.848 31.160 17.938 1.00 76.50 668 CYS A C 1
ATOM 4991 O O . CYS A 1 668 ? -0.711 29.946 18.057 1.00 76.50 668 CYS A O 1
ATOM 4993 N N . THR A 1 669 ? -1.146 31.937 18.987 1.00 75.81 669 THR A N 1
ATOM 4994 C CA . THR A 1 669 ? -1.179 31.439 20.378 1.00 75.81 669 THR A CA 1
ATOM 4995 C C . THR A 1 669 ? -2.437 31.845 21.151 1.00 75.81 669 THR A C 1
ATOM 4997 O O . THR A 1 669 ? -2.395 31.888 22.377 1.00 75.81 669 THR A O 1
ATOM 5000 N N . CYS A 1 670 ? -3.531 32.191 20.467 1.00 72.62 670 CYS A N 1
ATOM 5001 C CA . CYS A 1 670 ? -4.834 32.412 21.103 1.00 72.62 670 CYS A CA 1
ATOM 5002 C C . CYS A 1 670 ? -5.696 31.140 21.086 1.00 72.62 670 CYS A C 1
ATOM 5004 O O . CYS A 1 670 ? -5.462 30.265 20.255 1.00 72.62 670 CYS A O 1
ATOM 5006 N N . ASP A 1 671 ? -6.696 31.057 21.968 1.00 72.75 671 ASP A N 1
ATOM 5007 C CA . ASP A 1 671 ? -7.530 29.853 22.142 1.00 72.75 671 ASP A CA 1
ATOM 5008 C C . ASP A 1 671 ? -8.277 29.433 20.860 1.00 72.75 671 ASP A C 1
ATOM 5010 O O . ASP A 1 671 ? -8.440 28.241 20.610 1.00 72.75 671 ASP A O 1
ATOM 5014 N N . ASP A 1 672 ? -8.630 30.402 20.004 1.00 74.12 672 ASP A N 1
ATOM 5015 C CA . ASP A 1 672 ? -9.323 30.188 18.719 1.00 74.12 672 ASP A CA 1
ATOM 5016 C C . ASP A 1 672 ? -8.413 30.395 17.488 1.00 74.12 672 ASP A C 1
ATOM 5018 O O . ASP A 1 672 ? -8.885 30.561 16.361 1.00 74.12 672 ASP A O 1
ATOM 5022 N N . CYS A 1 673 ? -7.094 30.451 17.685 1.00 81.62 673 CYS A N 1
ATOM 5023 C CA . CYS A 1 673 ? -6.128 30.658 16.608 1.00 81.62 673 CYS A CA 1
ATOM 5024 C C . CYS A 1 673 ? -5.745 29.329 15.938 1.00 81.62 673 CYS A C 1
ATOM 5026 O O . CYS A 1 673 ? -5.555 28.317 16.608 1.00 81.62 673 CYS A O 1
ATOM 5028 N N . MET A 1 674 ? -5.544 29.339 14.617 1.00 78.50 674 MET A N 1
ATOM 5029 C CA . MET A 1 674 ? -5.164 28.144 13.844 1.00 78.50 674 MET A CA 1
ATOM 5030 C C . MET A 1 674 ? -3.797 28.331 13.180 1.00 78.50 674 MET A C 1
ATOM 5032 O O . MET A 1 674 ? -3.644 29.192 12.319 1.00 78.50 674 MET A O 1
ATOM 5036 N N . ASP A 1 675 ? -2.802 27.524 13.548 1.00 80.19 675 ASP A N 1
ATOM 5037 C CA . ASP A 1 675 ? -1.436 27.570 12.999 1.00 80.19 675 ASP A CA 1
ATOM 5038 C C . ASP A 1 675 ? -1.238 26.505 11.912 1.00 80.19 675 ASP A C 1
ATOM 5040 O O . ASP A 1 675 ? -1.395 25.310 12.170 1.00 80.19 675 ASP A O 1
ATOM 5044 N N . TYR A 1 676 ? -0.887 26.933 10.697 1.00 72.00 676 TYR A N 1
ATOM 5045 C CA . TYR A 1 676 ? -0.822 26.053 9.532 1.00 72.00 676 TYR A CA 1
ATOM 5046 C C . TYR A 1 676 ? 0.591 25.562 9.179 1.00 72.00 676 TYR A C 1
ATOM 5048 O O . TYR A 1 676 ? 0.715 24.761 8.256 1.00 72.00 676 TYR A O 1
ATOM 5056 N N . ARG A 1 677 ? 1.660 25.981 9.874 1.00 76.69 677 ARG A N 1
ATOM 5057 C CA . ARG A 1 677 ? 3.059 25.645 9.507 1.00 76.69 677 ARG A CA 1
ATOM 5058 C C . ARG A 1 677 ? 3.279 24.136 9.258 1.00 76.69 677 ARG A C 1
ATOM 5060 O O . ARG A 1 677 ? 2.854 23.318 10.077 1.00 76.69 677 ARG A O 1
ATOM 5067 N N . PRO A 1 678 ? 3.960 23.724 8.162 1.00 44.97 678 PRO A N 1
ATOM 5068 C CA . PRO A 1 678 ? 4.184 22.315 7.874 1.00 44.97 678 PRO A CA 1
ATOM 5069 C C . PRO A 1 678 ? 5.208 21.759 8.861 1.00 44.97 678 PRO A C 1
ATOM 5071 O O . PRO A 1 678 ? 6.277 22.334 9.059 1.00 44.97 678 PRO A O 1
ATOM 5074 N N . GLY A 1 679 ? 4.887 20.623 9.476 1.00 43.34 679 GLY A N 1
ATOM 5075 C CA . GLY A 1 679 ? 5.780 19.936 10.403 1.00 43.34 679 GLY A CA 1
ATOM 5076 C C . GLY A 1 679 ? 6.997 19.330 9.702 1.00 43.34 679 GLY A C 1
ATOM 5077 O O . GLY A 1 679 ? 7.052 18.116 9.526 1.00 43.34 679 GLY A O 1
ATOM 5078 N N . MET A 1 680 ? 7.984 20.150 9.328 1.00 31.08 680 MET A N 1
ATOM 5079 C CA . MET A 1 680 ? 9.378 19.714 9.367 1.00 31.08 680 MET A CA 1
ATOM 5080 C C . MET A 1 680 ? 9.803 19.648 10.829 1.00 31.08 680 MET A C 1
ATOM 5082 O O . MET A 1 680 ? 9.425 20.490 11.644 1.00 31.08 680 MET A O 1
ATOM 5086 N N . ALA A 1 681 ? 10.578 18.612 11.134 1.00 30.81 681 ALA A N 1
ATOM 5087 C CA . ALA A 1 681 ? 11.353 18.489 12.350 1.00 30.81 681 ALA A CA 1
ATOM 5088 C C . ALA A 1 681 ? 11.884 19.862 12.790 1.00 30.81 681 ALA A C 1
ATOM 5090 O O . ALA A 1 681 ? 12.619 20.521 12.054 1.00 30.81 681 ALA A O 1
ATOM 5091 N N . LEU A 1 682 ? 11.465 20.290 13.981 1.00 28.27 682 LEU A N 1
ATOM 5092 C CA . LEU A 1 682 ? 11.998 21.466 14.650 1.00 28.27 682 LEU A CA 1
ATOM 5093 C C . LEU A 1 682 ? 13.475 21.203 14.954 1.00 28.27 682 LEU A C 1
ATOM 5095 O O . LEU A 1 682 ? 13.806 20.578 15.959 1.00 28.27 682 LEU A O 1
ATOM 5099 N N . LEU A 1 683 ? 14.360 21.693 14.090 1.00 26.22 683 LEU A N 1
ATOM 5100 C CA . LEU A 1 683 ? 15.665 22.159 14.528 1.00 26.22 683 LEU A CA 1
ATOM 5101 C C . LEU A 1 683 ? 15.517 23.636 14.893 1.00 26.22 683 LEU A C 1
ATOM 5103 O O . LEU A 1 683 ? 15.277 24.476 14.031 1.00 26.22 683 LEU A O 1
ATOM 5107 N N . SER A 1 684 ? 15.698 23.890 16.192 1.00 24.36 684 SER A N 1
ATOM 5108 C CA . SER A 1 684 ? 15.725 25.183 16.888 1.00 24.36 684 SER A CA 1
ATOM 5109 C C . SER A 1 684 ? 14.355 25.877 16.990 1.00 24.36 684 SER A C 1
ATOM 5111 O O . SER A 1 684 ? 13.780 26.289 15.997 1.00 24.36 684 SER A O 1
ATOM 5113 N N . SER A 1 685 ? 13.737 26.078 18.152 1.00 25.27 685 SER A N 1
ATOM 5114 C CA . SER A 1 685 ? 14.284 26.324 19.488 1.00 25.27 685 SER A CA 1
ATOM 5115 C C . SER A 1 685 ? 13.220 26.029 20.564 1.00 25.27 685 SER A C 1
ATOM 5117 O O . SER A 1 685 ? 12.035 26.278 20.368 1.00 25.27 685 SER A O 1
ATOM 5119 N N . HIS A 1 686 ? 13.681 25.471 21.688 1.00 29.83 686 HIS A N 1
ATOM 5120 C CA . HIS A 1 686 ? 13.028 25.370 23.002 1.00 29.83 686 HIS A CA 1
ATOM 5121 C C . HIS A 1 686 ? 11.559 24.912 23.064 1.00 29.83 686 HIS A C 1
ATOM 5123 O O . HIS A 1 686 ? 10.636 25.715 23.166 1.00 29.83 686 HIS A O 1
ATOM 5129 N N . ASN A 1 687 ? 11.365 23.591 23.087 1.00 26.33 687 ASN A N 1
ATOM 5130 C CA . ASN A 1 687 ? 10.566 22.841 24.071 1.00 26.33 687 ASN A CA 1
ATOM 5131 C C . ASN A 1 687 ? 10.373 21.423 23.524 1.00 26.33 687 ASN A C 1
ATOM 5133 O O . ASN A 1 687 ? 9.719 21.227 22.498 1.00 26.33 687 ASN A O 1
ATOM 5137 N N . VAL A 1 688 ? 10.936 20.425 24.206 1.00 29.22 688 VAL A N 1
ATOM 5138 C CA . VAL A 1 688 ? 10.660 19.009 23.936 1.00 29.22 688 VAL A CA 1
ATOM 5139 C C . VAL A 1 688 ? 9.221 18.738 24.363 1.00 29.22 688 VAL A C 1
ATOM 5141 O O . VAL A 1 688 ? 8.952 18.306 25.479 1.00 29.22 688 VAL A O 1
ATOM 5144 N N . VAL A 1 689 ? 8.267 19.040 23.487 1.00 30.69 689 VAL A N 1
ATOM 5145 C CA . VAL A 1 689 ? 6.888 18.610 23.677 1.00 30.69 689 VAL A CA 1
ATOM 5146 C C . VAL A 1 689 ? 6.722 17.298 22.924 1.00 30.69 689 VAL A C 1
ATOM 5148 O O . VAL A 1 689 ? 6.676 17.270 21.694 1.00 30.69 689 VAL A O 1
ATOM 5151 N N . LEU A 1 690 ? 6.597 16.212 23.686 1.00 37.34 690 LEU A N 1
ATOM 5152 C CA . LEU A 1 690 ? 6.018 14.928 23.282 1.00 37.34 690 LEU A CA 1
ATOM 5153 C C . LEU A 1 690 ? 4.552 15.127 22.824 1.00 37.34 690 LEU A C 1
ATOM 5155 O O . LEU A 1 690 ? 3.637 14.536 23.376 1.00 37.34 690 LEU A O 1
ATOM 5159 N N . LYS A 1 691 ? 4.268 15.973 21.820 1.00 35.62 691 LYS A N 1
ATOM 5160 C CA . LYS A 1 691 ? 2.882 16.307 21.417 1.00 35.62 691 LYS A CA 1
ATOM 5161 C C . LYS A 1 691 ? 2.084 15.104 20.907 1.00 35.62 691 LYS A C 1
ATOM 5163 O O . LYS A 1 691 ? 0.873 15.203 20.786 1.00 35.62 691 LYS A O 1
ATOM 5168 N N . ARG A 1 692 ? 2.747 13.994 20.571 1.00 49.62 692 ARG A N 1
ATOM 5169 C CA . ARG A 1 692 ? 2.117 12.800 19.981 1.00 49.62 692 ARG A CA 1
ATOM 5170 C C . ARG A 1 692 ? 2.178 11.560 20.865 1.00 49.62 692 ARG A C 1
ATOM 5172 O O . ARG A 1 692 ? 1.605 10.539 20.494 1.00 49.62 692 ARG A O 1
ATOM 5179 N N . TYR A 1 693 ? 2.869 11.653 21.999 1.00 45.88 693 TYR A N 1
ATOM 5180 C CA . TYR A 1 693 ? 3.039 10.543 22.922 1.00 45.88 693 TYR A CA 1
ATOM 5181 C C . TYR A 1 693 ? 2.709 10.984 24.345 1.00 45.88 693 TYR A C 1
ATOM 5183 O O . TYR A 1 693 ? 3.221 11.998 24.810 1.00 45.88 693 TYR A O 1
ATOM 5191 N N . ARG A 1 694 ? 1.898 10.207 25.057 1.00 56.84 694 ARG A N 1
ATOM 5192 C CA . ARG A 1 694 ? 1.714 10.348 26.502 1.00 56.84 694 ARG A CA 1
ATOM 5193 C C . ARG A 1 694 ? 2.720 9.472 27.243 1.00 56.84 694 ARG A C 1
ATOM 5195 O O . ARG A 1 694 ? 3.092 8.406 26.759 1.00 56.84 694 ARG A O 1
ATOM 5202 N N . VAL A 1 695 ? 3.165 9.920 28.414 1.00 54.84 695 VAL A N 1
ATOM 5203 C CA . VAL A 1 695 ? 4.035 9.140 29.305 1.00 54.84 695 VAL A CA 1
ATOM 5204 C C . VAL A 1 695 ? 3.164 8.531 30.399 1.00 54.84 695 VAL A C 1
ATOM 5206 O O . VAL A 1 695 ? 2.687 9.243 31.281 1.00 54.84 695 VAL A O 1
ATOM 5209 N N . MET A 1 696 ? 2.937 7.221 30.329 1.00 53.59 696 MET A N 1
ATOM 5210 C CA . MET A 1 696 ? 2.161 6.472 31.316 1.00 53.59 696 MET A CA 1
ATOM 5211 C C . MET A 1 696 ? 3.100 5.896 32.376 1.00 53.59 696 MET A C 1
ATOM 5213 O O . MET A 1 696 ? 3.971 5.097 32.036 1.00 53.59 696 MET A O 1
ATOM 5217 N N . MET A 1 697 ? 2.941 6.303 33.639 1.00 59.69 697 MET A N 1
ATOM 5218 C CA . MET A 1 697 ? 3.728 5.762 34.757 1.00 59.69 697 MET A CA 1
ATOM 5219 C C . MET A 1 697 ? 3.303 4.310 35.046 1.00 59.69 697 MET A C 1
ATOM 5221 O O . MET A 1 697 ? 2.109 4.011 35.037 1.00 59.69 697 MET A O 1
ATOM 5225 N N . LEU A 1 698 ? 4.283 3.421 35.239 1.00 49.31 698 LEU A N 1
ATOM 5226 C CA . LEU A 1 698 ? 4.115 1.971 35.421 1.00 49.31 698 LEU A CA 1
ATOM 5227 C C . LEU A 1 698 ? 3.837 1.557 36.867 1.00 49.31 698 LEU A C 1
ATOM 5229 O O . LEU A 1 698 ? 4.344 2.233 37.792 1.00 49.31 698 LEU A O 1
#

Radius of gyration: 35.2 Å; chains: 1; bounding box: 82×68×98 Å

Sequence (698 aa):
MHMYNSRDNGGSGDTNNKKVSCFGFVMTYNEATGVFSVTPQDQEASKQVLGNLPRNYANWKVARAEYVSPLEHSQAKGRSLASIVEAPCTVKWSNSYQIKPAEEGGRCLYFVAASSGDIFVVFSVIPRDKSTWYHLQISFQGVALYKGMKLVKYEGAKSARSLGDSKLLFQPYFICLEEDHEKQRTYIKYGIGSDTSEKGLVYMVYNDAGPPLGIRFYSFGGGEKDVEIMDARIIEGGAQGEMECTGGTVLKDGKCVEDCHPECNGCIPMSSGSKLNTECRSCKHFSIHKRGGTIQCVAKCPVDMKAADDGVTCRCKDFVFHNDDGSSRCVSACGIAYALGSDGRTCTVKFRADARCGTNFPAPGASPGQCNPYSDGPCCSSGGWCGATEAHCTCNGCKDYRKWRADSRCGADFPAPGANPGQCDPKSDRPCCSTEGWCGASAAHCTCDGCKDFRPAKWRADSRCGADFSAPGANPSQCDPLSDRPCCSTEGWCGATAAHCTCDGCKDFRPVKWRADHRCGTRFPAPGANPGQCNPKSDWPCCSSGGWCGSTPTHCTCDDCRDYRLALWRDDGRCGTDFQASGANPGQCDPKSERPCCSTEGWCGASPAHCTCHGCKDYRLGTAKFRADGRCGTEFPAPGANPGQCNPVSDRPCCSKYGWCGATSAHCTCDDCMDYRPGMALLSSHNVVLKRYRVMML

Secondary structure (DSSP, 8-state):
---------TTTT-GGGTEEEETTEEEEEETTTTEEE--HHHHHHHHHHH-S-SS--TT-EEEEEEES-HHHHHHHTTT-GGG-----BS----TT-B--TTSTT-EEEEEEEE-SSPEEEEEESSTT-GGGEEEEEE-SS-EEEEETTEEEEEE--GGGS----SSS--EEEEEEEEEETTTTEEEEEEEEEETTEEEEEEEEEEEE-SPP----EEEEEESSS--EEEEEEEEETT-TTSEEE-TTEEEETTEEEE---TTBSSB--SSTT---TTSBSSBSSEEEEETTTEEEEESS--TTEEE-TTSSBEEESSEEEE-TTS-EEEESS--TTEEE-TTSSBEEESB-TT-B-BTTS-BTTBSSBB--TTSS--EE-TTSBEE-SHHHHTSTT-EE--SB-TT-B-BTTS-BTTBSSBB--TTSS--EE-TTSBEE-SHHHHSSTT-EE-S--SB-TT-B-BTT--BTTBSSBBP-TTSS--EE-TTSBEE-SHHHHSSTT-EE-----B-TT-B-BTTS-BTTBSSBB--TTSS--EE-TTSBEE-SHHHHSSTT-EE----SB-TT-B-BSSS-BTTBSSBB--TTSS--EE-TTSBEE-SHHHHSSTT-EE--TTS-SB-TT-B-BTTS-BTTBSSBBP-TTSS--EE-TTSBEE-SHHHHSSTT-EE--------SSS----TTEEEEE-

Organism: Branchiostoma floridae (NCBI:txid7739)